Protein 4OVJ (pdb70)

Radius of gyration: 22.37 Å; Cα contacts (8 Å, |Δi|>4): 705; chains: 1; bounding box: 65×42×51 Å

Organism: Alicyclobacillus acidocaldarius subsp. acidocaldarius (strain ATCC 27009 / DSM 446 / BCRC 14685 / JCM 5260 / KCTC 1825 / NBRC 15652 / NCIMB 11725 / NRRL B-14509 / 104-IA) (NCBI:txid521098)

Structure (mmCIF, N/CA/C/O backbone):
data_4OVJ
#
_entry.id   4OVJ
#
_cell.length_a   59.716
_cell.length_b   38.819
_cell.length_c   82.456
_cell.angle_alpha   90.000
_cell.angle_beta   92.150
_cell.angle_gamma   90.000
#
_symmetry.space_group_name_H-M   'P 1 21 1'
#
loop_
_entity.id
_entity.type
_entity.pdbx_description
1 polymer 'Extracellular solute-binding protein family 1'
2 non-polymer 'SULFATE ION'
3 water water
#
loop_
_atom_site.group_PDB
_atom_site.id
_atom_site.type_symbol
_atom_site.label_atom_id
_atom_site.label_alt_id
_atom_site.label_comp_id
_atom_site.label_asym_id
_atom_site.label_entity_id
_atom_site.label_seq_id
_atom_site.pdbx_PDB_ins_code
_atom_site.Cartn_x
_atom_site.Cartn_y
_atom_site.Cartn_z
_atom_site.occupancy
_atom_site.B_iso_or_equiv
_atom_site.auth_seq_id
_atom_site.auth_comp_id
_atom_site.auth_asym_id
_atom_site.auth_atom_id
_atom_site.pdbx_PDB_model_num
ATOM 1 N N . ASP A 1 20 ? 15.834 26.278 26.373 1.00 37.62 43 ASP A N 1
ATOM 2 C CA . ASP A 1 20 ? 15.444 26.820 25.037 1.00 31.71 43 ASP A CA 1
ATOM 3 C C . ASP A 1 20 ? 13.958 26.580 24.738 1.00 36.73 43 ASP A C 1
ATOM 4 O O . ASP A 1 20 ? 13.403 25.530 25.091 1.00 45.15 43 ASP A O 1
ATOM 9 N N . SER A 1 21 ? 13.331 27.563 24.081 1.00 38.01 44 SER A N 1
ATOM 10 C CA . SER A 1 21 ? 11.904 27.537 23.761 1.00 32.13 44 SER A CA 1
ATOM 11 C C . SER A 1 21 ? 11.634 27.894 22.291 1.00 34.06 44 SER A C 1
ATOM 12 O O . SER A 1 21 ? 10.933 28.871 21.990 1.00 38.26 44 SER A O 1
ATOM 15 N N . LYS A 1 22 ? 12.213 27.113 21.385 1.00 28.50 45 LYS A N 1
ATOM 16 C CA . LYS A 1 22 ? 11.890 27.185 19.965 1.00 25.36 45 LYS A CA 1
ATOM 17 C C . LYS A 1 22 ? 11.049 25.980 19.587 1.00 19.41 45 LYS A C 1
ATOM 18 O O . LYS A 1 22 ? 11.027 25.004 20.319 1.00 15.84 45 LYS A O 1
ATOM 24 N N . PRO A 1 23 ? 10.369 26.041 18.430 1.00 17.48 46 PRO A N 1
ATOM 25 C CA . PRO A 1 23 ? 9.598 24.894 17.982 1.00 15.75 46 PRO A CA 1
ATOM 26 C C . PRO A 1 23 ? 10.455 23.633 17.835 1.00 14.06 46 PRO A C 1
ATOM 27 O O . PRO A 1 23 ? 11.652 23.706 17.524 1.00 13.64 46 PRO A O 1
ATOM 31 N N . VAL A 1 24 ? 9.814 22.495 18.064 1.00 11.63 47 VAL A N 1
ATOM 32 C CA . VAL A 1 24 ? 10.462 21.219 18.028 1.00 11.19 47 VAL A CA 1
ATOM 33 C C . VAL A 1 24 ? 11.058 20.923 16.649 1.00 11.16 47 VAL A C 1
ATOM 34 O O . VAL A 1 24 ? 10.468 21.237 15.610 1.00 12.40 47 VAL A O 1
ATOM 38 N N . VAL A 1 25 ? 12.271 20.374 16.663 1.00 11.01 48 VAL A N 1
ATOM 39 C CA . VAL A 1 25 ? 12.948 19.936 15.440 1.00 11.27 48 VAL A CA 1
ATOM 40 C C . VAL A 1 25 ? 13.593 18.596 15.703 1.00 10.84 48 VAL A C 1
ATOM 41 O O . VAL A 1 25 ? 13.770 18.206 16.857 1.00 10.07 48 VAL A O 1
ATOM 45 N N . THR A 1 26 ? 13.945 17.906 14.625 1.00 11.59 49 THR A N 1
ATOM 46 C CA . THR A 1 26 ? 14.689 16.661 14.679 1.00 11.78 49 THR A CA 1
ATOM 47 C C . THR A 1 26 ? 16.019 16.802 13.942 1.00 11.93 49 THR A C 1
ATOM 48 O O . THR A 1 26 ? 16.067 17.293 12.802 1.00 14.25 49 THR A O 1
ATOM 52 N N . LEU A 1 27 ? 17.087 16.368 14.607 1.00 11.03 50 LEU A N 1
ATOM 53 C CA . LEU A 1 27 ? 18.422 16.290 14.021 1.00 10.78 50 LEU A CA 1
ATOM 54 C C . LEU A 1 27 ? 18.773 14.840 13.800 1.00 9.58 50 LEU A C 1
ATOM 55 O O . LEU A 1 27 ? 18.570 14.020 14.697 1.00 10.02 50 LEU A O 1
ATOM 60 N N . THR A 1 28 ? 19.329 14.518 12.636 1.00 8.90 51 THR A N 1
ATOM 61 C CA . THR A 1 28 ? 19.918 13.188 12.412 1.00 8.86 51 THR A CA 1
ATOM 62 C C . THR A 1 28 ? 21.398 13.210 12.813 1.00 7.66 51 THR A C 1
ATOM 63 O O . THR A 1 28 ? 22.067 14.226 12.668 1.00 7.77 51 THR A O 1
ATOM 67 N N . PHE A 1 29 ? 21.891 12.085 13.323 1.00 7.74 52 PHE A N 1
ATOM 68 C CA . PHE A 1 29 ? 23.218 11.989 13.919 1.00 8.00 52 PHE A CA 1
ATOM 69 C C . PHE A 1 29 ? 23.856 10.678 13.503 1.00 7.81 52 PHE A C 1
ATOM 70 O O . PHE A 1 29 ? 23.460 9.613 13.977 1.00 8.62 52 PHE A O 1
ATOM 78 N N . GLY A 1 30 ? 24.834 10.773 12.601 1.00 7.62 53 GLY A N 1
ATOM 79 C CA . GLY A 1 30 ? 25.569 9.616 12.120 1.00 8.08 53 GLY A CA 1
ATOM 80 C C . GLY A 1 30 ? 26.855 9.414 12.911 1.00 7.94 53 GLY A C 1
ATOM 81 O O . GLY A 1 30 ? 27.562 10.362 13.214 1.00 7.66 53 GLY A O 1
ATOM 82 N N . PHE A 1 31 ? 27.152 8.165 13.249 1.00 8.14 54 PHE A N 1
ATOM 83 C CA . PHE A 1 31 ? 28.408 7.844 13.914 1.00 8.60 54 PHE A CA 1
ATOM 84 C C . PHE A 1 31 ? 28.770 6.390 13.673 1.00 8.52 54 PHE A C 1
ATOM 85 O O . PHE A 1 31 ? 27.931 5.609 13.231 1.00 8.45 54 PHE A O 1
ATOM 93 N N . TRP A 1 32 ? 30.035 6.061 13.904 1.00 9.45 55 TRP A N 1
ATOM 94 C CA . TRP A 1 32 ? 30.535 4.697 13.787 1.00 9.33 55 TRP A CA 1
ATOM 95 C C . TRP A 1 32 ? 31.005 4.228 15.146 1.00 10.45 55 TRP A C 1
ATOM 96 O O . TRP A 1 32 ? 31.187 5.021 16.072 1.00 11.85 55 TRP A O 1
ATOM 107 N N . GLY A 1 33 ? 31.218 2.930 15.249 1.00 10.85 56 GLY A N 1
ATOM 108 C CA . GLY A 1 33 ? 31.829 2.378 16.433 1.00 12.15 56 GLY A CA 1
ATOM 109 C C . GLY A 1 33 ? 31.614 0.890 16.567 1.00 12.93 56 GLY A C 1
ATOM 110 O O . GLY A 1 33 ? 30.919 0.272 15.765 1.00 12.98 56 GLY A O 1
ATOM 111 N N . ASP A 1 34 ? 32.228 0.327 17.595 1.00 14.17 57 ASP A N 1
ATOM 112 C CA . ASP A 1 34 ? 31.913 -1.025 18.025 1.00 16.60 57 ASP A CA 1
ATOM 113 C C . ASP A 1 34 ? 30.680 -0.994 18.950 1.00 16.67 57 ASP A C 1
ATOM 114 O O . ASP A 1 34 ? 30.048 0.045 19.133 1.00 15.62 57 ASP A O 1
ATOM 119 N N . ALA A 1 35 ? 30.332 -2.135 19.528 1.00 17.99 58 ALA A N 1
ATOM 120 C CA . ALA A 1 35 ? 29.131 -2.211 20.340 1.00 18.29 58 ALA A CA 1
ATOM 121 C C . ALA A 1 35 ? 29.196 -1.295 21.578 1.00 17.39 58 ALA A C 1
ATOM 122 O O . ALA A 1 35 ? 28.207 -0.654 21.943 1.00 17.53 58 ALA A O 1
ATOM 124 N N . LYS A 1 36 ? 30.363 -1.220 22.206 1.00 17.22 59 LYS A N 1
ATOM 125 C CA . LYS A 1 36 ? 30.542 -0.396 23.402 1.00 18.01 59 LYS A CA 1
ATOM 126 C C . LYS A 1 36 ? 30.396 1.094 23.062 1.00 15.82 59 LYS A C 1
ATOM 127 O O . LYS A 1 36 ? 29.724 1.843 23.773 1.00 13.41 59 LYS A O 1
ATOM 133 N N . GLU A 1 37 ? 31.017 1.504 21.961 1.00 13.98 60 GLU A N 1
ATOM 134 C CA . GLU A 1 37 ? 30.908 2.873 21.479 1.00 13.60 60 GLU A CA 1
ATOM 135 C C . GLU A 1 37 ? 29.465 3.221 21.122 1.00 12.64 60 GLU A C 1
ATOM 136 O O . GLU A 1 37 ? 28.995 4.316 21.458 1.00 13.10 60 GLU A O 1
ATOM 142 N N . GLU A 1 38 ? 28.752 2.299 20.471 1.00 12.37 61 GLU A N 1
ATOM 143 C CA . GLU A 1 38 ? 27.322 2.512 20.190 1.00 13.16 61 GLU A CA 1
ATOM 144 C C . GLU A 1 38 ? 26.526 2.735 21.476 1.00 12.07 61 GLU A C 1
ATOM 145 O O . GLU A 1 38 ? 25.750 3.682 21.576 1.00 12.50 61 GLU A O 1
ATOM 151 N N . ALA A 1 39 ? 26.742 1.880 22.469 1.00 12.57 62 ALA A N 1
ATOM 152 C CA . ALA A 1 39 ? 25.989 1.955 23.707 1.00 12.68 62 ALA A CA 1
ATOM 153 C C . ALA A 1 39 ? 26.194 3.300 24.422 1.00 11.21 62 ALA A C 1
ATOM 154 O O . ALA A 1 39 ? 25.230 3.940 24.815 1.00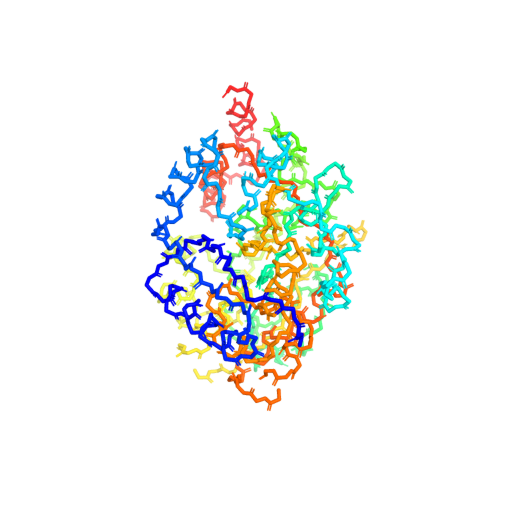 12.70 62 ALA A O 1
ATOM 156 N N . VAL A 1 40 ? 27.437 3.744 24.576 1.00 10.97 63 VAL A N 1
ATOM 157 C CA . VAL A 1 40 ? 27.677 4.972 25.331 1.00 11.85 63 VAL A CA 1
ATOM 158 C C . VAL A 1 40 ? 27.150 6.186 24.563 1.00 10.94 63 VAL A C 1
ATOM 159 O O . VAL A 1 40 ? 26.698 7.161 25.161 1.00 11.73 63 VAL A O 1
ATOM 163 N N . THR A 1 41 ? 27.183 6.108 23.238 1.00 10.27 64 THR A N 1
ATOM 164 C CA . THR A 1 41 ? 26.708 7.205 22.406 1.00 9.91 64 THR A CA 1
ATOM 165 C C . THR A 1 41 ? 25.190 7.320 22.524 1.00 9.62 64 THR A C 1
ATOM 166 O O . THR A 1 41 ? 24.656 8.410 22.677 1.00 9.18 64 THR A O 1
ATOM 170 N N . LEU A 1 42 ? 24.503 6.187 22.509 1.00 10.59 65 LEU A N 1
ATOM 171 C CA . LEU A 1 42 ? 23.058 6.189 22.736 1.00 11.36 65 LEU A CA 1
ATOM 172 C C . LEU A 1 42 ? 22.706 6.691 24.135 1.00 10.30 65 LEU A C 1
ATOM 173 O O . LEU A 1 42 ? 21.702 7.373 24.308 1.00 10.88 65 LEU A O 1
ATOM 178 N N . ALA A 1 43 ? 23.539 6.390 25.128 1.00 10.09 66 ALA A N 1
ATOM 179 C CA . ALA A 1 43 ? 23.299 6.908 26.469 1.00 10.56 66 ALA A CA 1
ATOM 180 C C . ALA A 1 43 ? 23.470 8.430 26.517 1.00 10.39 66 ALA A C 1
ATOM 181 O O . ALA A 1 43 ? 22.737 9.114 27.215 1.00 11.41 66 ALA A O 1
ATOM 183 N N . ALA A 1 44 ? 24.440 8.960 25.774 1.00 10.71 67 ALA A N 1
ATOM 184 C CA . ALA A 1 44 ? 24.628 10.402 25.716 1.00 9.93 67 ALA A CA 1
ATOM 185 C C . ALA A 1 44 ? 23.437 11.087 25.023 1.00 9.24 67 ALA A C 1
ATOM 186 O O . ALA A 1 44 ? 22.984 12.130 25.459 1.00 10.65 67 ALA A O 1
ATOM 188 N N . VAL A 1 45 ? 22.930 10.470 23.966 1.00 9.34 68 VAL A N 1
ATOM 189 C CA . VAL A 1 45 ? 21.754 10.967 23.254 1.00 9.16 68 VAL A CA 1
ATOM 190 C C . VAL A 1 45 ? 20.526 10.947 24.161 1.00 9.84 68 VAL A C 1
ATOM 191 O O . VAL A 1 45 ? 19.726 11.884 24.147 1.00 10.79 68 VAL A O 1
ATOM 195 N N . LYS A 1 46 ? 20.379 9.886 24.946 1.00 10.19 69 LYS A N 1
ATOM 196 C CA . LYS A 1 46 ? 19.289 9.826 25.927 1.00 11.98 69 LYS A CA 1
ATOM 197 C C . LYS A 1 46 ? 19.339 11.020 26.875 1.00 12.07 69 LYS A C 1
ATOM 198 O O . LYS A 1 46 ? 18.316 11.664 27.132 1.00 11.78 69 LYS A O 1
ATOM 204 N N . ALA A 1 47 ? 20.525 11.322 27.392 1.00 11.65 70 ALA A N 1
ATOM 205 C CA . ALA A 1 47 ? 20.690 12.451 28.299 1.00 12.60 70 ALA A CA 1
ATOM 206 C C . ALA A 1 47 ? 20.367 13.773 27.605 1.00 11.68 70 ALA A C 1
ATOM 207 O O . ALA A 1 47 ? 19.693 14.649 28.176 1.00 13.02 70 ALA A O 1
ATOM 209 N N . PHE A 1 48 ? 20.805 13.913 26.359 1.00 10.82 71 PHE A N 1
ATOM 210 C CA . PHE A 1 48 ? 20.509 15.117 25.596 1.00 10.83 71 PHE A CA 1
ATOM 211 C C . PHE A 1 48 ? 19.011 15.324 25.397 1.00 11.13 71 PHE A C 1
ATOM 212 O O . PHE A 1 48 ? 18.503 16.437 25.578 1.00 11.80 71 PHE A O 1
ATOM 220 N N . GLU A 1 49 ? 18.315 14.268 24.977 1.00 11.97 72 GLU A N 1
ATOM 221 C CA . GLU A 1 49 ? 16.887 14.366 24.692 1.00 12.10 72 GLU A CA 1
ATOM 222 C C . GLU A 1 49 ? 16.070 14.745 25.945 1.00 12.92 72 GLU A C 1
ATOM 223 O O . GLU A 1 49 ? 15.034 15.395 25.838 1.00 12.77 72 GLU A O 1
ATOM 229 N N A LYS A 1 50 ? 16.549 14.341 27.118 0.50 12.76 73 LYS A N 1
ATOM 230 N N B LYS A 1 50 ? 16.548 14.340 27.118 0.50 12.94 73 LYS A N 1
ATOM 231 C CA A LYS A 1 50 ? 15.940 14.760 28.379 0.50 14.25 73 LYS A CA 1
ATOM 232 C CA B LYS A 1 50 ? 15.941 14.761 28.381 0.50 14.41 73 LYS A CA 1
ATOM 233 C C A LYS A 1 50 ? 16.237 16.232 28.676 0.50 14.08 73 LYS A C 1
ATOM 234 C C B LYS A 1 50 ? 16.237 16.233 28.676 0.50 14.11 73 LYS A C 1
ATOM 235 O O A LYS A 1 50 ? 15.360 16.975 29.122 0.50 15.66 73 LYS A O 1
ATOM 236 O O B LYS A 1 50 ? 15.361 16.975 29.124 0.50 15.69 73 LYS A O 1
ATOM 247 N N . ALA A 1 51 ? 17.473 16.650 28.423 1.00 13.30 74 ALA A N 1
ATOM 248 C CA . ALA A 1 51 ? 17.903 18.023 28.726 1.00 13.91 74 ALA A CA 1
ATOM 249 C C . ALA A 1 51 ? 17.325 19.069 27.773 1.00 13.83 74 ALA A C 1
ATOM 250 O O . ALA A 1 51 ? 17.080 20.218 28.176 1.00 14.17 74 ALA A O 1
ATOM 252 N N . TYR A 1 52 ? 17.131 18.668 26.522 1.00 12.83 75 TYR A N 1
ATOM 253 C CA . TYR A 1 52 ? 16.638 19.536 25.468 1.00 12.80 75 TYR A CA 1
ATOM 254 C C . TYR A 1 52 ? 15.441 18.887 24.805 1.00 12.50 75 TYR A C 1
ATOM 255 O O . TYR A 1 52 ? 15.543 18.361 23.705 1.00 11.04 75 TYR A O 1
ATOM 264 N N . PRO A 1 53 ? 14.295 18.902 25.488 1.00 13.28 76 PRO A N 1
ATOM 265 C CA . PRO A 1 53 ? 13.130 18.147 24.993 1.00 13.83 76 PRO A CA 1
ATOM 266 C C . PRO A 1 53 ? 12.456 18.720 23.744 1.00 13.60 76 PRO A C 1
ATOM 267 O O . PRO A 1 53 ? 11.579 18.077 23.191 1.00 16.25 76 PRO A O 1
ATOM 271 N N . ASN A 1 54 ? 12.866 19.889 23.272 1.00 12.48 77 ASN A N 1
ATOM 272 C CA . ASN A 1 54 ? 12.381 20.363 21.971 1.00 12.78 77 ASN A CA 1
ATOM 273 C C . ASN A 1 54 ? 13.301 20.010 20.794 1.00 11.53 77 ASN A C 1
ATOM 274 O O . ASN A 1 54 ? 13.155 20.542 19.690 1.00 11.87 77 ASN A O 1
ATOM 279 N N . ILE A 1 55 ? 14.241 19.102 21.025 1.00 10.52 78 ILE A N 1
ATOM 280 C CA . ILE A 1 55 ? 15.103 18.612 19.958 1.00 9.63 78 ILE A CA 1
ATOM 281 C C . ILE A 1 55 ? 15.104 17.089 20.016 1.00 9.49 78 ILE A C 1
ATOM 282 O O . ILE A 1 55 ? 15.593 16.487 20.981 1.00 13.48 78 ILE A O 1
ATOM 287 N N . HIS A 1 56 ? 14.573 16.461 18.978 1.00 7.80 79 HIS A N 1
ATOM 288 C CA . HIS A 1 56 ? 14.720 15.030 18.821 1.00 8.31 79 HIS A CA 1
ATOM 289 C C . HIS A 1 56 ? 16.031 14.714 18.108 1.00 8.72 79 HIS A C 1
ATOM 290 O O . HIS A 1 56 ? 16.441 15.423 17.179 1.00 9.59 79 HIS A O 1
ATOM 297 N N . ILE A 1 57 ? 16.672 13.639 18.528 1.00 8.59 80 ILE A N 1
ATOM 298 C CA . ILE A 1 57 ? 17.825 13.106 17.832 1.00 9.32 80 ILE A CA 1
ATOM 299 C C . ILE A 1 57 ? 17.450 11.767 17.208 1.00 9.56 80 ILE A C 1
ATOM 300 O O . ILE A 1 57 ? 16.975 10.852 17.893 1.00 12.25 80 ILE A O 1
ATOM 305 N N . GLN A 1 58 ? 17.645 11.680 15.894 1.00 9.02 81 GLN A N 1
ATOM 306 C CA . GLN A 1 58 ? 17.476 10.453 15.170 1.00 9.70 81 GLN A CA 1
ATOM 307 C C . GLN A 1 58 ? 18.856 9.896 14.854 1.00 9.03 81 GLN A C 1
ATOM 308 O O . GLN A 1 58 ? 19.552 10.402 13.977 1.00 8.88 81 GLN A O 1
ATOM 314 N N . THR A 1 59 ? 19.262 8.851 15.569 1.00 9.54 82 THR A N 1
ATOM 315 C CA . THR A 1 59 ? 20.586 8.285 15.349 1.00 10.47 82 THR A CA 1
ATOM 316 C C . THR A 1 59 ? 20.632 7.465 14.070 1.00 11.42 82 THR A C 1
ATOM 317 O O . THR A 1 59 ? 19.647 6.830 13.683 1.00 13.26 82 THR A O 1
ATOM 321 N N . GLU A 1 60 ? 21.787 7.514 13.411 1.00 11.61 83 GLU A N 1
ATOM 322 C CA . GLU A 1 60 ? 22.072 6.746 12.220 1.00 13.16 83 GLU A CA 1
ATOM 323 C C . GLU A 1 60 ? 23.430 6.077 12.467 1.00 13.46 83 GLU A C 1
ATOM 324 O O . GLU A 1 60 ? 24.459 6.478 11.929 1.00 14.21 83 GLU A O 1
ATOM 330 N N . PHE A 1 61 ? 23.415 5.071 13.326 1.00 12.48 84 PHE A N 1
ATOM 331 C CA . PHE A 1 61 ? 24.601 4.290 13.628 1.00 11.25 84 PHE A CA 1
ATOM 332 C C . PHE A 1 61 ? 24.984 3.514 12.382 1.00 11.56 84 PHE A C 1
ATOM 333 O O . PHE A 1 61 ? 24.163 2.782 11.835 1.00 13.54 84 PHE A O 1
ATOM 341 N N . GLY A 1 62 ? 26.218 3.698 11.932 1.00 10.98 85 GLY A N 1
ATOM 342 C CA . GLY A 1 62 ? 26.663 3.152 10.659 1.00 11.30 85 GLY A CA 1
ATOM 343 C C . GLY A 1 62 ? 27.499 1.906 10.767 1.00 12.01 85 GLY A C 1
ATOM 344 O O . GLY A 1 62 ? 28.002 1.424 9.754 1.00 14.72 85 GLY A O 1
ATOM 345 N N . GLY A 1 63 ? 27.660 1.379 11.978 1.00 11.04 86 GLY A N 1
ATOM 346 C CA . GLY A 1 63 ? 28.506 0.200 12.193 1.00 12.41 86 GLY A CA 1
ATOM 347 C C . G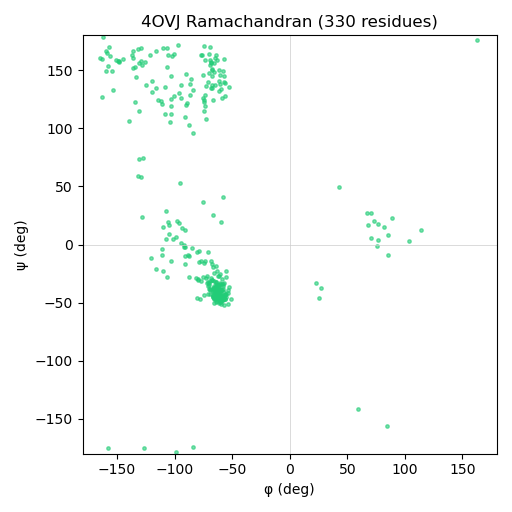LY A 1 63 ? 29.970 0.574 12.360 1.00 11.43 86 GLY A C 1
ATOM 348 O O . GLY A 1 63 ? 30.290 1.695 12.726 1.00 11.20 86 GLY A O 1
ATOM 349 N N . PRO A 1 64 ? 30.878 -0.361 12.075 1.00 11.69 87 PRO A N 1
ATOM 350 C CA . PRO A 1 64 ? 32.302 -0.061 12.184 1.00 11.18 87 PRO A CA 1
ATOM 351 C C . PRO A 1 64 ? 32.775 1.018 11.192 1.00 10.52 87 PRO A C 1
ATOM 352 O O . PRO A 1 64 ? 32.099 1.310 10.198 1.00 10.68 87 PRO A O 1
ATOM 356 N N . PHE A 1 65 ? 33.945 1.565 11.489 1.00 10.65 88 PHE A N 1
ATOM 357 C CA . PHE A 1 65 ? 34.585 2.660 10.747 1.00 10.86 88 PHE A CA 1
ATOM 358 C C . PHE A 1 65 ? 34.427 2.571 9.228 1.00 10.83 88 PHE A C 1
ATOM 359 O O . PHE A 1 65 ? 33.870 3.466 8.610 1.00 10.01 88 PHE A O 1
ATOM 367 N N A ASN A 1 66 ? 34.918 1.494 8.624 0.50 11.55 89 ASN A N 1
ATOM 368 N N B ASN A 1 66 ? 34.919 1.496 8.623 0.50 11.65 89 ASN A N 1
ATOM 369 C CA A ASN A 1 66 ? 34.921 1.410 7.168 0.50 13.07 89 ASN A CA 1
ATOM 370 C CA B ASN A 1 66 ? 34.952 1.441 7.168 0.50 13.64 89 ASN A CA 1
ATOM 371 C C A ASN A 1 66 ? 33.508 1.359 6.592 0.50 11.87 89 ASN A C 1
ATOM 372 C C B ASN A 1 66 ? 33.554 1.395 6.561 0.50 12.08 89 ASN A C 1
ATOM 373 O O A ASN A 1 66 ? 33.217 1.996 5.574 0.50 12.05 89 ASN A O 1
ATOM 374 O O B ASN A 1 66 ? 33.291 2.027 5.534 0.50 12.34 89 ASN A O 1
ATOM 383 N N A GLN A 1 67 ? 32.625 0.621 7.255 0.50 12.43 90 GLN A N 1
ATOM 384 N N B GLN A 1 67 ? 32.652 0.665 7.205 0.50 12.61 90 GLN A N 1
ATOM 385 C CA A GLN A 1 67 ? 31.237 0.519 6.810 0.50 13.08 90 GLN A CA 1
ATOM 386 C CA B GLN A 1 67 ? 31.276 0.572 6.725 0.50 13.18 90 GLN A CA 1
ATOM 387 C C A GLN A 1 67 ? 30.574 1.885 6.852 0.50 10.99 90 GLN A C 1
ATOM 388 C C B GLN A 1 67 ? 30.579 1.913 6.833 0.50 11.02 90 GLN A C 1
ATOM 389 O O A GLN A 1 67 ? 29.901 2.296 5.904 0.50 10.90 90 GLN A O 1
ATOM 390 O O B GLN A 1 67 ? 29.881 2.338 5.909 0.50 10.88 90 GLN A O 1
ATOM 401 N N . TYR A 1 68 ? 30.787 2.590 7.956 1.00 9.90 91 TYR A N 1
ATOM 402 C CA . TYR A 1 68 ? 30.234 3.932 8.144 1.00 9.26 91 TYR A CA 1
ATOM 403 C C . TYR A 1 68 ? 30.684 4.883 7.049 1.00 8.47 91 TYR A C 1
ATOM 404 O O . TYR A 1 68 ? 29.853 5.519 6.403 1.00 8.57 91 TYR A O 1
ATOM 413 N N . PHE A 1 69 ? 31.989 4.952 6.805 1.00 8.40 92 PHE A N 1
ATOM 414 C CA . PHE A 1 69 ? 32.485 5.910 5.813 1.00 9.09 92 PHE A CA 1
ATOM 415 C C . PHE A 1 69 ? 32.130 5.546 4.387 1.00 9.57 92 PHE A C 1
ATOM 416 O O . PHE A 1 69 ? 31.885 6.430 3.564 1.00 9.99 92 PHE A O 1
ATOM 424 N N . THR A 1 70 ? 32.067 4.254 4.103 1.00 9.68 93 THR A N 1
ATOM 425 C CA . THR A 1 70 ? 31.657 3.813 2.780 1.00 10.53 93 THR A CA 1
ATOM 426 C C . THR A 1 70 ? 30.219 4.269 2.486 1.00 10.38 93 THR A C 1
ATOM 427 O O . THR A 1 70 ? 29.939 4.844 1.424 1.00 10.78 93 THR A O 1
ATOM 431 N N A LYS A 1 71 ? 29.317 4.039 3.433 0.50 10.69 94 LYS A N 1
ATOM 432 N N B LYS A 1 71 ? 29.317 4.038 3.431 0.50 10.58 94 LYS A N 1
ATOM 433 C CA A LYS A 1 71 ? 27.927 4.462 3.271 0.50 11.81 94 LYS A CA 1
ATOM 434 C CA B LYS A 1 71 ? 27.931 4.455 3.250 0.50 11.73 94 LYS A CA 1
ATOM 435 C C A LYS A 1 71 ? 27.798 5.977 3.298 0.50 11.12 94 LYS A C 1
ATOM 436 C C B LYS A 1 71 ? 27.791 5.974 3.302 0.50 11.12 94 LYS A C 1
ATOM 437 O O A LYS A 1 71 ? 27.064 6.545 2.506 0.50 11.40 94 LYS A O 1
ATOM 438 O O B LYS A 1 71 ? 27.045 6.543 2.524 0.50 11.44 94 LYS A O 1
ATOM 449 N N . LEU A 1 72 ? 28.517 6.631 4.209 1.00 10.30 95 LEU A N 1
ATOM 450 C CA . LEU A 1 72 ? 28.406 8.087 4.360 1.00 10.68 95 LEU A CA 1
ATOM 451 C C . LEU A 1 72 ? 28.770 8.795 3.059 1.00 10.37 95 LEU A C 1
ATOM 452 O O . LEU A 1 72 ? 28.096 9.735 2.658 1.00 12.58 95 LEU A O 1
ATOM 457 N N . SER A 1 73 ? 29.816 8.322 2.388 1.00 11.00 96 SER A N 1
ATOM 458 C CA . SER A 1 73 ? 30.228 8.944 1.127 1.00 13.47 96 SER A CA 1
ATOM 459 C C . SER A 1 73 ? 29.081 8.966 0.117 1.00 15.21 96 SER A C 1
ATOM 460 O O . SER A 1 73 ? 28.813 9.993 -0.515 1.00 16.06 96 SER A O 1
ATOM 463 N N A THR A 1 74 ? 28.403 7.835 -0.034 0.50 14.81 97 THR A N 1
ATOM 464 N N B THR A 1 74 ? 28.394 7.840 -0.041 0.50 15.20 97 THR A N 1
ATOM 465 C CA A THR A 1 74 ? 27.298 7.747 -0.990 0.50 16.42 97 THR A CA 1
ATOM 466 C CA B THR A 1 74 ? 27.290 7.784 -1.007 0.50 16.81 97 THR A CA 1
ATOM 467 C C A THR A 1 74 ? 26.066 8.545 -0.543 0.50 16.48 97 THR A C 1
ATOM 468 C C B THR A 1 74 ? 26.061 8.566 -0.543 0.50 16.66 97 THR A C 1
ATOM 469 O O A THR A 1 74 ? 25.404 9.175 -1.372 0.50 17.93 97 THR A O 1
ATOM 470 O O B THR A 1 74 ? 25.394 9.206 -1.360 0.50 17.98 97 THR A O 1
ATOM 477 N N . GLU A 1 75 ? 25.770 8.538 0.757 1.00 15.67 98 GLU A N 1
ATOM 478 C CA . GLU A 1 75 ? 24.615 9.275 1.297 1.00 18.85 98 GLU A CA 1
ATOM 479 C C . GLU A 1 75 ? 24.815 10.795 1.182 1.00 17.40 98 GLU A C 1
ATOM 480 O O . GLU A 1 75 ? 23.910 11.529 0.779 1.00 18.86 98 GLU A O 1
ATOM 486 N N . VAL A 1 76 ? 26.006 11.261 1.529 1.00 14.92 99 VAL A N 1
ATOM 487 C CA . VAL A 1 76 ? 26.317 12.683 1.472 1.00 15.74 99 VAL A CA 1
ATOM 488 C C . VAL A 1 76 ? 26.269 13.170 0.029 1.00 17.08 99 VAL A C 1
ATOM 489 O O . VAL A 1 76 ? 25.651 14.192 -0.264 1.00 17.62 99 VAL A O 1
ATOM 493 N N . ALA A 1 77 ? 26.892 12.430 -0.880 1.00 18.28 100 ALA A N 1
ATOM 494 C CA . ALA A 1 77 ? 26.895 12.831 -2.291 1.00 21.46 100 ALA A CA 1
ATOM 495 C C . ALA A 1 77 ? 25.463 12.982 -2.824 1.00 21.51 100 ALA A C 1
ATOM 496 O O . ALA A 1 77 ? 25.188 13.854 -3.657 1.00 28.96 100 ALA A O 1
ATOM 498 N N . GLY A 1 78 ? 24.545 12.162 -2.315 1.00 23.36 101 GLY A N 1
ATOM 499 C CA . GLY A 1 78 ? 23.153 12.172 -2.763 1.00 26.78 101 GLY A CA 1
ATOM 500 C C . GLY A 1 78 ? 22.184 13.071 -2.012 1.00 29.12 101 GLY A C 1
ATOM 501 O O . GLY A 1 78 ? 20.971 12.940 -2.191 1.00 32.25 101 GLY A O 1
ATOM 502 N N . GLY A 1 79 ? 22.697 13.975 -1.175 1.00 26.41 102 GLY A N 1
ATOM 503 C CA . GLY A 1 79 ? 21.851 14.934 -0.451 1.00 23.70 102 GLY A CA 1
ATOM 504 C C . GLY A 1 79 ? 21.277 14.399 0.858 1.00 23.77 102 GLY A C 1
ATOM 505 O O . GLY A 1 79 ? 20.459 15.066 1.481 1.00 26.31 102 GLY A O 1
ATOM 506 N N . ASN A 1 80 ? 21.715 13.217 1.302 1.00 19.61 103 ASN A N 1
ATOM 507 C CA . ASN A 1 80 ? 21.147 12.602 2.502 1.00 19.97 103 ASN A CA 1
ATOM 508 C C . ASN A 1 80 ? 22.083 12.644 3.708 1.00 17.46 103 ASN A C 1
ATOM 509 O O . ASN A 1 80 ? 22.002 11.767 4.574 1.00 20.06 103 ASN A O 1
ATOM 514 N N . ALA A 1 81 ? 22.960 13.648 3.780 1.00 15.71 104 ALA A N 1
ATOM 515 C CA . ALA A 1 81 ? 23.871 13.751 4.923 1.00 11.74 104 ALA A CA 1
ATOM 516 C C . ALA A 1 81 ? 23.112 13.909 6.230 1.00 10.47 104 ALA A C 1
ATOM 517 O O . ALA A 1 81 ? 22.133 14.629 6.289 1.00 11.31 104 ALA A O 1
ATOM 519 N N . PRO A 1 82 ? 23.584 13.257 7.298 1.00 10.64 105 PRO A N 1
ATOM 520 C CA . PRO A 1 82 ? 22.999 13.568 8.605 1.00 9.77 105 PRO A CA 1
ATOM 521 C C . PRO A 1 82 ? 23.391 14.964 9.048 1.00 9.16 105 PRO A C 1
ATOM 522 O O . PRO A 1 82 ? 24.452 15.462 8.649 1.00 9.31 105 PRO A O 1
ATOM 526 N N . ASP A 1 83 ? 22.571 15.574 9.899 1.00 8.62 106 ASP A N 1
ATOM 527 C CA . ASP A 1 83 ? 22.869 16.907 10.427 1.00 8.65 106 ASP A CA 1
ATOM 528 C C . ASP A 1 83 ? 24.158 16.963 11.220 1.00 7.94 106 ASP A C 1
ATOM 529 O O . ASP A 1 83 ? 24.891 17.935 11.128 1.00 7.97 106 ASP A O 1
ATOM 534 N N A ILE A 1 84 ? 24.397 15.942 12.039 0.50 8.17 107 ILE A N 1
ATOM 535 N N B ILE A 1 84 ? 24.400 15.922 12.011 0.50 8.17 107 ILE A N 1
ATOM 536 C CA A ILE A 1 84 ? 25.644 15.821 12.785 0.50 8.56 107 ILE A CA 1
ATOM 537 C CA B ILE A 1 84 ? 25.620 15.780 12.789 0.50 8.68 107 ILE A CA 1
ATOM 538 C C A ILE A 1 84 ? 26.332 14.530 12.360 0.50 8.27 107 ILE A C 1
ATOM 539 C C B ILE A 1 84 ? 26.332 14.526 12.297 0.50 8.45 107 ILE A C 1
ATOM 540 O O A ILE A 1 84 ? 25.692 13.482 12.247 0.50 8.04 107 ILE A O 1
ATOM 541 O O B ILE A 1 84 ? 25.711 13.465 12.206 0.50 8.18 107 ILE A O 1
ATOM 566 N N . GLN A 1 86 ? 29.837 12.169 12.943 1.00 7.90 109 GLN A N 1
ATOM 567 C CA . GLN A 1 86 ? 31.123 11.832 13.524 1.00 8.35 109 GLN A CA 1
ATOM 568 C C . GLN A 1 86 ? 32.118 11.768 12.349 1.00 8.75 109 GLN A C 1
ATOM 569 O O . GLN A 1 86 ? 31.800 11.243 11.278 1.00 9.04 109 GLN A O 1
ATOM 583 N N . ASP A 1 88 ? 36.437 11.666 11.000 1.00 10.22 111 ASP A N 1
ATOM 584 C CA . ASP A 1 88 ? 37.782 11.213 11.288 1.00 10.31 111 ASP A CA 1
ATOM 585 C C . ASP A 1 88 ? 38.818 12.122 10.620 1.00 9.72 111 ASP A C 1
ATOM 586 O O . ASP A 1 88 ? 38.582 12.694 9.547 1.00 10.56 111 ASP A O 1
ATOM 591 N N . TYR A 1 89 ? 39.975 12.230 11.260 1.00 9.52 112 TYR A N 1
ATOM 592 C CA . TYR A 1 89 ? 41.087 13.039 10.751 1.00 10.36 112 TYR A CA 1
ATOM 593 C C . TYR A 1 89 ? 41.470 12.693 9.312 1.00 10.81 112 TYR A C 1
ATOM 594 O O . TYR A 1 89 ? 41.822 13.584 8.532 1.00 15.14 112 TYR A O 1
ATOM 603 N N . GLU A 1 90 ? 41.391 11.414 8.960 1.00 11.99 113 GLU A N 1
ATOM 604 C CA . GLU A 1 90 ? 41.704 10.938 7.604 1.00 14.81 113 GLU A CA 1
ATOM 605 C C . GLU A 1 90 ? 40.805 11.544 6.506 1.00 14.64 113 GLU A C 1
ATOM 606 O O . GLU A 1 90 ? 41.247 11.730 5.359 1.00 15.92 113 GLU A O 1
ATOM 612 N N . TYR A 1 91 ? 39.551 11.816 6.845 1.00 13.51 114 TYR A N 1
ATOM 613 C CA . TYR A 1 91 ? 38.547 12.198 5.858 1.00 13.28 114 TYR A CA 1
ATOM 614 C C . TYR A 1 91 ? 38.057 13.638 5.927 1.00 11.47 114 TYR A C 1
ATOM 615 O O . TYR A 1 91 ? 37.354 14.107 5.020 1.00 11.97 114 TYR A O 1
ATOM 624 N N . ILE A 1 92 ? 38.430 14.361 6.972 1.00 10.19 115 ILE A N 1
ATOM 625 C CA . ILE A 1 92 ? 37.861 15.681 7.186 1.00 11.60 115 ILE A CA 1
ATOM 626 C C . ILE A 1 92 ? 38.228 16.648 6.051 1.00 11.58 115 ILE A C 1
ATOM 627 O O . ILE A 1 92 ? 37.387 17.443 5.633 1.00 12.22 115 ILE A O 1
ATOM 632 N N . ASP A 1 93 ? 39.455 16.555 5.526 1.00 11.73 116 ASP A N 1
ATOM 633 C CA . ASP A 1 93 ? 39.868 17.446 4.440 1.00 12.77 116 ASP A CA 1
ATOM 634 C C . ASP A 1 93 ? 38.949 17.273 3.240 1.00 12.96 116 ASP A C 1
ATOM 635 O O . ASP A 1 93 ? 38.492 18.264 2.650 1.00 14.13 116 ASP A O 1
ATOM 640 N N . ALA A 1 94 ? 38.693 16.020 2.877 1.00 12.70 117 ALA A N 1
ATOM 641 C CA . ALA A 1 94 ? 37.882 15.721 1.694 1.00 14.36 117 ALA A CA 1
ATOM 642 C C . ALA A 1 94 ? 36.469 16.286 1.839 1.00 13.62 117 ALA A C 1
ATOM 643 O O . ALA A 1 94 ? 35.979 16.994 0.951 1.00 14.72 117 ALA A O 1
ATOM 645 N N . TYR A 1 95 ? 35.827 15.998 2.975 1.00 12.26 118 TYR A N 1
ATOM 646 C CA . TYR A 1 95 ? 34.465 16.483 3.219 1.00 10.77 118 TYR A CA 1
ATOM 647 C C . TYR A 1 95 ? 34.404 18.017 3.273 1.00 10.02 118 TYR A C 1
ATOM 648 O O . TYR A 1 95 ? 33.486 18.628 2.726 1.00 11.54 118 TYR A O 1
ATOM 657 N N . ALA A 1 96 ? 35.398 18.626 3.910 1.00 10.57 119 ALA A N 1
ATOM 658 C CA . ALA A 1 96 ? 35.460 20.078 4.066 1.00 10.40 119 ALA A CA 1
ATOM 659 C C . ALA A 1 96 ? 35.636 20.767 2.722 1.00 11.89 119 ALA A C 1
ATOM 660 O O . ALA A 1 96 ? 34.947 21.732 2.433 1.00 12.34 119 ALA A O 1
ATOM 662 N N . LYS A 1 97 ? 36.558 20.258 1.911 1.00 12.21 120 LYS A N 1
ATOM 663 C CA . LYS A 1 97 ? 36.868 20.892 0.630 1.00 14.96 120 LYS A CA 1
ATOM 664 C C . LYS A 1 97 ? 35.730 20.781 -0.368 1.00 15.77 120 LYS A C 1
ATOM 665 O O . LYS A 1 97 ? 35.558 21.666 -1.221 1.00 16.72 120 LYS A O 1
ATOM 671 N N . GLU A 1 98 ? 34.939 19.717 -0.245 1.00 13.02 121 GLU A N 1
ATOM 672 C CA . GLU A 1 98 ? 33.762 19.542 -1.092 1.00 16.24 121 GLU A CA 1
ATOM 673 C C . GLU A 1 98 ? 32.637 20.471 -0.675 1.00 14.10 121 GLU A C 1
ATOM 674 O O . GLU A 1 98 ? 31.684 20.642 -1.412 1.00 18.08 121 GLU A O 1
ATOM 680 N N . GLY A 1 99 ? 32.720 21.046 0.521 1.00 11.69 122 GLY A N 1
ATOM 681 C CA . GLY A 1 99 ? 31.675 21.929 1.007 1.00 11.32 122 GLY A CA 1
ATOM 682 C C . GLY A 1 99 ? 30.550 21.245 1.769 1.00 10.73 122 GLY A C 1
ATOM 683 O O . GLY A 1 99 ? 29.466 21.792 1.905 1.00 10.54 122 GLY A O 1
ATOM 684 N N . GLN A 1 100 ? 30.825 20.065 2.312 1.00 9.92 123 GLN A N 1
ATOM 685 C CA . GLN A 1 100 ? 29.802 19.283 2.998 1.00 8.97 123 GLN A CA 1
ATOM 686 C C . GLN A 1 100 ? 29.725 19.579 4.507 1.00 8.20 123 GLN A C 1
ATOM 687 O O . GLN A 1 100 ? 28.814 19.107 5.176 1.00 8.00 123 GLN A O 1
ATOM 693 N N . LEU A 1 101 ? 30.694 20.319 5.035 1.00 8.24 124 LEU A N 1
ATOM 694 C CA . LEU A 1 101 ? 30.792 20.571 6.470 1.00 7.98 124 LEU A CA 1
ATOM 695 C C . LEU A 1 101 ? 30.633 22.048 6.805 1.00 7.65 124 LEU A C 1
ATOM 696 O O . LEU A 1 101 ? 31.243 22.922 6.173 1.00 8.75 124 LEU A O 1
ATOM 701 N N . LEU A 1 102 ? 29.830 22.305 7.835 1.00 7.80 125 LEU A N 1
ATOM 702 C CA . LEU A 1 102 ? 29.593 23.642 8.334 1.00 8.88 125 LEU A CA 1
ATOM 703 C C . LEU A 1 102 ? 30.851 24.208 8.974 1.00 8.57 125 LEU A C 1
ATOM 704 O O . LEU A 1 102 ? 31.525 23.537 9.751 1.00 9.17 125 LEU A O 1
ATOM 709 N N . ASN A 1 103 ? 31.165 25.450 8.643 1.00 9.24 126 ASN A N 1
ATOM 710 C CA . ASN A 1 103 ? 32.261 26.156 9.298 1.00 9.70 126 ASN A CA 1
ATOM 711 C C . ASN A 1 103 ? 31.813 26.557 10.699 1.00 9.96 126 ASN A C 1
ATOM 712 O O . ASN A 1 103 ? 30.884 27.357 10.868 1.00 11.81 126 ASN A O 1
ATOM 717 N N . LEU A 1 104 ? 32.471 25.972 11.694 1.00 9.55 127 LEU A N 1
ATOM 718 C CA . LEU A 1 104 ? 32.139 26.151 13.098 1.00 10.50 127 LEU A CA 1
ATOM 719 C C . LEU A 1 104 ? 32.905 27.285 13.755 1.00 10.79 127 LEU A C 1
ATOM 720 O O . LEU A 1 104 ? 32.683 27.578 14.934 1.00 13.00 127 LEU A O 1
ATOM 725 N N . LYS A 1 105 ? 33.799 27.932 13.012 1.00 11.58 128 LYS A N 1
ATOM 726 C CA . LYS A 1 105 ? 34.605 29.011 13.577 1.00 12.89 128 LYS A CA 1
ATOM 727 C C . LYS A 1 105 ? 33.683 30.104 14.094 1.00 14.42 128 LYS A C 1
ATOM 728 O O . LYS A 1 105 ? 32.802 30.589 13.378 1.00 15.49 128 LYS A O 1
ATOM 734 N N . GLY A 1 106 ? 33.867 30.451 15.360 1.00 16.24 129 GLY A N 1
ATOM 735 C CA . GLY A 1 106 ? 33.073 31.494 15.995 1.00 18.86 129 GLY A CA 1
ATOM 736 C C . GLY A 1 106 ? 31.603 31.162 16.203 1.00 18.08 129 GLY A C 1
ATOM 737 O O . GLY A 1 106 ? 30.795 32.070 16.439 1.00 19.57 129 GLY A O 1
ATOM 738 N N . ALA A 1 107 ? 31.247 29.878 16.127 1.00 16.43 130 ALA A N 1
ATOM 739 C CA . ALA A 1 107 ? 29.860 29.451 16.294 1.00 16.77 130 ALA A CA 1
ATOM 740 C C . ALA A 1 107 ? 29.358 29.938 17.634 1.00 16.88 130 ALA A C 1
ATOM 741 O O . ALA A 1 107 ? 29.995 29.706 18.653 1.00 16.68 130 ALA A O 1
ATOM 743 N N . LYS A 1 108 ? 28.217 30.614 17.636 1.00 17.04 131 LYS A N 1
ATOM 744 C CA . LYS A 1 108 ? 27.680 31.186 18.871 1.00 18.56 131 LYS A CA 1
ATOM 745 C C . LYS A 1 108 ? 27.348 30.128 19.937 1.00 17.74 131 LYS A C 1
ATOM 746 O O . LYS A 1 108 ? 27.504 30.372 21.130 1.00 19.84 131 LYS A O 1
ATOM 752 N N . GLY A 1 109 ? 26.888 28.962 19.510 1.00 14.56 132 GLY A N 1
ATOM 753 C CA . GLY A 1 109 ? 26.408 27.948 20.442 1.00 15.14 132 GLY A CA 1
ATOM 754 C C . GLY A 1 109 ? 27.414 26.932 20.946 1.00 14.57 132 GLY A C 1
ATOM 755 O O . GLY A 1 109 ? 27.062 26.081 21.765 1.00 16.75 132 GLY A O 1
ATOM 756 N N . ILE A 1 110 ? 28.654 26.998 20.476 1.00 13.28 133 ILE A N 1
ATOM 757 C CA . ILE A 1 110 ? 29.672 26.029 20.899 1.00 12.04 133 ILE A CA 1
ATOM 758 C C . ILE A 1 110 ? 30.721 26.715 21.766 1.00 11.57 133 ILE A C 1
ATOM 759 O O . ILE A 1 110 ? 31.375 27.675 21.348 1.00 12.85 133 ILE A O 1
ATOM 764 N N . ASN A 1 111 ? 30.864 26.228 22.991 1.00 11.83 134 ASN A N 1
ATOM 765 C CA . ASN A 1 111 ? 31.844 26.774 23.911 1.00 12.21 134 ASN A CA 1
ATOM 766 C C . ASN A 1 111 ? 33.171 26.059 23.690 1.00 12.56 134 ASN A C 1
ATOM 767 O O . ASN A 1 111 ? 33.348 24.928 24.121 1.00 12.96 134 ASN A O 1
ATOM 772 N N . ILE A 1 112 ? 34.095 26.728 23.006 1.00 13.46 135 ILE A N 1
ATOM 773 C CA . ILE A 1 112 ? 35.410 26.167 22.748 1.00 13.83 135 ILE A CA 1
ATOM 774 C C . ILE A 1 112 ? 36.467 26.683 23.711 1.00 14.25 135 ILE A C 1
ATOM 775 O O . ILE A 1 112 ? 37.634 26.347 23.560 1.00 15.35 135 ILE A O 1
ATOM 780 N N . SER A 1 113 ? 36.049 27.446 24.723 1.00 13.62 136 SER A N 1
ATOM 781 C CA . SER A 1 113 ? 36.974 27.965 25.742 1.00 15.36 136 SER A CA 1
ATOM 782 C C . SER A 1 113 ? 37.553 26.846 26.615 1.00 13.92 136 SER A C 1
ATOM 783 O O . SER A 1 113 ? 38.569 27.040 27.292 1.00 16.22 136 SER A O 1
ATOM 786 N N . THR A 1 114 ? 36.908 25.681 26.568 1.00 12.97 137 THR A N 1
ATOM 787 C CA . THR A 1 114 ? 37.281 24.497 27.328 1.00 11.49 137 THR A CA 1
ATOM 788 C C . THR A 1 114 ? 38.235 23.584 26.557 1.00 10.99 137 THR A C 1
ATOM 789 O O . THR A 1 114 ? 38.639 22.538 27.067 1.00 11.45 137 THR A O 1
ATOM 793 N N . ILE A 1 115 ? 38.579 23.971 25.332 1.00 10.66 138 ILE A N 1
ATOM 794 C CA . ILE A 1 115 ? 39.375 23.139 24.437 1.00 11.44 138 ILE A CA 1
ATOM 795 C C . ILE A 1 115 ? 40.656 23.898 24.114 1.00 11.51 138 ILE A C 1
ATOM 796 O O . ILE A 1 115 ? 40.618 25.099 23.905 1.00 12.98 138 ILE A O 1
ATOM 801 N N A SER A 1 116 ? 41.784 23.196 24.075 0.50 11.89 139 SER A N 1
ATOM 802 N N B SER A 1 116 ? 41.785 23.195 24.089 0.50 12.01 139 SER A N 1
ATOM 803 C CA A SER A 1 116 ? 43.053 23.841 23.786 0.50 13.39 139 SER A CA 1
ATOM 804 C CA B SER A 1 116 ? 43.078 23.806 23.800 0.50 13.37 139 SER A CA 1
ATOM 805 C C A SER A 1 116 ? 43.127 24.280 22.337 0.50 11.96 139 SER A C 1
ATOM 806 C C B SER A 1 116 ? 43.158 24.258 22.344 0.50 11.98 139 SER A C 1
ATOM 807 O O A SER A 1 116 ? 42.663 23.569 21.445 0.50 11.00 139 SER A O 1
ATOM 808 O O B SER A 1 116 ? 42.722 23.533 21.452 0.50 11.02 139 SER A O 1
ATOM 813 N N . PRO A 1 117 ? 43.715 25.455 22.092 1.00 11.90 140 PRO A N 1
ATOM 814 C CA . PRO A 1 117 ? 43.890 25.909 20.710 1.00 12.25 140 PRO A CA 1
ATOM 815 C C . PRO A 1 117 ? 44.610 24.914 19.790 1.00 11.15 140 PRO A C 1
ATOM 816 O O . PRO A 1 117 ? 44.194 24.738 18.649 1.00 12.67 140 PRO A O 1
ATOM 820 N N A SER A 1 118 ? 45.656 24.265 20.304 0.50 11.45 141 SER A N 1
ATOM 821 N N B SER A 1 118 ? 45.659 24.263 20.276 0.50 11.71 141 SER A N 1
ATOM 822 C CA A SER A 1 118 ? 46.429 23.297 19.519 0.50 11.95 141 SER A CA 1
ATOM 823 C CA B SER A 1 118 ? 46.400 23.337 19.425 0.50 12.48 141 SER A CA 1
ATOM 824 C C A SER A 1 118 ? 45.562 22.134 19.076 0.50 11.36 141 SER A C 1
ATOM 825 C C B SER A 1 118 ? 45.585 22.097 19.077 0.50 11.57 141 SER A C 1
ATOM 826 O O A SER A 1 118 ? 45.712 21.636 17.954 0.50 13.89 141 SER A O 1
ATOM 827 O O B SER A 1 118 ? 45.796 21.505 18.011 0.50 14.02 141 SER A O 1
ATOM 832 N N . VAL A 1 119 ? 44.678 21.696 19.971 1.00 9.74 142 VAL A N 1
ATOM 833 C CA . VAL A 1 119 ? 43.709 20.637 19.685 1.00 10.39 142 VAL A CA 1
ATOM 834 C C . VAL A 1 119 ? 42.703 21.101 18.634 1.00 10.06 142 VAL A C 1
ATOM 835 O O . VAL A 1 119 ? 42.424 20.388 17.681 1.00 9.86 142 VAL A O 1
ATOM 839 N N . LEU A 1 120 ? 42.152 22.297 18.811 1.00 10.29 143 LEU A N 1
ATOM 840 C CA . LEU A 1 120 ? 41.209 22.836 17.820 1.00 10.67 143 LEU A CA 1
ATOM 841 C C . LEU A 1 120 ? 41.802 22.931 16.414 1.00 11.02 143 LEU A C 1
ATOM 842 O O . LEU A 1 120 ? 41.087 22.725 15.435 1.00 11.67 143 LEU A O 1
ATOM 847 N N A LYS A 1 121 ? 43.095 23.233 16.328 0.50 11.46 144 LYS A N 1
ATOM 848 N N B LYS A 1 121 ? 43.095 23.236 16.315 0.50 11.54 144 LYS A N 1
ATOM 849 C CA A LYS A 1 121 ? 43.777 23.378 15.047 0.50 12.17 144 LYS A CA 1
ATOM 850 C CA B LYS A 1 121 ? 43.743 23.391 15.013 0.50 12.19 144 LYS A CA 1
ATOM 851 C C A LYS A 1 121 ? 43.648 22.129 14.169 0.50 10.44 144 LYS A C 1
ATOM 852 C C B LYS A 1 121 ? 43.670 22.122 14.158 0.50 10.48 144 LYS A C 1
ATOM 853 O O A LYS A 1 121 ? 43.618 22.230 12.942 0.50 11.37 144 LYS A O 1
ATOM 854 O O B LYS A 1 121 ? 43.708 22.202 12.930 0.50 11.51 144 LYS A O 1
ATOM 865 N N . SER A 1 122 ? 43.547 20.960 14.795 1.00 9.85 145 SER A N 1
ATOM 866 C CA . SER A 1 122 ? 43.385 19.697 14.057 1.00 10.21 145 SER A CA 1
ATOM 867 C C . SER A 1 122 ? 42.084 19.634 13.234 1.00 10.41 145 SER A C 1
ATOM 868 O O . SER A 1 122 ? 41.995 18.865 12.289 1.00 12.66 145 SER A O 1
ATOM 871 N N . GLY A 1 123 ? 41.093 20.452 13.583 1.00 9.54 146 GLY A N 1
ATOM 872 C CA . GLY A 1 123 ? 39.827 20.496 12.849 1.00 9.58 146 GLY A CA 1
ATOM 873 C C . GLY A 1 123 ? 39.780 21.573 11.777 1.00 10.41 146 GLY A C 1
ATOM 874 O O . GLY A 1 123 ? 38.760 21.732 11.111 1.00 10.82 146 GLY A O 1
ATOM 875 N N . TYR A 1 124 ? 40.876 22.321 11.614 1.00 11.51 147 TYR A N 1
ATOM 876 C CA . TYR A 1 124 ? 40.936 23.412 10.638 1.00 12.12 147 TYR A CA 1
ATOM 877 C C . TYR A 1 124 ? 41.353 22.908 9.259 1.00 13.91 147 TYR A C 1
ATOM 878 O O . TYR A 1 124 ? 42.245 22.067 9.121 1.00 15.19 147 TYR A O 1
ATOM 887 N N . ILE A 1 125 ? 40.675 23.424 8.245 1.00 14.22 148 ILE A N 1
ATOM 888 C CA . ILE A 1 125 ? 41.055 23.212 6.853 1.00 15.08 148 ILE A CA 1
ATOM 889 C C . ILE A 1 125 ? 40.962 24.593 6.199 1.00 17.58 148 ILE A C 1
ATOM 890 O O . ILE A 1 125 ? 39.922 25.238 6.263 1.00 16.63 148 ILE A O 1
ATOM 895 N N . ASP A 1 126 ? 42.056 25.066 5.608 1.00 22.82 149 ASP A N 1
ATOM 896 C CA . ASP A 1 126 ? 42.056 26.358 4.894 1.00 27.94 149 ASP A CA 1
ATOM 897 C C . ASP A 1 126 ? 41.298 27.482 5.613 1.00 25.98 149 ASP A C 1
ATOM 898 O O . ASP A 1 126 ? 40.437 28.142 5.016 1.00 25.50 149 ASP A O 1
ATOM 903 N N . GLY A 1 127 ? 41.598 27.673 6.895 1.00 22.53 150 GLY A N 1
ATOM 904 C CA . GLY A 1 127 ? 41.064 28.799 7.662 1.00 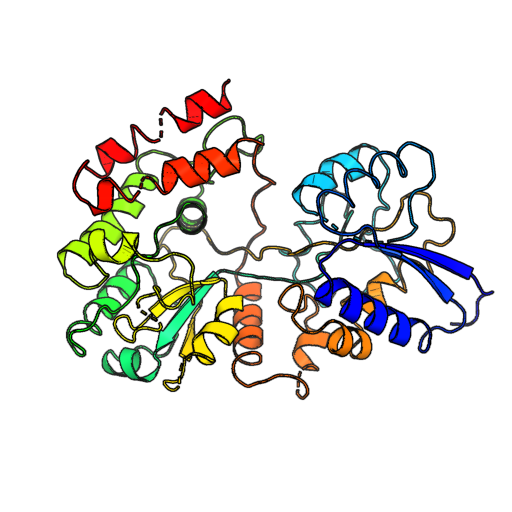21.92 150 GLY A CA 1
ATOM 905 C C . GLY A 1 127 ? 39.694 28.611 8.293 1.00 16.58 150 GLY A C 1
ATOM 906 O O . GLY A 1 127 ? 39.257 29.450 9.079 1.00 16.52 150 GLY A O 1
ATOM 907 N N . GLY A 1 128 ? 39.008 27.525 7.954 1.00 13.92 151 GLY A N 1
ATOM 908 C CA . GLY A 1 128 ? 37.697 27.226 8.536 1.00 13.26 151 GLY A CA 1
ATOM 909 C C . GLY A 1 128 ? 37.841 26.089 9.524 1.00 12.76 151 GLY A C 1
ATOM 910 O O . GLY A 1 128 ? 38.751 25.256 9.385 1.00 11.69 151 GLY A O 1
ATOM 911 N N . LEU A 1 129 ? 36.949 26.049 10.511 1.00 11.20 152 LEU A N 1
ATOM 912 C CA . LEU A 1 129 ? 36.940 24.975 11.510 1.00 10.11 152 LEU A CA 1
ATOM 913 C C . LEU A 1 129 ? 35.801 24.021 11.169 1.00 9.29 152 LEU A C 1
ATOM 914 O O . LEU A 1 129 ? 34.640 24.377 11.287 1.00 9.84 152 LEU A O 1
ATOM 919 N N . TYR A 1 130 ? 36.129 22.805 10.758 1.00 8.37 153 TYR A N 1
ATOM 920 C CA . TYR A 1 130 ? 35.110 21.891 10.232 1.00 8.76 153 TYR A CA 1
ATOM 921 C C . TYR A 1 130 ? 34.786 20.681 11.098 1.00 8.87 153 TYR A C 1
ATOM 922 O O . TYR A 1 130 ? 33.890 19.901 10.781 1.00 9.79 153 TYR A O 1
ATOM 931 N N . GLY A 1 131 ? 35.512 20.532 12.187 1.00 8.91 154 GLY A N 1
ATOM 932 C CA . GLY A 1 131 ? 35.233 19.489 13.153 1.00 8.66 154 GLY A CA 1
ATOM 933 C C . GLY A 1 131 ? 35.865 19.862 14.471 1.00 8.30 154 GLY A C 1
ATOM 934 O O . GLY A 1 131 ? 36.888 20.527 14.505 1.00 9.61 154 GLY A O 1
ATOM 935 N N . ILE A 1 132 ? 35.245 19.426 15.555 1.00 8.39 155 ILE A N 1
ATOM 936 C CA . ILE A 1 132 ? 35.809 19.619 16.881 1.00 9.36 155 ILE A CA 1
ATOM 937 C C . ILE A 1 132 ? 36.173 18.248 17.474 1.00 8.81 155 ILE A C 1
ATOM 938 O O . ILE A 1 132 ? 35.331 17.344 17.527 1.00 7.82 155 ILE A O 1
ATOM 943 N N . PRO A 1 133 ? 37.446 18.073 17.872 1.00 8.70 156 PRO A N 1
ATOM 944 C CA . PRO A 1 133 ? 37.840 16.794 18.450 1.00 9.46 156 PRO A CA 1
ATOM 945 C C . PRO A 1 133 ? 36.967 16.465 19.636 1.00 8.75 156 PRO A C 1
ATOM 946 O O . PRO A 1 133 ? 36.630 17.362 20.419 1.00 10.54 156 PRO A O 1
ATOM 950 N N . ASN A 1 134 ? 36.570 15.208 19.753 1.00 8.75 157 ASN A N 1
ATOM 951 C CA . ASN A 1 134 ? 35.665 14.810 20.825 1.00 10.79 157 ASN A CA 1
ATOM 952 C C . ASN A 1 134 ? 36.362 14.087 21.982 1.00 11.52 157 ASN A C 1
ATOM 953 O O . ASN A 1 134 ? 35.795 13.946 23.060 1.00 16.00 157 ASN A O 1
ATOM 958 N N . ALA A 1 135 ? 37.591 13.650 21.757 1.00 9.46 158 ALA A N 1
ATOM 959 C CA . ALA A 1 135 ? 38.360 12.927 22.760 1.00 9.37 158 ALA A CA 1
ATOM 960 C C . ALA A 1 135 ? 39.824 12.948 22.366 1.00 9.50 158 ALA A C 1
ATOM 961 O O . ALA A 1 135 ? 40.161 13.153 21.202 1.00 10.00 158 ALA A O 1
ATOM 963 N N . LEU A 1 136 ? 40.685 12.713 23.344 1.00 9.12 159 LEU A N 1
ATOM 964 C CA . LEU A 1 136 ? 42.109 12.966 23.212 1.00 9.22 159 LEU A CA 1
ATOM 965 C C . LEU A 1 136 ? 42.980 11.793 23.658 1.00 9.06 159 LEU A C 1
ATOM 966 O O . LEU A 1 136 ? 42.573 10.973 24.475 1.00 9.10 159 LEU A O 1
ATOM 971 N N . ASN A 1 137 ? 44.194 11.750 23.120 1.00 8.45 160 ASN A N 1
ATOM 972 C CA . ASN A 1 137 ? 45.243 10.884 23.617 1.00 8.55 160 ASN A CA 1
ATOM 973 C C . ASN A 1 137 ? 46.583 11.583 23.396 1.00 7.80 160 ASN A C 1
ATOM 974 O O . ASN A 1 137 ? 46.712 12.443 22.536 1.00 8.89 160 ASN A O 1
ATOM 979 N N . ASN A 1 138 ? 47.587 11.210 24.167 1.00 7.76 161 ASN A N 1
ATOM 980 C CA . ASN A 1 138 ? 48.937 11.678 23.910 1.00 8.11 161 ASN A CA 1
ATOM 981 C C . ASN A 1 138 ? 49.949 10.753 24.568 1.00 7.71 161 ASN A C 1
ATOM 982 O O . ASN A 1 138 ? 49.595 9.917 25.390 1.00 7.48 161 ASN A O 1
ATOM 987 N N . TYR A 1 139 ? 51.207 10.904 24.183 1.00 8.67 162 TYR A N 1
ATOM 988 C CA . TYR A 1 139 ? 52.276 10.119 24.772 1.00 8.11 162 TYR A CA 1
ATOM 989 C C . TYR A 1 139 ? 52.541 10.517 26.217 1.00 7.68 162 TYR A C 1
ATOM 990 O O . TYR A 1 139 ? 52.387 11.678 26.604 1.00 8.47 162 TYR A O 1
ATOM 999 N N . ALA A 1 140 ? 52.945 9.533 27.003 1.00 8.38 163 ALA A N 1
ATOM 1000 C CA . ALA A 1 140 ? 53.396 9.744 28.371 1.00 7.79 163 ALA A CA 1
ATOM 1001 C C . ALA A 1 140 ? 54.445 8.693 28.683 1.00 8.05 163 ALA A C 1
ATOM 1002 O O . ALA A 1 140 ? 54.495 7.647 28.038 1.00 8.89 163 ALA A O 1
ATOM 1004 N N . VAL A 1 141 ? 55.280 8.990 29.664 1.00 8.00 164 VAL A N 1
ATOM 1005 C CA . VAL A 1 141 ? 56.084 7.971 30.317 1.00 7.69 164 VAL A CA 1
ATOM 1006 C C . VAL A 1 141 ? 55.269 7.446 31.483 1.00 6.83 164 VAL A C 1
ATOM 1007 O O . VAL A 1 141 ? 54.865 8.201 32.358 1.00 6.94 164 VAL A O 1
ATOM 1011 N N . ILE A 1 142 ? 54.992 6.149 31.443 1.00 7.22 165 ILE A N 1
ATOM 1012 C CA . ILE A 1 142 ? 54.274 5.449 32.499 1.00 7.16 165 ILE A CA 1
ATOM 1013 C C . ILE A 1 142 ? 55.336 4.686 33.270 1.00 7.62 165 ILE A C 1
ATOM 1014 O O . ILE A 1 142 ? 56.048 3.847 32.711 1.00 8.48 165 ILE A O 1
ATOM 1019 N N . TYR A 1 143 ? 55.477 4.994 34.550 1.00 7.78 166 TYR A N 1
ATOM 1020 C CA . TYR A 1 143 ? 56.605 4.468 35.308 1.00 7.64 166 TYR A CA 1
ATOM 1021 C C . TYR A 1 143 ? 56.216 3.957 36.702 1.00 7.86 166 TYR A C 1
ATOM 1022 O O . TYR A 1 143 ? 55.242 4.405 37.308 1.00 7.91 166 TYR A O 1
ATOM 1031 N N . ASP A 1 144 ? 56.994 2.987 37.169 1.00 8.11 167 ASP A N 1
ATOM 1032 C CA . ASP A 1 144 ? 56.878 2.451 38.518 1.00 8.85 167 ASP A CA 1
ATOM 1033 C C . ASP A 1 144 ? 57.420 3.504 39.494 1.00 9.30 167 ASP A C 1
ATOM 1034 O O . ASP A 1 144 ? 58.631 3.769 39.549 1.00 9.12 167 ASP A O 1
ATOM 1039 N N . GLU A 1 145 ? 56.512 4.124 40.234 1.00 10.27 168 GLU A N 1
ATOM 1040 C CA . GLU A 1 145 ? 56.872 5.194 41.159 1.00 11.32 168 GLU A CA 1
ATOM 1041 C C . GLU A 1 145 ? 57.954 4.793 42.140 1.00 11.28 168 GLU A C 1
ATOM 1042 O O . GLU A 1 145 ? 58.936 5.510 42.319 1.00 12.36 168 GLU A O 1
ATOM 1048 N N . ALA A 1 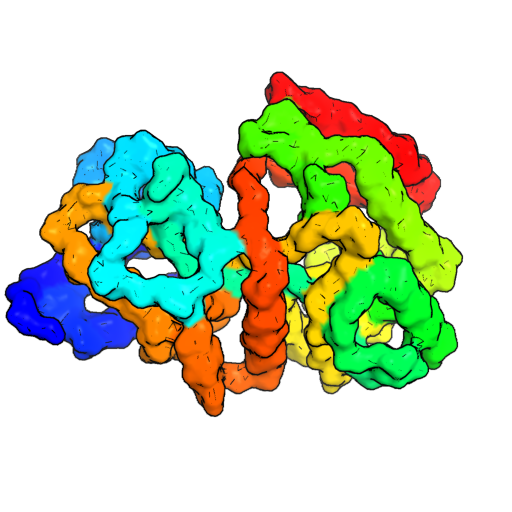146 ? 57.759 3.661 42.804 1.00 12.35 169 ALA A N 1
ATOM 1049 C CA . ALA A 1 146 ? 58.700 3.235 43.819 1.00 12.93 169 ALA A CA 1
ATOM 1050 C C . ALA A 1 146 ? 60.064 2.903 43.233 1.00 11.32 169 ALA A C 1
ATOM 1051 O O . ALA A 1 146 ? 61.085 3.225 43.840 1.00 12.87 169 ALA A O 1
ATOM 1053 N N . ALA A 1 147 ? 60.101 2.304 42.045 1.00 9.52 170 ALA A N 1
ATOM 1054 C CA . ALA A 1 147 ? 61.378 2.007 41.413 1.00 9.46 170 ALA A CA 1
ATOM 1055 C C . ALA A 1 147 ? 62.157 3.279 41.070 1.00 9.04 170 ALA A C 1
ATOM 1056 O O . ALA A 1 147 ? 63.351 3.373 41.321 1.00 9.26 170 ALA A O 1
ATOM 1058 N N . PHE A 1 148 ? 61.479 4.251 40.476 1.00 8.41 171 PHE A N 1
ATOM 1059 C CA . PHE A 1 148 ? 62.140 5.483 40.069 1.00 8.15 171 PHE A CA 1
ATOM 1060 C C . PHE A 1 148 ? 62.519 6.365 41.253 1.00 9.51 171 PHE A C 1
ATOM 1061 O O . PHE A 1 148 ? 63.484 7.112 41.171 1.00 10.10 171 PHE A O 1
ATOM 1069 N N . ALA A 1 149 ? 61.782 6.258 42.352 1.00 9.28 172 ALA A N 1
ATOM 1070 C CA . ALA A 1 149 ? 62.156 6.960 43.580 1.00 11.57 172 ALA A CA 1
ATOM 1071 C C . ALA A 1 149 ? 63.538 6.520 44.081 1.00 11.54 172 ALA A C 1
ATOM 1072 O O . ALA A 1 149 ? 64.230 7.301 44.745 1.00 13.30 172 ALA A O 1
ATOM 1074 N N . LYS A 1 150 ? 63.968 5.302 43.727 1.00 10.90 173 LYS A N 1
ATOM 1075 C CA . LYS A 1 150 ? 65.315 4.837 44.093 1.00 13.57 173 LYS A CA 1
ATOM 1076 C C . LYS A 1 150 ? 66.425 5.628 43.385 1.00 13.27 173 LYS A C 1
ATOM 1077 O O . LYS A 1 150 ? 67.575 5.628 43.840 1.00 17.24 173 LYS A O 1
ATOM 1083 N N . ALA A 1 151 ? 66.082 6.301 42.288 1.00 13.40 174 ALA A N 1
ATOM 1084 C CA . ALA A 1 151 ? 67.003 7.187 41.584 1.00 15.05 174 ALA A CA 1
ATOM 1085 C C . ALA A 1 151 ? 66.688 8.653 41.846 1.00 12.89 174 ALA A C 1
ATOM 1086 O O . ALA A 1 151 ? 67.255 9.524 41.204 1.00 15.94 174 ALA A O 1
ATOM 1088 N N . GLY A 1 152 ? 65.788 8.929 42.791 1.00 11.59 175 GLY A N 1
ATOM 1089 C CA . GLY A 1 152 ? 65.383 10.292 43.082 1.00 11.14 175 GLY A CA 1
ATOM 1090 C C . GLY A 1 152 ? 64.603 10.964 41.967 1.00 10.51 175 GLY A C 1
ATOM 1091 O O . GLY A 1 152 ? 64.632 12.193 41.839 1.00 12.78 175 GLY A O 1
ATOM 1092 N N . TYR A 1 153 ? 63.905 10.158 41.164 1.00 9.48 176 TYR A N 1
ATOM 1093 C CA . TYR A 1 153 ? 63.058 10.661 40.093 1.00 8.80 176 TYR A CA 1
ATOM 1094 C C . TYR A 1 153 ? 61.590 10.591 40.498 1.00 9.23 176 TYR A C 1
ATOM 1095 O O . TYR A 1 153 ? 61.092 9.522 40.843 1.00 10.08 176 TYR A O 1
ATOM 1104 N N . HIS A 1 154 ? 60.893 11.724 40.421 1.00 9.91 177 HIS A N 1
ATOM 1105 C CA . HIS A 1 154 ? 59.528 11.834 40.913 1.00 11.38 177 HIS A CA 1
ATOM 1106 C C . HIS A 1 154 ? 58.548 12.411 39.890 1.00 11.29 177 HIS A C 1
ATOM 1107 O O . HIS A 1 154 ? 57.507 12.962 40.261 1.00 11.70 177 HIS A O 1
ATOM 1114 N N . GLY A 1 155 ? 58.888 12.292 38.607 1.00 10.63 178 GLY A N 1
ATOM 1115 C CA . GLY A 1 155 ? 57.946 12.563 37.532 1.00 11.00 178 GLY A CA 1
ATOM 1116 C C . GLY A 1 155 ? 58.092 13.869 36.784 1.00 10.13 178 GLY A C 1
ATOM 1117 O O . GLY A 1 155 ? 57.294 14.154 35.889 1.00 11.58 178 GLY A O 1
ATOM 1118 N N . GLN A 1 156 ? 59.109 14.651 37.116 1.00 10.14 179 GLN A N 1
ATOM 1119 C CA . GLN A 1 156 ? 59.340 15.919 36.424 1.00 10.66 179 GLN A CA 1
ATOM 1120 C C . GLN A 1 156 ? 59.739 15.648 34.986 1.00 8.77 179 GLN A C 1
ATOM 1121 O O . GLN A 1 156 ? 60.341 14.611 34.671 1.00 9.48 179 GLN A O 1
ATOM 1127 N N . ARG A 1 157 ? 59.425 16.581 34.100 1.00 9.39 180 ARG A N 1
ATOM 1128 C CA . ARG A 1 157 ? 59.823 16.406 32.723 1.00 8.83 180 ARG A CA 1
ATOM 1129 C C . ARG A 1 157 ? 61.328 16.620 32.605 1.00 8.59 180 ARG A C 1
ATOM 1130 O O . ARG A 1 157 ? 61.871 17.578 33.179 1.00 11.93 180 ARG A O 1
ATOM 1138 N N . VAL A 1 158 ? 61.998 15.758 31.849 1.00 7.36 181 VAL A N 1
ATOM 1139 C CA . VAL A 1 158 ? 63.438 15.840 31.710 1.00 8.52 181 VAL A CA 1
ATOM 1140 C C . VAL A 1 158 ? 63.845 15.761 30.248 1.00 8.38 181 VAL A C 1
ATOM 1141 O O . VAL A 1 158 ? 63.028 15.426 29.397 1.00 9.46 181 VAL A O 1
ATOM 1145 N N . SER A 1 159 ? 65.106 16.068 29.975 1.00 7.85 182 SER A N 1
ATOM 1146 C CA . SER A 1 159 ? 65.661 15.893 28.638 1.00 8.14 182 SER A CA 1
ATOM 1147 C C . SER A 1 159 ? 65.971 14.424 28.381 1.00 7.94 182 SER A C 1
ATOM 1148 O O . SER A 1 159 ? 66.080 13.625 29.311 1.00 8.46 182 SER A O 1
ATOM 1151 N N . TRP A 1 160 ? 66.149 14.079 27.114 1.00 7.73 183 TRP A N 1
ATOM 1152 C CA . TRP A 1 160 ? 66.527 12.704 26.759 1.00 8.12 183 TRP A CA 1
ATOM 1153 C C . TRP A 1 160 ? 67.819 12.262 27.469 1.00 7.68 183 TRP A C 1
ATOM 1154 O O . TRP A 1 160 ? 67.909 11.137 27.964 1.00 7.91 183 TRP A O 1
ATOM 1165 N N . GLN A 1 161 ? 68.823 13.132 27.519 1.00 8.26 184 GLN A N 1
ATOM 1166 C CA . GLN A 1 161 ? 70.081 12.765 28.182 1.00 9.86 184 GLN A CA 1
ATOM 1167 C C . GLN A 1 161 ? 69.913 12.654 29.699 1.00 9.18 184 GLN A C 1
ATOM 1168 O O . GLN A 1 161 ? 70.474 11.759 30.330 1.00 10.75 184 GLN A O 1
ATOM 1174 N N . GLN A 1 162 ? 69.117 13.537 30.295 1.00 8.65 185 GLN A N 1
ATOM 1175 C CA . GLN A 1 162 ? 68.827 13.407 31.712 1.00 8.25 185 GLN A CA 1
ATOM 1176 C C . GLN A 1 162 ? 68.072 12.104 32.003 1.00 7.64 185 GLN A C 1
ATOM 1177 O O . GLN A 1 162 ? 68.347 11.421 32.977 1.00 9.03 185 GLN A O 1
ATOM 1183 N N . TRP A 1 163 ? 67.124 11.778 31.137 1.00 7.63 186 TRP A N 1
ATOM 1184 C CA . TRP A 1 163 ? 66.370 10.555 31.238 1.00 7.63 186 TRP A CA 1
ATOM 1185 C C . TRP A 1 163 ? 67.270 9.317 31.151 1.00 8.13 186 TRP A C 1
ATOM 1186 O O . TRP A 1 163 ? 67.143 8.409 31.959 1.00 8.31 186 TRP A O 1
ATOM 1197 N N . ALA A 1 164 ? 68.177 9.285 30.180 1.00 8.41 187 ALA A N 1
ATOM 1198 C CA . ALA A 1 164 ? 69.112 8.157 30.051 1.00 8.95 187 ALA A CA 1
ATOM 1199 C C . ALA A 1 164 ? 69.938 7.962 31.316 1.00 9.22 187 ALA A C 1
ATOM 1200 O O . ALA A 1 164 ? 70.146 6.827 31.761 1.00 9.82 187 ALA A O 1
ATOM 1202 N N . ASP A 1 165 ? 70.340 9.067 31.944 1.00 10.18 188 ASP A N 1
ATOM 1203 C CA . ASP A 1 165 ? 71.074 8.994 33.220 1.00 11.88 188 ASP A CA 1
ATOM 1204 C C . ASP A 1 165 ? 70.202 8.412 34.335 1.00 10.35 188 ASP A C 1
ATOM 1205 O O . ASP A 1 165 ? 70.647 7.572 35.133 1.00 11.34 188 ASP A O 1
ATOM 1210 N N . ILE A 1 166 ? 68.953 8.852 34.386 1.00 9.29 189 ILE A N 1
ATOM 1211 C CA . ILE A 1 166 ? 68.002 8.335 35.368 1.00 8.89 189 ILE A CA 1
ATOM 1212 C C . ILE A 1 166 ? 67.771 6.834 35.159 1.00 8.84 189 ILE A C 1
ATOM 1213 O O . ILE A 1 166 ? 67.798 6.066 36.115 1.00 10.04 189 ILE A O 1
ATOM 1218 N N . LEU A 1 167 ? 67.569 6.426 33.909 1.00 8.28 190 LEU A N 1
ATOM 1219 C CA . LEU A 1 167 ? 67.365 5.019 33.593 1.00 8.35 190 LEU A CA 1
ATOM 1220 C C . LEU A 1 167 ? 68.557 4.178 34.047 1.00 9.38 190 LEU A C 1
ATOM 1221 O O . LEU A 1 167 ? 68.388 3.096 34.637 1.00 9.31 190 LEU A O 1
ATOM 1226 N N . GLU A 1 168 ? 69.765 4.673 33.790 1.00 9.75 191 GLU A N 1
ATOM 1227 C CA . GLU A 1 168 ? 70.968 3.969 34.244 1.00 11.81 191 GLU A CA 1
ATOM 1228 C C . GLU A 1 168 ? 70.969 3.789 35.759 1.00 12.33 191 GLU A C 1
ATOM 1229 O O . GLU A 1 168 ? 71.291 2.709 36.252 1.00 14.49 191 GLU A O 1
ATOM 1235 N N A LYS A 1 169 ? 70.586 4.834 36.490 0.50 12.48 192 LYS A N 1
ATOM 1236 N N B LYS A 1 169 ? 70.582 4.832 36.489 0.50 12.45 192 LYS A N 1
ATOM 1237 C CA A LYS A 1 169 ? 70.545 4.778 37.954 0.50 13.99 192 LYS A CA 1
ATOM 1238 C CA B LYS A 1 169 ? 70.554 4.778 37.953 0.50 13.89 192 LYS A CA 1
ATOM 1239 C C A LYS A 1 169 ? 69.489 3.806 38.471 0.50 12.34 192 LYS A C 1
ATOM 1240 C C B LYS A 1 169 ? 69.477 3.835 38.493 0.50 12.32 192 LYS A C 1
ATOM 1241 O O A LYS A 1 169 ? 69.738 3.051 39.414 0.50 13.36 192 LYS A O 1
ATOM 1242 O O B LYS A 1 169 ? 69.703 3.126 39.476 0.50 13.61 192 LYS A O 1
ATOM 1253 N N . VAL A 1 170 ? 68.319 3.803 37.843 1.00 11.24 193 VAL A N 1
ATOM 1254 C CA . VAL A 1 170 ? 67.254 2.870 38.222 1.00 10.92 193 VAL A CA 1
ATOM 1255 C C . VAL A 1 170 ? 67.716 1.426 37.995 1.00 11.12 193 VAL A C 1
ATOM 1256 O O . VAL A 1 170 ? 67.573 0.572 38.865 1.00 11.65 193 VAL A O 1
ATOM 1260 N N . HIS A 1 171 ? 68.269 1.162 36.819 1.00 12.06 194 HIS A N 1
ATOM 1261 C CA . HIS A 1 171 ? 68.778 -0.172 36.480 1.00 12.34 194 HIS A CA 1
ATOM 1262 C C . HIS A 1 171 ? 69.815 -0.645 37.489 1.00 13.86 194 HIS A C 1
ATOM 1263 O O . HIS A 1 171 ? 69.802 -1.819 37.905 1.00 16.10 194 HIS A O 1
ATOM 1270 N N A LYS A 1 172 ? 70.717 0.254 37.879 0.50 14.75 195 LYS A N 1
ATOM 1271 N N B LYS A 1 172 ? 70.712 0.256 37.887 0.50 14.63 195 LYS A N 1
ATOM 1272 C CA A LYS A 1 172 ? 71.732 -0.063 38.887 0.50 17.56 195 LYS A CA 1
ATOM 1273 C CA B LYS A 1 172 ? 71.739 -0.078 38.876 0.50 17.43 195 LYS A CA 1
ATOM 1274 C C A LYS A 1 172 ? 71.098 -0.465 40.213 0.50 16.31 195 LYS A C 1
ATOM 1275 C C B LYS A 1 172 ? 71.122 -0.441 40.228 0.50 16.34 195 LYS A C 1
ATOM 1276 O O A LYS A 1 172 ? 71.548 -1.413 40.860 0.50 17.69 195 LYS A O 1
ATOM 1277 O O B LYS A 1 172 ? 71.608 -1.346 40.909 0.50 17.82 195 LYS A O 1
ATOM 1288 N N . ALA A 1 173 ? 70.050 0.252 40.609 1.00 14.66 196 ALA A N 1
ATOM 1289 C CA . ALA A 1 173 ? 69.379 0.004 41.885 1.00 16.03 196 ALA A CA 1
ATOM 1290 C C . ALA A 1 173 ? 68.513 -1.258 41.876 1.00 17.34 196 ALA A C 1
ATOM 1291 O O . ALA A 1 173 ? 68.352 -1.898 42.909 1.00 20.48 196 ALA A O 1
ATOM 1293 N N . THR A 1 174 ? 67.952 -1.609 40.721 1.00 16.59 197 THR A N 1
ATOM 1294 C CA . THR A 1 174 ? 66.954 -2.677 40.651 1.00 15.77 197 THR A CA 1
ATOM 1295 C C . THR A 1 174 ? 67.456 -3.972 40.031 1.00 16.18 197 THR A C 1
ATOM 1296 O O . THR A 1 174 ? 66.920 -5.044 40.323 1.00 18.66 197 THR A O 1
ATOM 1300 N N . GLY A 1 175 ? 68.443 -3.874 39.149 1.00 16.27 198 GLY A N 1
ATOM 1301 C CA . GLY A 1 175 ? 68.856 -5.003 38.312 1.00 17.51 198 GLY A CA 1
ATOM 1302 C C . GLY A 1 175 ? 67.850 -5.388 37.230 1.00 18.86 198 GLY A C 1
ATOM 1303 O O . GLY A 1 175 ? 68.042 -6.381 36.518 1.00 24.16 198 GLY A O 1
ATOM 1304 N N . LYS A 1 176 ? 66.784 -4.602 37.088 1.00 15.43 199 LYS A N 1
ATOM 1305 C CA . LYS A 1 176 ? 65.769 -4.855 36.082 1.00 13.99 199 LYS A CA 1
ATOM 1306 C C . LYS A 1 176 ? 65.925 -3.817 34.982 1.00 12.06 199 LYS A C 1
ATOM 1307 O O . LYS A 1 176 ? 66.664 -2.838 35.138 1.00 13.30 199 LYS A O 1
ATOM 1313 N N . TRP A 1 177 ? 65.231 -4.018 33.871 1.00 11.03 200 TRP A N 1
ATOM 1314 C CA . TRP A 1 177 ? 65.207 -3.005 32.818 1.00 9.39 200 TRP A CA 1
ATOM 1315 C C . TRP A 1 177 ? 64.464 -1.802 33.349 1.00 9.37 200 TRP A C 1
ATOM 1316 O O . TRP A 1 177 ? 63.418 -1.955 33.967 1.00 9.44 200 TRP A O 1
ATOM 1327 N N . ALA A 1 178 ? 65.017 -0.611 33.131 1.00 8.33 201 ALA A N 1
ATOM 1328 C CA . ALA A 1 178 ? 64.403 0.602 33.652 1.00 8.88 201 ALA A CA 1
ATOM 1329 C C . ALA A 1 178 ? 63.239 1.071 32.772 1.00 8.93 201 ALA A C 1
ATOM 1330 O O . ALA A 1 178 ? 62.307 1.689 33.268 1.00 8.94 201 ALA A O 1
ATOM 1332 N N . GLU A 1 179 ? 63.323 0.787 31.474 1.00 8.17 202 GLU A N 1
ATOM 1333 C CA . GLU A 1 179 ? 62.244 1.081 30.530 1.00 7.79 202 GLU A CA 1
ATOM 1334 C C . GLU A 1 179 ? 62.258 0.057 29.419 1.00 7.11 202 GLU A C 1
ATOM 1335 O O . GLU A 1 179 ? 63.275 -0.561 29.162 1.00 7.41 202 GLU A O 1
ATOM 1341 N N . ASN A 1 180 ? 61.121 -0.100 28.757 1.00 6.93 203 ASN A N 1
ATOM 1342 C CA . ASN A 1 180 ? 61.049 -0.845 27.507 1.00 6.76 203 ASN A CA 1
ATOM 1343 C C . ASN A 1 180 ? 61.860 -0.126 26.436 1.00 7.37 203 ASN A C 1
ATOM 1344 O O . ASN A 1 180 ? 62.132 1.073 26.540 1.00 8.10 203 ASN A O 1
ATOM 1349 N N . ASP A 1 181 ? 62.227 -0.849 25.386 1.00 7.84 204 ASP A N 1
ATOM 1350 C CA . ASP A 1 181 ? 62.864 -0.234 24.233 1.00 8.33 204 ASP A CA 1
ATOM 1351 C C . ASP A 1 181 ? 61.718 0.288 23.374 1.00 9.96 204 ASP A C 1
ATOM 1352 O O . ASP A 1 181 ? 61.126 -0.454 22.593 1.00 12.27 204 ASP A O 1
ATOM 1357 N N . ASP A 1 182 ? 61.403 1.574 23.546 1.00 11.01 205 ASP A N 1
ATOM 1358 C CA . ASP A 1 182 ? 60.166 2.153 23.027 1.00 10.75 205 ASP A CA 1
ATOM 1359 C C . ASP A 1 182 ? 60.375 2.818 21.673 1.00 11.36 205 ASP A C 1
ATOM 1360 O O . ASP A 1 182 ? 60.033 3.986 21.455 1.00 15.17 205 ASP A O 1
ATOM 1365 N N . GLU A 1 183 ? 60.944 2.043 20.765 1.00 9.49 206 GLU A N 1
ATOM 1366 C CA . GLU A 1 183 ? 61.131 2.470 19.393 1.00 9.24 206 GLU A CA 1
ATOM 1367 C C . GLU A 1 183 ? 59.984 1.990 18.515 1.00 9.61 206 GLU A C 1
ATOM 1368 O O . GLU A 1 183 ? 59.687 0.800 18.434 1.00 11.55 206 GLU A O 1
ATOM 1374 N N . SER A 1 184 ? 59.384 2.943 17.836 1.00 9.66 207 SER A N 1
ATOM 1375 C CA . SER A 1 184 ? 58.297 2.700 16.910 1.00 9.71 207 SER A CA 1
ATOM 1376 C C . SER A 1 184 ? 58.250 3.891 15.986 1.00 8.99 207 SER A C 1
ATOM 1377 O O . SER A 1 184 ? 58.825 4.952 16.277 1.00 8.48 207 SER A O 1
ATOM 1380 N N . TRP A 1 185 ? 57.536 3.731 14.891 1.00 8.85 208 TRP A N 1
ATOM 1381 C CA . TRP A 1 185 ? 57.383 4.812 13.925 1.00 8.58 208 TRP A CA 1
ATOM 1382 C C . TRP A 1 185 ? 56.805 6.058 14.585 1.00 8.90 208 TRP A C 1
ATOM 1383 O O . TRP A 1 185 ? 57.287 7.173 14.344 1.00 8.61 208 TRP A O 1
ATOM 1394 N N . GLN A 1 186 ? 55.804 5.891 15.448 1.00 9.00 209 GLN A N 1
ATOM 1395 C CA . GLN A 1 186 ? 55.203 7.068 16.052 1.00 9.46 209 GLN A CA 1
ATOM 1396 C C . GLN A 1 186 ? 56.060 7.676 17.174 1.00 9.20 209 GLN A C 1
ATOM 1397 O O . GLN A 1 186 ? 56.062 8.899 17.341 1.00 9.02 209 GLN A O 1
ATOM 1403 N N . THR A 1 187 ? 56.829 6.890 17.931 1.00 8.30 210 THR A N 1
ATOM 1404 C CA . THR A 1 187 ? 57.750 7.559 18.869 1.00 8.78 210 THR A CA 1
ATOM 1405 C C . THR A 1 187 ? 58.889 8.242 18.114 1.00 8.11 210 THR A C 1
ATOM 1406 O O . THR A 1 187 ? 59.392 9.273 18.554 1.00 7.96 210 THR A O 1
ATOM 1410 N N . PHE A 1 188 ? 59.305 7.672 16.985 1.00 6.97 211 PHE A N 1
ATOM 1411 C CA . PHE A 1 188 ? 60.228 8.387 16.133 1.00 6.67 211 PHE A CA 1
ATOM 1412 C C . PHE A 1 188 ? 59.608 9.711 15.629 1.00 6.62 211 PHE A C 1
ATOM 1413 O O . PHE A 1 188 ? 60.291 10.730 15.540 1.00 7.01 211 PHE A O 1
ATOM 1421 N N . GLY A 1 189 ? 58.313 9.698 15.317 1.00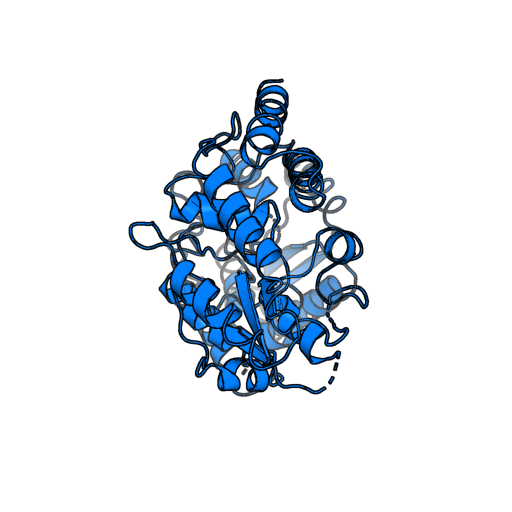 6.30 212 GLY A N 1
ATOM 1422 C CA . GLY A 1 189 ? 57.615 10.913 14.925 1.00 6.79 212 GLY A CA 1
ATOM 1423 C C . GLY A 1 189 ? 57.771 12.041 15.935 1.00 6.73 212 GLY A C 1
ATOM 1424 O O . GLY A 1 189 ? 57.986 13.185 15.570 1.00 7.67 212 GLY A O 1
ATOM 1425 N N . TYR A 1 190 ? 57.678 11.685 17.207 1.00 6.47 213 TYR A N 1
ATOM 1426 C CA . TYR A 1 190 ? 57.891 12.605 18.320 1.00 6.87 213 TYR A CA 1
ATOM 1427 C C . TYR A 1 190 ? 59.311 13.186 18.304 1.00 6.19 213 TYR A C 1
ATOM 1428 O O . TYR A 1 190 ? 59.490 14.398 18.339 1.00 6.42 213 TYR A O 1
ATOM 1437 N N . TRP A 1 191 ? 60.308 12.322 18.182 1.00 6.16 214 TRP A N 1
ATOM 1438 C CA . TRP A 1 191 ? 61.709 12.725 18.032 1.00 6.79 214 TRP A CA 1
ATOM 1439 C C . TRP A 1 191 ? 61.940 13.623 16.825 1.00 6.66 214 TRP A C 1
ATOM 1440 O O . TRP A 1 191 ? 62.607 14.649 16.930 1.00 6.37 214 TRP A O 1
ATOM 1451 N N . ALA A 1 192 ? 61.389 13.235 15.683 1.00 6.49 215 ALA A N 1
ATOM 1452 C CA . ALA A 1 192 ? 61.555 14.018 14.473 1.00 6.86 215 ALA A CA 1
ATOM 1453 C C . ALA A 1 192 ? 61.005 15.418 14.669 1.00 7.02 215 ALA A C 1
ATOM 1454 O O . ALA A 1 192 ? 61.648 16.390 14.283 1.00 7.61 215 ALA A O 1
ATOM 1456 N N . ARG A 1 193 ? 59.825 15.516 15.272 1.00 6.93 216 ARG A N 1
ATOM 1457 C CA . ARG A 1 193 ? 59.199 16.825 15.512 1.00 7.33 216 ARG A CA 1
ATOM 1458 C C . ARG A 1 193 ? 60.067 17.702 16.422 1.00 7.38 216 ARG A C 1
ATOM 1459 O O . ARG A 1 193 ? 60.176 18.908 16.208 1.00 7.87 216 ARG A O 1
ATOM 1467 N N . GLN A 1 194 ? 60.723 17.085 17.407 1.00 7.53 217 GLN A N 1
ATOM 1468 C CA . GLN A 1 194 ? 61.647 17.826 18.272 1.00 8.30 217 GLN A CA 1
ATOM 1469 C C . GLN A 1 194 ? 62.832 18.411 17.508 1.00 8.59 217 GLN A C 1
ATOM 1470 O O . GLN A 1 194 ? 63.431 19.392 17.940 1.00 9.23 217 GLN A O 1
ATOM 1476 N N . HIS A 1 195 ? 63.187 17.775 16.395 1.00 8.57 218 HIS A N 1
ATOM 1477 C CA . HIS A 1 195 ? 64.285 18.216 15.552 1.00 9.24 218 HIS A CA 1
ATOM 1478 C C . HIS A 1 195 ? 63.828 19.075 14.385 1.00 9.71 218 HIS A C 1
ATOM 1479 O O . HIS A 1 195 ? 64.577 19.265 13.430 1.00 12.44 218 HIS A O 1
ATOM 1486 N N . GLY A 1 196 ? 62.620 19.625 14.487 1.00 9.59 219 GLY A N 1
ATOM 1487 C CA . GLY A 1 196 ? 62.093 20.537 13.476 1.00 11.40 219 GLY A CA 1
ATOM 1488 C C . GLY A 1 196 ? 61.703 19.840 12.193 1.00 10.42 219 GLY A C 1
ATOM 1489 O O . GLY A 1 196 ? 61.569 20.476 11.148 1.00 11.86 219 GLY A O 1
ATOM 1490 N N . GLN A 1 197 ? 61.485 18.536 12.289 1.00 9.93 220 GLN A N 1
ATOM 1491 C CA . GLN A 1 197 ? 61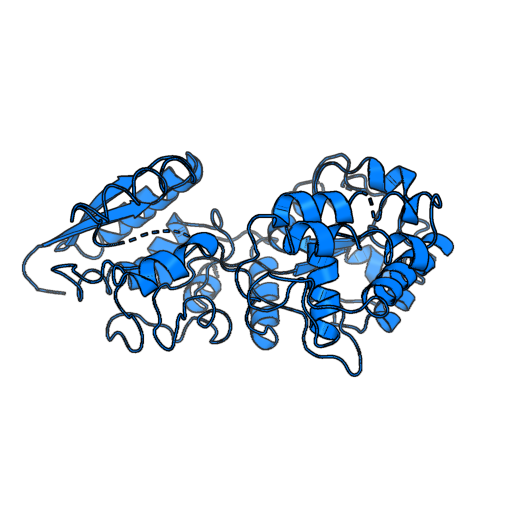.185 17.689 11.135 1.00 9.25 220 GLN A CA 1
ATOM 1492 C C . GLN A 1 197 ? 59.886 16.915 11.396 1.00 9.19 220 GLN A C 1
ATOM 1493 O O . GLN A 1 197 ? 59.189 17.160 12.399 1.00 9.90 220 GLN A O 1
ATOM 1499 N N . HIS A 1 198 ? 59.529 16.021 10.479 1.00 8.86 221 HIS A N 1
ATOM 1500 C CA . HIS A 1 198 ? 58.263 15.298 10.550 1.00 9.47 221 HIS A CA 1
ATOM 1501 C C . HIS A 1 198 ? 58.432 13.952 9.898 1.00 9.39 221 HIS A C 1
ATOM 1502 O O . HIS A 1 198 ? 59.311 13.790 9.073 1.00 10.22 221 HIS A O 1
ATOM 1509 N N . LEU A 1 199 ? 57.569 12.992 10.217 1.00 9.80 222 LEU A N 1
ATOM 1510 C CA . LEU A 1 199 ? 57.612 11.721 9.498 1.00 9.22 222 LEU A CA 1
ATOM 1511 C C . LEU A 1 199 ? 57.493 11.960 7.992 1.00 10.06 222 LEU A C 1
ATOM 1512 O O . LEU A 1 199 ? 58.237 11.373 7.212 1.00 9.58 222 LEU A O 1
ATOM 1517 N N . TYR A 1 200 ? 56.551 12.813 7.600 1.00 10.49 223 TYR A N 1
ATOM 1518 C CA . TYR A 1 200 ? 56.315 13.117 6.183 1.00 10.64 223 TYR A CA 1
ATOM 1519 C C . TYR A 1 200 ? 56.383 14.600 5.929 1.00 11.80 223 TYR A C 1
ATOM 1520 O O . TYR A 1 200 ? 56.176 15.408 6.826 1.00 10.70 223 TYR A O 1
ATOM 1529 N N . ASN A 1 201 ? 56.649 14.975 4.691 1.00 13.67 224 ASN A N 1
ATOM 1530 C CA . ASN A 1 201 ? 56.381 16.350 4.314 1.00 15.84 224 ASN A CA 1
ATOM 1531 C C . ASN A 1 201 ? 54.849 16.566 4.287 1.00 17.59 224 ASN A C 1
ATOM 1532 O O . ASN A 1 201 ? 54.059 15.613 4.429 1.00 16.76 224 ASN A O 1
ATOM 1537 N N . ALA A 1 202 ? 54.425 17.815 4.164 1.00 22.30 225 ALA A N 1
ATOM 1538 C CA . ALA A 1 202 ? 53.008 18.161 4.351 1.00 24.91 225 ALA A CA 1
ATOM 1539 C C . ALA A 1 202 ? 52.051 17.430 3.394 1.00 27.85 225 ALA A C 1
ATOM 1540 O O . ALA A 1 202 ? 50.932 17.078 3.780 1.00 29.69 225 ALA A O 1
ATOM 1542 N N . SER A 1 203 ? 52.515 17.186 2.169 1.00 27.32 226 SER A N 1
ATOM 1543 C CA . SER A 1 203 ? 51.720 16.531 1.123 1.00 32.10 226 SER A CA 1
ATOM 1544 C C . SER A 1 203 ? 51.833 14.999 1.145 1.00 29.42 226 SER A C 1
ATOM 1545 O O . SER A 1 203 ? 51.095 14.300 0.444 1.00 30.92 226 SER A O 1
ATOM 1548 N N . GLY A 1 204 ? 52.756 14.482 1.948 1.00 24.11 227 GLY A N 1
ATOM 1549 C CA . GLY A 1 204 ? 53.003 13.054 2.010 1.00 23.01 227 GLY A CA 1
ATOM 1550 C C . GLY A 1 204 ? 53.672 12.503 0.759 1.00 23.40 227 GLY A C 1
ATOM 1551 O O . GLY A 1 204 ? 53.511 11.323 0.459 1.00 26.63 227 GLY A O 1
ATOM 1552 N N . THR A 1 205 ? 54.435 13.338 0.044 1.00 23.35 228 THR A N 1
ATOM 1553 C CA . THR A 1 205 ? 55.151 12.898 -1.162 1.00 23.62 228 THR A CA 1
ATOM 1554 C C . THR A 1 205 ? 56.567 12.398 -0.869 1.00 22.42 228 THR A C 1
ATOM 1555 O O . THR A 1 205 ? 57.187 11.744 -1.711 1.00 21.26 228 THR A O 1
ATOM 1559 N N . LYS A 1 206 ? 57.085 12.725 0.310 1.00 18.08 229 LYS A N 1
ATOM 1560 C CA . LYS A 1 206 ? 58.361 12.179 0.749 1.00 16.94 229 LYS A CA 1
ATOM 1561 C C . LYS A 1 206 ? 58.460 12.223 2.266 1.00 14.58 229 LYS A C 1
ATOM 1562 O O . LYS A 1 206 ? 57.618 12.821 2.932 1.00 14.97 229 LYS A O 1
ATOM 1568 N N . LEU A 1 207 ? 59.484 11.572 2.795 1.00 13.62 230 LEU A N 1
ATOM 1569 C CA . LEU A 1 207 ? 59.741 11.616 4.225 1.00 13.06 230 LEU A CA 1
ATOM 1570 C C . LEU A 1 207 ? 60.121 13.037 4.590 1.00 13.23 230 LEU A C 1
ATOM 1571 O O . LEU A 1 207 ? 60.717 13.755 3.786 1.00 15.85 230 LEU A O 1
ATOM 1576 N N . GLY A 1 208 ? 59.771 13.435 5.805 1.00 12.37 231 GLY A N 1
ATOM 1577 C CA . GLY A 1 208 ? 59.981 14.800 6.255 1.00 10.84 231 GLY A CA 1
ATOM 1578 C C . GLY A 1 208 ? 61.137 14.981 7.214 1.00 9.93 231 GLY A C 1
ATOM 1579 O O . GLY A 1 208 ? 61.207 15.996 7.905 1.00 10.64 231 GLY A O 1
ATOM 1580 N N . PHE A 1 209 ? 62.035 14.005 7.277 1.00 10.27 232 PHE A N 1
ATOM 1581 C CA . PHE A 1 209 ? 63.180 14.067 8.178 1.00 10.98 232 PHE A CA 1
ATOM 1582 C C . PHE A 1 209 ? 64.437 13.607 7.458 1.00 13.00 232 PHE A C 1
ATOM 1583 O O . PHE A 1 209 ? 64.370 12.999 6.390 1.00 13.72 232 PHE A O 1
ATOM 1591 N N . THR A 1 210 ? 65.581 13.881 8.075 1.00 14.07 233 THR A N 1
ATOM 1592 C CA . THR A 1 210 ? 66.878 13.536 7.505 1.00 15.76 233 THR A CA 1
ATOM 1593 C C . THR A 1 210 ? 67.441 12.267 8.135 1.00 14.57 233 THR A C 1
ATOM 1594 O O . THR A 1 210 ? 67.025 11.837 9.211 1.00 14.34 233 THR A O 1
ATOM 1598 N N . GLU A 1 211 ? 68.429 11.684 7.468 1.00 15.63 234 GLU A N 1
ATOM 1599 C CA . GLU A 1 211 ? 69.089 10.495 7.988 1.00 16.48 234 GLU A CA 1
ATOM 1600 C C . GLU A 1 211 ? 69.682 10.724 9.373 1.00 14.00 234 GLU A C 1
ATOM 1601 O O . GLU A 1 211 ? 69.566 9.862 10.244 1.00 14.41 234 GLU A O 1
ATOM 1607 N N A SER A 1 212 ? 70.304 11.878 9.555 0.50 14.28 235 SER A N 1
ATOM 1608 N N B SER A 1 212 ? 70.310 11.880 9.586 0.50 14.53 235 SER A N 1
ATOM 1609 C CA A SER A 1 212 ? 70.920 12.249 10.816 0.50 15.70 235 SER A CA 1
ATOM 1610 C CA B SER A 1 212 ? 70.949 12.183 10.875 0.50 15.53 235 SER A CA 1
ATOM 1611 C C A SER A 1 212 ? 69.940 12.160 11.985 0.50 14.24 235 SER A C 1
ATOM 1612 C C B SER A 1 212 ? 69.941 12.172 12.022 0.50 14.27 235 SER A C 1
ATOM 1613 O O A SER A 1 212 ? 70.258 11.645 13.054 0.50 13.09 235 SER A O 1
ATOM 1614 O O B SER A 1 212 ? 70.241 11.713 13.122 0.50 13.17 235 SER A O 1
ATOM 1619 N N . THR A 1 213 ? 68.739 12.673 11.767 1.00 12.71 236 THR A N 1
ATOM 1620 C CA . THR A 1 213 ? 67.694 12.664 12.793 1.00 11.00 236 THR A CA 1
ATOM 1621 C C . THR A 1 213 ? 67.304 11.239 13.193 1.00 9.78 236 THR A C 1
ATOM 1622 O O . THR A 1 213 ? 67.142 10.930 14.377 1.00 10.90 236 THR A O 1
ATOM 1626 N N . LEU A 1 214 ? 67.174 10.364 12.205 1.00 8.86 237 LEU A N 1
ATOM 1627 C CA . LEU A 1 214 ? 66.835 8.974 12.489 1.00 8.40 237 LEU A CA 1
ATOM 1628 C C . LEU A 1 214 ? 68.002 8.240 13.146 1.00 8.83 237 LEU A C 1
ATOM 1629 O O . LEU A 1 214 ? 67.808 7.503 14.095 1.00 9.37 237 LEU A O 1
ATOM 1634 N N . VAL A 1 215 ? 69.218 8.462 12.659 1.00 9.91 238 VAL A N 1
ATOM 1635 C CA . VAL A 1 215 ? 70.381 7.804 13.254 1.00 10.24 238 VAL A CA 1
ATOM 1636 C C . VAL A 1 215 ? 70.586 8.226 14.714 1.00 9.42 238 VAL A C 1
ATOM 1637 O O . VAL A 1 215 ? 70.932 7.393 15.552 1.00 9.64 238 VAL A O 1
ATOM 1641 N N . SER A 1 216 ? 70.349 9.494 15.033 1.00 9.21 239 SER A N 1
ATOM 1642 C CA . SER A 1 216 ? 70.526 9.939 16.424 1.00 9.06 239 SER A CA 1
ATOM 1643 C C . SER A 1 216 ? 69.499 9.260 17.346 1.00 8.74 239 SER A C 1
ATOM 1644 O O . SER A 1 216 ? 69.814 8.879 18.479 1.00 8.92 239 SER A O 1
ATOM 1647 N N . TYR A 1 217 ? 68.283 9.074 16.842 1.00 8.02 240 TYR A N 1
ATOM 1648 C CA . TYR A 1 217 ? 67.245 8.348 17.588 1.00 7.47 240 TYR A CA 1
ATOM 1649 C C . TYR A 1 217 ? 67.655 6.901 17.794 1.00 7.49 240 TYR A C 1
ATOM 1650 O O . TYR A 1 217 ? 67.620 6.368 18.912 1.00 7.32 240 TYR A O 1
ATOM 1659 N N . LEU A 1 218 ? 68.064 6.254 16.719 1.00 7.58 241 LEU A N 1
ATOM 1660 C CA . LEU A 1 218 ? 68.471 4.855 16.821 1.00 8.52 241 LEU A CA 1
ATOM 1661 C C . LEU A 1 218 ? 69.659 4.674 17.774 1.00 7.97 241 LEU A C 1
ATOM 1662 O O . LEU A 1 218 ? 69.697 3.718 18.548 1.00 8.40 241 LEU A O 1
ATOM 1667 N N . ASN A 1 219 ? 70.620 5.595 17.714 1.00 7.89 242 ASN A N 1
ATOM 1668 C CA . ASN A 1 219 ? 71.794 5.541 18.590 1.00 8.91 242 ASN A CA 1
ATOM 1669 C C . ASN A 1 219 ? 71.455 5.736 20.036 1.00 8.38 242 ASN A C 1
ATOM 1670 O O . ASN A 1 219 ? 72.082 5.119 20.904 1.00 9.45 242 ASN A O 1
ATOM 1675 N N . TYR A 1 220 ? 70.471 6.592 20.305 1.00 8.21 243 TYR A N 1
ATOM 1676 C CA . TYR A 1 220 ? 70.029 6.827 21.670 1.00 8.45 243 TYR A CA 1
ATOM 1677 C C . TYR A 1 220 ? 69.593 5.521 22.306 1.00 7.88 243 TYR A C 1
ATOM 1678 O O . TYR A 1 220 ? 70.071 5.156 23.375 1.00 8.06 243 TYR A O 1
ATOM 1687 N N . TRP A 1 221 ? 68.715 4.798 21.622 1.00 8.09 244 TRP A N 1
ATOM 1688 C CA . TRP A 1 221 ? 68.223 3.525 22.162 1.00 7.93 244 TRP A CA 1
ATOM 1689 C C . TRP A 1 221 ? 69.293 2.439 22.135 1.00 8.53 244 TRP A C 1
ATOM 1690 O O . TRP A 1 221 ? 69.368 1.631 23.059 1.00 8.43 244 TRP A O 1
ATOM 1701 N N . ALA A 1 222 ? 70.134 2.437 21.097 1.00 8.81 245 ALA A N 1
ATOM 1702 C CA . ALA A 1 222 ? 71.222 1.459 21.027 1.00 9.69 245 ALA A CA 1
ATOM 1703 C C . ALA A 1 222 ? 72.162 1.587 22.227 1.00 10.33 245 ALA A C 1
ATOM 1704 O O . ALA A 1 222 ? 72.599 0.579 22.778 1.00 10.62 245 ALA A O 1
ATOM 1706 N N . ASN A 1 223 ? 72.437 2.822 22.653 1.00 9.98 246 ASN A N 1
ATOM 1707 C CA . ASN A 1 223 ? 73.291 3.027 23.822 1.00 11.41 246 ASN A CA 1
ATOM 1708 C C . ASN A 1 223 ? 72.635 2.474 25.090 1.00 11.96 246 ASN A C 1
ATOM 1709 O O . ASN A 1 223 ? 73.301 1.837 25.910 1.00 14.66 246 ASN A O 1
ATOM 1714 N N . LEU A 1 224 ? 71.330 2.661 25.227 1.00 11.23 247 LEU A N 1
ATOM 1715 C CA . LEU A 1 224 ? 70.616 2.111 26.380 1.00 11.25 247 LEU A CA 1
ATOM 1716 C C . LEU A 1 224 ? 70.622 0.576 26.358 1.00 10.42 247 LEU A C 1
ATOM 1717 O O . LEU A 1 224 ? 70.761 -0.057 27.398 1.00 11.46 247 LEU A O 1
ATOM 1722 N N . ARG A 1 225 ? 70.488 -0.015 25.177 1.00 9.65 248 ARG A N 1
ATOM 1723 C CA . ARG A 1 225 ? 70.564 -1.479 25.057 1.00 10.12 248 ARG A CA 1
ATOM 1724 C C . ARG A 1 225 ? 71.943 -1.998 25.471 1.00 11.51 248 ARG A C 1
ATOM 1725 O O . ARG A 1 225 ? 72.043 -2.972 26.213 1.00 13.71 248 ARG A O 1
ATOM 1733 N N . LYS A 1 226 ? 72.987 -1.344 24.962 1.00 13.09 249 LYS A N 1
ATOM 1734 C CA . LYS A 1 226 ? 74.388 -1.699 25.248 1.00 15.82 249 LYS A CA 1
ATOM 1735 C C . LYS A 1 226 ? 74.663 -1.763 26.752 1.00 16.82 249 LYS A C 1
ATOM 1736 O O . LYS A 1 226 ? 75.393 -2.645 27.224 1.00 19.81 249 LYS A O 1
ATOM 1742 N N . GLU A 1 227 ? 74.076 -0.826 27.488 1.00 17.99 250 GLU A N 1
ATOM 1743 C CA . GLU A 1 227 ? 74.243 -0.726 28.936 1.00 20.21 250 GLU A CA 1
ATOM 1744 C C . GLU A 1 227 ? 73.281 -1.634 29.719 1.00 18.50 250 GLU A C 1
ATOM 1745 O O . GLU A 1 227 ? 73.347 -1.675 30.948 1.00 19.23 250 GLU A O 1
ATOM 1751 N N . GLY A 1 228 ? 72.385 -2.340 29.030 1.00 16.45 251 GLY A N 1
ATOM 1752 C CA . GLY A 1 228 ? 71.463 -3.267 29.684 1.00 15.23 251 GLY A CA 1
ATOM 1753 C C . GLY A 1 228 ? 70.296 -2.594 30.390 1.00 13.63 251 GLY A C 1
ATOM 1754 O O . GLY A 1 228 ? 69.609 -3.204 31.197 1.00 14.80 251 GLY A O 1
ATOM 1755 N N . VAL A 1 229 ? 70.042 -1.342 30.041 1.00 10.74 252 VAL A N 1
ATOM 1756 C CA . VAL A 1 229 ? 69.054 -0.527 30.720 1.00 10.41 252 VAL A CA 1
ATOM 1757 C C . VAL A 1 229 ? 67.642 -0.706 30.127 1.00 9.98 252 VAL A C 1
ATOM 1758 O O . VAL A 1 229 ? 66.628 -0.504 30.816 1.00 9.34 252 VAL A O 1
ATOM 1762 N N . VAL A 1 230 ? 67.579 -1.051 28.844 1.00 9.24 253 VAL A N 1
ATOM 1763 C CA . VAL A 1 230 ? 66.323 -1.460 28.192 1.00 8.17 253 VAL A CA 1
ATOM 1764 C C . VAL A 1 230 ? 66.540 -2.876 27.651 1.00 8.48 253 VAL A C 1
ATOM 1765 O O . VAL A 1 230 ? 67.680 -3.330 27.550 1.00 9.03 253 VAL A O 1
ATOM 1769 N N . PRO A 1 231 ? 65.456 -3.586 27.327 1.00 8.24 254 PRO A N 1
ATOM 1770 C CA . PRO A 1 231 ? 65.619 -4.999 26.969 1.00 9.18 254 PRO A CA 1
ATOM 1771 C C . PRO A 1 231 ? 66.342 -5.181 25.650 1.00 9.47 254 PRO A C 1
ATOM 1772 O O . PRO A 1 231 ? 66.340 -4.288 24.824 1.00 9.47 254 PRO A O 1
ATOM 1776 N N . PRO A 1 232 ? 66.971 -6.352 25.451 1.00 11.29 255 PRO A N 1
ATOM 1777 C CA . PRO A 1 232 ? 67.584 -6.667 24.151 1.00 11.22 255 PRO A CA 1
ATOM 1778 C C . PRO A 1 232 ? 66.524 -6.911 23.073 1.00 10.53 255 PRO A C 1
ATOM 1779 O O . PRO A 1 232 ? 65.345 -7.122 23.389 1.00 10.14 255 PRO A O 1
ATOM 1783 N N . GLY A 1 233 ? 66.933 -6.876 21.811 1.00 10.98 256 GLY A N 1
ATOM 1784 C CA . GLY A 1 233 ? 66.004 -7.029 20.707 1.00 12.10 256 GLY A CA 1
ATOM 1785 C C . GLY A 1 233 ? 65.219 -8.324 20.736 1.00 12.17 256 GLY A C 1
ATOM 1786 O O . GLY A 1 233 ? 64.072 -8.369 20.317 1.00 11.80 256 GLY A O 1
ATOM 1787 N N . THR A 1 234 ? 65.850 -9.384 21.226 1.00 12.01 257 THR A N 1
ATOM 1788 C CA . THR A 1 234 ? 65.199 -10.683 21.302 1.00 13.40 257 THR A CA 1
ATOM 1789 C C . THR A 1 234 ? 64.022 -10.684 22.279 1.00 13.82 257 THR A C 1
ATOM 1790 O O . THR A 1 234 ? 63.057 -11.417 22.084 1.00 19.22 257 THR A O 1
ATOM 1794 N N . VAL A 1 235 ? 64.103 -9.868 23.326 1.00 11.24 258 VAL A N 1
ATOM 1795 C CA . VAL A 1 235 ? 63.002 -9.704 24.267 1.00 11.19 258 VAL A CA 1
ATOM 1796 C C . VAL A 1 235 ? 61.934 -8.786 23.674 1.00 9.69 258 VAL A C 1
ATOM 1797 O O . VAL A 1 235 ? 60.750 -9.098 23.685 1.00 9.79 258 VAL A O 1
ATOM 1801 N N . THR A 1 236 ? 62.366 -7.665 23.116 1.00 8.83 259 THR A N 1
ATOM 1802 C CA . THR A 1 236 ? 61.448 -6.704 22.510 1.00 9.00 259 THR A CA 1
ATOM 1803 C C . THR A 1 236 ? 60.622 -7.326 21.404 1.00 10.14 259 THR A C 1
ATOM 1804 O O . THR A 1 236 ? 59.445 -7.006 21.257 1.00 10.52 259 THR A O 1
ATOM 1808 N N . SER A 1 237 ? 61.233 -8.240 20.649 1.00 11.81 260 SER A N 1
ATOM 1809 C CA . SER A 1 237 ? 60.557 -8.883 19.524 1.00 13.26 260 SER A CA 1
ATOM 1810 C C . SER A 1 237 ? 59.342 -9.712 19.942 1.00 12.56 260 SER A C 1
ATOM 1811 O O . SER A 1 237 ? 58.464 -9.948 19.128 1.00 15.24 260 SER A O 1
ATOM 1814 N N . LEU A 1 238 ? 59.300 -10.152 21.197 1.00 13.32 261 LEU A N 1
ATOM 1815 C CA . LEU A 1 238 ? 58.181 -10.946 21.714 1.00 14.02 261 LEU A CA 1
ATOM 1816 C C . LEU A 1 238 ? 56.963 -10.103 22.065 1.00 13.35 261 LEU A C 1
ATOM 1817 O O . LEU A 1 238 ? 55.884 -10.630 22.262 1.00 14.66 261 LEU A O 1
ATOM 1822 N N . ILE A 1 239 ? 57.124 -8.791 22.172 1.00 13.43 262 ILE A N 1
ATOM 1823 C CA . ILE A 1 239 ? 56.021 -7.953 22.621 1.00 13.64 262 ILE A CA 1
ATOM 1824 C C . ILE A 1 239 ? 54.964 -7.818 21.530 1.00 14.26 262 ILE A C 1
ATOM 1825 O O . ILE A 1 239 ? 55.244 -7.281 20.463 1.00 17.87 262 ILE A O 1
ATOM 1830 N N . LYS A 1 240 ? 53.750 -8.273 21.815 1.00 16.59 263 LYS A N 1
ATOM 1831 C CA . LYS A 1 240 ? 52.640 -8.177 20.852 1.00 19.17 263 LYS A CA 1
ATOM 1832 C C . LYS A 1 240 ? 51.990 -6.795 20.845 1.00 20.39 263 LYS A C 1
ATOM 1833 O O . LYS A 1 240 ? 51.726 -6.242 19.799 1.00 26.26 263 LYS A O 1
ATOM 1839 N N . GLN A 1 241 ? 51.719 -6.254 22.024 1.00 21.53 264 GLN A N 1
ATOM 1840 C CA . GLN A 1 241 ? 51.100 -4.936 22.166 1.00 22.81 264 GLN A CA 1
ATOM 1841 C C . GLN A 1 241 ? 51.437 -4.416 23.545 1.00 19.12 264 GLN A C 1
ATOM 1842 O O . GLN A 1 241 ? 51.659 -5.191 24.469 1.00 18.71 264 GLN A O 1
ATOM 1848 N N . THR A 1 242 ? 51.457 -3.100 23.702 1.00 18.53 265 THR A N 1
ATOM 1849 C CA . THR A 1 242 ? 51.519 -2.518 25.027 1.00 18.90 265 THR A CA 1
ATOM 1850 C C . THR A 1 242 ? 50.413 -3.095 25.906 1.00 15.31 265 THR A C 1
ATOM 1851 O O . THR A 1 242 ? 49.260 -3.224 25.470 1.00 17.27 265 THR A O 1
ATOM 1855 N N . ALA A 1 243 ? 50.779 -3.440 27.135 1.00 13.60 266 ALA A N 1
ATOM 1856 C CA . ALA A 1 243 ? 49.852 -3.913 28.156 1.00 15.30 266 ALA A CA 1
ATOM 1857 C C . ALA A 1 243 ? 49.398 -5.365 27.956 1.00 14.84 266 ALA A C 1
ATOM 1858 O O . ALA A 1 243 ? 48.666 -5.891 28.786 1.00 18.21 266 ALA A O 1
ATOM 1860 N N . ASP A 1 244 ? 49.876 -6.011 26.887 1.00 14.67 267 ASP A N 1
ATOM 1861 C CA . ASP A 1 244 ? 49.695 -7.453 26.662 1.00 14.39 267 ASP A CA 1
ATOM 1862 C C . ASP A 1 244 ? 50.520 -8.198 27.704 1.00 12.37 267 ASP A C 1
ATOM 1863 O O . ASP A 1 244 ? 51.498 -7.655 28.211 1.00 11.58 267 ASP A O 1
ATOM 1868 N N . PRO A 1 245 ? 50.175 -9.462 28.003 1.00 11.24 268 PRO A N 1
ATOM 1869 C CA . PRO A 1 245 ? 51.069 -10.256 28.870 1.00 11.10 268 PRO A CA 1
ATOM 1870 C C . PRO A 1 245 ? 52.529 -10.368 28.401 1.00 10.40 268 PRO A C 1
ATOM 1871 O O . PRO A 1 245 ? 53.396 -10.605 29.215 1.00 11.52 268 PRO A O 1
ATOM 1875 N N . THR A 1 246 ? 52.793 -10.179 27.107 1.00 10.71 269 THR A N 1
ATOM 1876 C CA . THR A 1 246 ? 54.156 -10.185 26.581 1.00 11.51 269 THR A CA 1
ATOM 1877 C C . THR A 1 246 ? 54.950 -8.886 26.806 1.00 11.59 269 THR A C 1
ATOM 1878 O O . THR A 1 246 ? 56.125 -8.827 26.469 1.00 11.82 269 THR A O 1
ATOM 1882 N N . ASP A 1 247 ? 54.292 -7.859 27.341 1.00 10.74 270 ASP A N 1
ATOM 1883 C CA . ASP A 1 247 ? 54.927 -6.576 27.645 1.00 10.64 270 ASP A CA 1
ATOM 1884 C C . ASP A 1 247 ? 55.789 -6.762 28.896 1.00 10.54 270 ASP A C 1
ATOM 1885 O O . ASP A 1 247 ? 55.272 -7.188 29.930 1.00 10.50 270 ASP A O 1
ATOM 1890 N N . PRO A 1 248 ? 57.105 -6.466 28.816 1.00 10.81 271 PRO A N 1
ATOM 1891 C CA . PRO A 1 248 ? 57.937 -6.680 30.019 1.00 11.80 271 PRO A CA 1
ATOM 1892 C C . PRO A 1 248 ? 57.485 -5.912 31.254 1.00 11.37 271 PRO A C 1
ATOM 1893 O O . PRO A 1 248 ? 57.799 -6.318 32.382 1.00 11.48 271 PRO A O 1
ATOM 1905 N N . VAL A 1 250 ? 54.328 -5.545 32.159 1.00 13.65 273 VAL A N 1
ATOM 1906 C CA . VAL A 1 250 ? 53.306 -6.439 32.719 1.00 12.85 273 VAL A CA 1
ATOM 1907 C C . VAL A 1 250 ? 53.942 -7.636 33.430 1.00 13.01 273 VAL A C 1
ATOM 1908 O O . VAL A 1 250 ? 53.416 -8.134 34.434 1.00 16.40 273 VAL A O 1
ATOM 1912 N N . GLN A 1 251 ? 55.088 -8.087 32.928 1.00 12.79 274 GLN A N 1
ATOM 1913 C CA . GLN A 1 251 ? 55.807 -9.211 33.524 1.00 13.46 274 GLN A CA 1
ATOM 1914 C C . GLN A 1 251 ? 56.639 -8.829 34.747 1.00 13.78 274 GLN A C 1
ATOM 1915 O O . GLN A 1 251 ? 57.222 -9.699 35.405 1.00 14.73 274 GLN A O 1
ATOM 1921 N N . GLY A 1 252 ? 56.718 -7.537 35.031 1.00 14.19 275 GLY A N 1
ATOM 1922 C CA . GLY A 1 252 ? 57.529 -7.033 36.131 1.00 14.45 275 GLY A CA 1
ATOM 1923 C C . GLY A 1 252 ? 59.023 -6.955 35.860 1.00 12.50 275 GLY A C 1
ATOM 1924 O O . GLY A 1 252 ? 59.815 -6.773 36.782 1.00 14.15 275 GLY A O 1
ATOM 1925 N N A LYS A 1 253 ? 59.402 -7.081 34.592 0.50 10.81 276 LYS A N 1
ATOM 1926 N N B LYS A 1 253 ? 59.406 -7.089 34.594 0.50 10.82 276 LYS A N 1
ATOM 1927 C CA A LYS A 1 253 ? 60.799 -7.123 34.190 0.50 10.65 276 LYS A CA 1
ATOM 1928 C CA B LYS A 1 253 ? 60.807 -7.124 34.197 0.50 10.68 276 LYS A CA 1
ATOM 1929 C C A LYS A 1 253 ? 61.312 -5.743 33.789 0.50 10.37 276 LYS A C 1
ATOM 1930 C C B LYS A 1 253 ? 61.314 -5.742 33.790 0.50 10.39 276 LYS A C 1
ATOM 1931 O O A LYS A 1 253 ? 62.521 -5.522 33.735 0.50 11.61 276 LYS A O 1
ATOM 1932 O O B LYS A 1 253 ? 62.523 -5.517 33.733 0.50 11.68 276 LYS A O 1
ATOM 1943 N N . SER A 1 254 ? 60.388 -4.827 33.501 1.00 9.78 277 SER A N 1
ATOM 1944 C CA . SER A 1 254 ? 60.721 -3.450 33.131 1.00 10.17 277 SER A CA 1
ATOM 1945 C C . SER A 1 254 ? 59.932 -2.512 34.034 1.00 9.91 277 SER A C 1
ATOM 1946 O O . SER A 1 254 ? 58.812 -2.840 34.448 1.00 10.10 277 SER A O 1
ATOM 1949 N N . ASP A 1 255 ? 60.490 -1.340 34.303 1.00 9.90 278 ASP A N 1
ATOM 1950 C CA . ASP A 1 255 ? 59.886 -0.405 35.243 1.00 9.16 278 ASP A CA 1
ATOM 1951 C C . ASP A 1 255 ? 59.256 0.831 34.618 1.00 8.74 278 ASP A C 1
ATOM 1952 O O . ASP A 1 255 ? 58.760 1.687 35.340 1.00 9.31 278 ASP A O 1
ATOM 1957 N N . ALA A 1 256 ? 59.223 0.912 33.290 1.00 8.17 279 ALA A N 1
ATOM 1958 C CA . ALA A 1 256 ? 58.619 2.066 32.605 1.00 7.60 279 ALA A CA 1
ATOM 1959 C C . ALA A 1 256 ? 58.376 1.780 31.148 1.00 7.68 279 ALA A C 1
ATOM 1960 O O . ALA A 1 256 ? 59.024 0.924 30.557 1.00 7.24 279 ALA A O 1
ATOM 1962 N N . GLU A 1 257 ? 57.490 2.572 30.564 1.00 7.81 280 GLU A N 1
ATOM 1963 C CA . GLU A 1 257 ? 57.175 2.478 29.159 1.00 8.89 280 GLU A CA 1
ATOM 1964 C C . GLU A 1 257 ? 56.692 3.844 28.662 1.00 8.28 280 GLU A C 1
ATOM 1965 O O . GLU A 1 257 ? 55.881 4.498 29.325 1.00 8.56 280 GLU A O 1
ATOM 1971 N N . LEU A 1 258 ? 57.239 4.277 27.528 1.00 7.97 281 LEU A N 1
ATOM 1972 C CA . LEU A 1 258 ? 56.812 5.470 26.816 1.00 9.02 281 LEU A CA 1
ATOM 1973 C C . LEU A 1 258 ? 55.748 5.011 25.839 1.00 9.64 281 LEU A C 1
ATOM 1974 O O . LEU A 1 258 ? 56.050 4.275 24.894 1.00 11.57 281 LEU A O 1
ATOM 1979 N N . THR A 1 259 ? 54.499 5.390 26.088 1.00 8.26 282 THR A N 1
ATOM 1980 C CA . THR A 1 259 ? 53.401 4.926 25.248 1.00 9.13 282 THR A CA 1
ATOM 1981 C C . THR A 1 259 ? 52.228 5.881 25.377 1.00 8.38 282 THR A C 1
ATOM 1982 O O . THR A 1 259 ? 52.333 6.922 26.032 1.00 8.94 282 THR A O 1
ATOM 1986 N N . TRP A 1 260 ? 51.113 5.541 24.745 1.00 8.43 283 TRP A N 1
ATOM 1987 C CA . TRP A 1 260 ? 49.925 6.373 24.847 1.00 8.88 283 TRP A CA 1
ATOM 1988 C C . TRP A 1 260 ? 49.356 6.345 26.258 1.00 9.23 283 TRP A C 1
ATOM 1989 O O . TRP A 1 260 ? 49.265 5.283 26.894 1.00 9.18 283 TRP A O 1
ATOM 2000 N N . VAL A 1 261 ? 48.963 7.515 26.744 1.00 10.09 284 VAL A N 1
ATOM 2001 C CA . VAL A 1 261 ? 48.570 7.648 28.132 1.00 11.41 284 VAL A CA 1
ATOM 2002 C C . VAL A 1 261 ? 47.354 6.788 28.494 1.00 12.66 284 VAL A C 1
ATOM 2003 O O . VAL A 1 261 ? 47.231 6.356 29.637 1.00 14.89 284 VAL A O 1
ATOM 2007 N N . ASN A 1 262 ? 46.500 6.505 27.512 1.00 12.76 285 ASN A N 1
ATOM 2008 C CA . ASN A 1 262 ? 45.312 5.665 27.689 1.00 16.62 285 ASN A CA 1
ATOM 2009 C C . ASN A 1 262 ? 45.623 4.294 28.258 1.00 15.15 285 ASN A C 1
ATOM 2010 O O . ASN A 1 262 ? 44.779 3.689 28.918 1.00 18.38 285 ASN A O 1
ATOM 2015 N N . TYR A 1 263 ? 46.835 3.807 28.001 1.00 11.94 286 TYR A N 1
ATOM 2016 C CA . TYR A 1 263 ? 47.247 2.498 28.478 1.00 11.43 286 TYR A CA 1
ATOM 2017 C C . TYR A 1 263 ? 47.412 2.412 29.989 1.00 12.38 286 TYR A C 1
ATOM 2018 O O . TYR A 1 263 ? 47.511 1.304 30.517 1.00 12.07 286 TYR A O 1
ATOM 2027 N N . VAL A 1 264 ? 47.452 3.547 30.700 1.00 13.05 287 VAL A N 1
ATOM 2028 C CA . VAL A 1 264 ? 47.685 3.468 32.140 1.00 14.10 287 VAL A CA 1
ATOM 2029 C C . VAL A 1 264 ? 46.594 2.666 32.856 1.00 13.84 287 VAL A C 1
ATOM 2030 O O . VAL A 1 264 ? 46.892 1.970 33.822 1.00 14.10 287 VAL A O 1
ATOM 2034 N N . VAL A 1 265 ? 45.349 2.742 32.386 1.00 12.77 288 VAL A N 1
ATOM 2035 C CA . VAL A 1 265 ? 44.266 2.013 33.054 1.00 13.51 288 VAL A CA 1
ATOM 2036 C C . VAL A 1 265 ? 44.497 0.510 32.921 1.00 13.12 288 VAL A C 1
ATOM 2037 O O . VAL A 1 265 ? 44.464 -0.216 33.915 1.00 14.95 288 VAL A O 1
ATOM 2041 N N . SER A 1 266 ? 44.751 0.057 31.696 1.00 14.38 289 SER A N 1
ATOM 2042 C CA . SER A 1 266 ? 45.047 -1.354 31.435 1.00 15.29 289 SER A CA 1
ATOM 2043 C C . SER A 1 266 ? 46.277 -1.834 32.192 1.00 13.14 289 SER A C 1
ATOM 2044 O O . SER A 1 266 ? 46.243 -2.878 32.826 1.00 15.64 289 SER A O 1
ATOM 2047 N N . LEU A 1 267 ? 47.367 -1.080 32.107 1.00 12.26 290 LEU A N 1
ATOM 2048 C CA . LEU A 1 267 ? 48.599 -1.461 32.791 1.00 12.10 290 LEU A CA 1
ATOM 2049 C C . LEU A 1 267 ? 48.387 -1.549 34.287 1.00 10.89 290 LEU A C 1
ATOM 2050 O O . LEU A 1 267 ? 48.803 -2.508 34.923 1.00 12.15 290 LEU A O 1
ATOM 2055 N N . GLN A 1 268 ? 47.735 -0.553 34.863 1.00 10.53 291 GLN A N 1
ATOM 2056 C CA . GLN A 1 268 ? 47.567 -0.550 36.307 1.00 11.80 291 GLN A CA 1
ATOM 2057 C C . GLN A 1 268 ? 46.710 -1.720 36.786 1.00 11.80 291 GLN A C 1
ATOM 2058 O O . GLN A 1 268 ? 46.944 -2.247 37.870 1.00 13.84 291 GLN A O 1
ATOM 2064 N N . SER A 1 269 ? 45.744 -2.135 35.970 1.00 12.02 292 SER A N 1
ATOM 2065 C CA . SER A 1 269 ? 44.881 -3.290 36.286 1.00 13.66 292 SER A CA 1
ATOM 2066 C C . SER A 1 269 ? 45.642 -4.610 36.362 1.00 14.43 292 SER A C 1
ATOM 2067 O O . SER A 1 269 ? 45.135 -5.577 36.929 1.00 18.32 292 SER A O 1
ATOM 2070 N N . GLU A 1 270 ? 46.844 -4.655 35.787 1.00 15.59 293 GLU A N 1
ATOM 2071 C CA . GLU A 1 270 ? 47.621 -5.892 35.673 1.00 16.88 293 GLU A CA 1
ATOM 2072 C C . GLU A 1 270 ? 48.675 -6.034 36.765 1.00 15.20 293 GLU A C 1
ATOM 2073 O O . GLU A 1 270 ? 49.360 -7.042 36.803 1.00 16.46 293 GLU A O 1
ATOM 2087 N N . THR A 1 272 ? 50.062 -4.662 40.991 1.00 13.14 295 THR A N 1
ATOM 2088 C CA . THR A 1 272 ? 49.758 -3.941 42.220 1.00 13.56 295 THR A CA 1
ATOM 2089 C C . THR A 1 272 ? 50.674 -2.738 42.461 1.00 13.35 295 THR A C 1
ATOM 2090 O O . THR A 1 272 ? 50.319 -1.839 43.214 1.00 14.64 295 THR A O 1
ATOM 2094 N N . ARG A 1 273 ? 51.845 -2.716 41.842 1.00 11.39 296 ARG A N 1
ATOM 2095 C CA . ARG A 1 273 ? 52.749 -1.585 41.995 1.00 11.91 296 ARG A CA 1
ATOM 2096 C C . ARG A 1 273 ? 52.134 -0.336 41.402 1.00 12.10 296 ARG A C 1
ATOM 2097 O O . ARG A 1 273 ? 51.525 -0.371 40.335 1.00 11.94 296 ARG A O 1
ATOM 2105 N N . SER A 1 274 ? 52.276 0.762 42.127 1.00 12.62 297 SER A N 1
ATOM 2106 C CA . SER A 1 274 ? 51.668 2.021 41.725 1.00 13.15 297 SER A CA 1
ATOM 2107 C C . SER A 1 274 ? 52.406 2.646 40.558 1.00 11.82 297 SER A C 1
ATOM 2108 O O . SER A 1 274 ? 53.628 2.814 40.590 1.00 11.67 297 SER A O 1
ATOM 2111 N N . LEU A 1 275 ? 51.639 3.001 39.533 1.00 10.95 298 LEU A N 1
ATOM 2112 C CA . LEU A 1 275 ? 52.179 3.660 38.352 1.00 10.19 298 LEU A CA 1
ATOM 2113 C C . LEU A 1 275 ? 51.881 5.152 38.364 1.00 10.23 298 LEU A C 1
ATOM 2114 O O . LEU A 1 275 ? 50.840 5.597 38.858 1.00 13.88 298 LEU A O 1
ATOM 2119 N N . ALA A 1 276 ? 52.825 5.915 37.849 1.00 8.25 299 ALA A N 1
ATOM 2120 C CA . ALA A 1 276 ? 52.683 7.357 37.713 1.00 8.93 299 ALA A CA 1
ATOM 2121 C C . ALA A 1 276 ? 53.032 7.744 36.282 1.00 8.59 299 ALA A C 1
ATOM 2122 O O . ALA A 1 276 ? 53.546 6.934 35.509 1.00 7.98 299 ALA A O 1
ATOM 2124 N N . LEU A 1 277 ? 52.732 8.989 35.960 1.00 8.72 300 LEU A N 1
ATOM 2125 C CA . LEU A 1 277 ? 52.838 9.521 34.619 1.00 8.03 300 LEU A CA 1
ATOM 2126 C C . LEU A 1 277 ? 53.705 10.767 34.565 1.00 7.50 300 LEU A C 1
ATOM 2127 O O . LEU A 1 277 ? 53.611 11.654 35.415 1.00 9.22 300 LEU A O 1
ATOM 2132 N N . ALA A 1 278 ? 54.547 10.820 33.547 1.00 6.81 301 ALA A N 1
ATOM 2133 C CA . ALA A 1 278 ? 55.336 12.004 33.233 1.00 7.06 301 ALA A CA 1
ATOM 2134 C C . ALA A 1 278 ? 55.145 12.353 31.778 1.00 6.86 301 ALA A C 1
ATOM 2135 O O . ALA A 1 278 ? 54.840 11.488 30.957 1.00 6.35 301 ALA A O 1
ATOM 2137 N N . LEU A 1 279 ? 55.326 13.627 31.444 1.00 7.15 302 LEU A N 1
ATOM 2138 C CA . LEU A 1 279 ? 55.409 13.985 30.031 1.00 7.61 302 LEU A CA 1
ATOM 2139 C C . LEU A 1 279 ? 56.696 13.399 29.447 1.00 7.42 302 LEU A C 1
ATOM 2140 O O . LEU A 1 279 ? 57.699 13.258 30.153 1.00 7.44 302 LEU A O 1
ATOM 2145 N N . PRO A 1 280 ? 56.689 13.065 28.152 1.00 7.20 303 PRO A N 1
ATOM 2146 C CA . PRO A 1 280 ? 57.875 12.447 27.571 1.00 7.63 303 PRO A CA 1
ATOM 2147 C C . PRO A 1 280 ? 59.069 13.402 27.470 1.00 6.91 303 PRO A C 1
ATOM 2148 O O . PRO A 1 280 ? 58.900 14.632 27.513 1.00 7.36 303 PRO A O 1
ATOM 2152 N N . PRO A 1 281 ? 60.281 12.842 27.380 1.00 7.98 304 PRO A N 1
ATOM 2153 C CA . PRO A 1 281 ? 61.458 13.692 27.486 1.00 7.54 304 PRO A CA 1
ATOM 2154 C C . PRO A 1 281 ? 61.618 14.687 26.362 1.00 7.78 304 PRO A C 1
ATOM 2155 O O . PRO A 1 281 ? 61.093 14.489 25.271 1.00 8.35 304 PRO A O 1
ATOM 2159 N N . THR A 1 282 ? 62.343 15.754 26.662 1.00 8.44 305 THR A N 1
ATOM 2160 C CA . THR A 1 282 ? 62.553 16.842 25.744 1.00 8.38 305 THR A CA 1
ATOM 2161 C C . THR A 1 282 ? 63.926 16.802 25.084 1.00 8.04 305 THR A C 1
ATOM 2162 O O . THR A 1 282 ? 64.848 16.139 25.566 1.00 8.33 305 THR A O 1
ATOM 2166 N N . GLN A 1 283 ? 64.045 17.540 23.978 1.00 8.25 306 GLN A N 1
ATOM 2167 C CA . GLN A 1 283 ? 65.310 17.714 23.285 1.00 8.39 306 GLN A CA 1
ATOM 2168 C C . GLN A 1 283 ? 65.825 19.136 23.489 1.00 8.37 306 GLN A C 1
ATOM 2169 O O . GLN A 1 283 ? 65.263 20.069 22.956 1.00 9.80 306 GLN A O 1
ATOM 2175 N N . PRO A 1 284 ? 66.933 19.294 24.224 1.00 9.29 307 PRO A N 1
ATOM 2176 C CA . PRO A 1 284 ? 67.527 20.621 24.349 1.00 9.84 307 PRO A CA 1
ATOM 2177 C C . PRO A 1 284 ? 67.933 21.191 22.989 1.00 9.65 307 PRO A C 1
ATOM 2178 O O . PRO A 1 284 ? 68.487 20.474 22.150 1.00 9.67 307 PRO A O 1
ATOM 2182 N N . GLY A 1 285 ? 67.587 22.457 22.760 1.00 9.87 308 GLY A N 1
ATOM 2183 C CA . GLY A 1 285 ? 67.802 23.108 21.471 1.00 9.10 308 GLY A CA 1
ATOM 2184 C C . GLY A 1 285 ? 66.784 22.686 20.421 1.00 8.55 308 GLY A C 1
ATOM 2185 O O . GLY A 1 285 ? 66.888 23.076 19.268 1.00 10.01 308 GLY A O 1
ATOM 2186 N N . GLY A 1 286 ? 65.815 21.872 20.821 1.00 9.20 309 GLY A N 1
ATOM 2187 C CA . GLY A 1 286 ? 64.778 21.383 19.935 1.00 9.57 309 GLY A CA 1
ATOM 2188 C C . GLY A 1 286 ? 63.459 22.139 20.022 1.00 9.64 309 GLY A C 1
ATOM 2189 O O . GLY A 1 286 ? 63.314 23.124 20.752 1.00 12.66 309 GLY A O 1
ATOM 2190 N N . GLU A 1 287 ? 62.504 21.672 19.245 1.00 9.40 310 GLU A N 1
ATOM 2191 C CA . GLU A 1 287 ? 61.131 22.150 19.262 1.00 10.38 310 GLU A CA 1
ATOM 2192 C C . GLU A 1 287 ? 60.331 21.200 20.141 1.00 9.98 310 GLU A C 1
ATOM 2193 O O . GLU A 1 287 ? 60.828 20.140 20.543 1.00 9.55 310 GLU A O 1
ATOM 2199 N N . GLU A 1 288 ? 59.089 21.557 20.430 1.00 10.16 311 GLU A N 1
ATOM 2200 C CA . GLU A 1 288 ? 58.219 20.661 21.182 1.00 9.88 311 GLU A CA 1
ATOM 2201 C C . GLU A 1 288 ? 57.755 19.528 20.278 1.00 9.82 311 GLU A C 1
ATOM 2202 O O . GLU A 1 288 ? 57.177 19.768 19.207 1.00 12.55 311 GLU A O 1
ATOM 2208 N N . GLY A 1 289 ? 58.014 18.294 20.706 1.00 8.99 312 GLY A N 1
ATOM 2209 C CA . GLY A 1 289 ? 57.550 17.119 19.988 1.00 9.20 312 GLY A CA 1
ATOM 2210 C C . GLY A 1 289 ? 56.113 16.737 20.262 1.00 8.56 312 GLY A C 1
ATOM 2211 O O . GLY A 1 289 ? 55.456 16.128 19.412 1.00 9.15 312 GLY A O 1
ATOM 2212 N N . LEU A 1 290 ? 55.617 17.055 21.456 1.00 8.42 313 LEU A N 1
ATOM 2213 C CA . LEU A 1 290 ? 54.344 16.509 21.890 1.00 7.60 313 LEU A CA 1
ATOM 2214 C C . LEU A 1 290 ? 53.192 17.126 21.108 1.00 7.67 313 LEU A C 1
ATOM 2215 O O . LEU A 1 290 ? 53.187 18.319 20.826 1.00 7.92 313 LEU A O 1
ATOM 2220 N N . TYR A 1 291 ? 52.234 16.281 20.765 1.00 8.79 314 TYR A N 1
ATOM 2221 C CA . TYR A 1 291 ? 50.955 16.690 20.188 1.00 8.92 314 TYR A CA 1
ATOM 2222 C C . TYR A 1 291 ? 49.866 15.896 20.885 1.00 9.03 314 TYR A C 1
ATOM 2223 O O . TYR A 1 291 ? 50.118 14.847 21.484 1.00 9.58 314 TYR A O 1
ATOM 2232 N N . ILE A 1 292 ? 48.653 16.403 20.789 1.00 8.57 315 ILE A N 1
ATOM 2233 C CA . ILE A 1 292 ? 47.476 15.695 21.248 1.00 9.57 315 ILE A CA 1
ATOM 2234 C C . ILE A 1 292 ? 46.819 15.083 20.023 1.00 9.80 315 ILE A C 1
ATOM 2235 O O . ILE A 1 292 ? 46.546 15.774 19.057 1.00 11.19 315 ILE A O 1
ATOM 2240 N N . LYS A 1 293 ? 46.553 13.790 20.074 1.00 9.64 316 LYS A N 1
ATOM 2241 C CA . LYS A 1 293 ? 45.915 13.109 18.959 1.00 10.52 316 LYS A CA 1
ATOM 2242 C C . LYS A 1 293 ? 44.408 13.194 19.168 1.00 10.52 316 LYS A C 1
ATOM 2243 O O . LYS A 1 293 ? 43.913 12.755 20.196 1.00 11.06 316 LYS A O 1
ATOM 2249 N N . PRO A 1 294 ? 43.674 13.775 18.203 1.00 11.39 317 PRO A N 1
ATOM 2250 C CA . PRO A 1 294 ? 42.219 13.753 18.286 1.00 11.10 317 PRO A CA 1
ATOM 2251 C C . PRO A 1 294 ? 41.686 12.373 17.918 1.00 10.86 317 PRO A C 1
ATOM 2252 O O . PRO A 1 294 ? 42.021 11.833 16.857 1.00 14.52 317 PRO A O 1
ATOM 2256 N N . SER A 1 295 ? 40.881 11.775 18.786 1.00 10.44 318 SER A N 1
ATOM 2257 C CA . SER A 1 295 ? 40.388 10.434 18.507 1.00 10.84 318 SER A CA 1
ATOM 2258 C C . SER A 1 295 ? 39.452 10.455 17.303 1.00 10.38 318 SER A C 1
ATOM 2259 O O . SER A 1 295 ? 39.507 9.590 16.432 1.00 11.23 318 SER A O 1
ATOM 2262 N N . GLN A 1 296 ? 38.574 11.440 17.312 1.00 10.55 319 GLN A N 1
ATOM 2263 C CA . GLN A 1 296 ? 37.527 11.615 16.313 1.00 9.97 319 GLN A CA 1
ATOM 2264 C C . GLN A 1 296 ? 37.062 13.046 16.448 1.00 8.26 319 GLN A C 1
ATOM 2265 O O . GLN A 1 296 ? 37.552 13.772 17.303 1.00 8.50 319 GLN A O 1
ATOM 2271 N N . PHE A 1 297 ? 36.118 13.446 15.611 1.00 7.49 320 PHE A N 1
ATOM 2272 C CA . PHE A 1 297 ? 35.579 14.797 15.592 1.00 7.98 320 PHE A CA 1
ATOM 2273 C C . PHE A 1 297 ? 34.064 14.761 15.509 1.00 7.95 320 PHE A C 1
ATOM 2274 O O . PHE A 1 297 ? 33.492 13.837 14.933 1.00 8.66 320 PHE A O 1
ATOM 2282 N N . TRP A 1 298 ? 33.427 15.805 16.039 1.00 8.44 321 TRP A N 1
ATOM 2283 C CA . TRP A 1 298 ? 32.042 16.114 15.718 1.00 7.94 321 TRP A CA 1
ATOM 2284 C C . TRP A 1 298 ? 32.038 17.168 14.613 1.00 7.60 321 TRP A C 1
ATOM 2285 O O . TRP A 1 298 ? 32.697 18.195 14.735 1.00 7.51 321 TRP A O 1
ATOM 2296 N N . SER A 1 299 ? 31.264 16.907 13.561 1.00 7.32 322 SER A N 1
ATOM 2297 C CA . SER A 1 299 ? 31.081 17.844 12.467 1.00 7.01 322 SER A CA 1
ATOM 2298 C C . SER A 1 299 ? 29.574 18.016 12.210 1.00 6.82 322 SER A C 1
ATOM 2299 O O . SER A 1 299 ? 28.757 17.161 12.572 1.00 8.07 322 SER A O 1
ATOM 2302 N N . ILE A 1 300 ? 29.224 19.127 11.588 1.00 6.27 323 ILE A N 1
ATOM 2303 C CA . ILE A 1 300 ? 27.848 19.443 11.250 1.00 6.97 323 ILE A CA 1
ATOM 2304 C C . ILE A 1 300 ? 27.737 19.600 9.732 1.00 6.85 323 ILE A C 1
ATOM 2305 O O . ILE A 1 300 ? 28.618 20.171 9.092 1.00 7.26 323 ILE A O 1
ATOM 2310 N N . TYR A 1 301 ? 26.638 19.100 9.169 1.00 7.55 324 TYR A N 1
ATOM 2311 C CA . TYR A 1 301 ? 26.373 19.229 7.741 1.00 7.64 324 TYR A CA 1
ATOM 2312 C C . TYR A 1 301 ? 26.255 20.693 7.347 1.00 7.88 324 TYR A C 1
ATOM 2313 O O . TYR A 1 301 ? 25.509 21.447 7.972 1.00 7.98 324 TYR A O 1
ATOM 2322 N N . SER A 1 302 ? 26.950 21.086 6.280 1.00 7.87 325 SER A N 1
ATOM 2323 C CA . SER A 1 302 ? 26.926 22.475 5.839 1.00 8.43 325 SER A CA 1
ATOM 2324 C C . SER A 1 302 ? 25.510 22.937 5.511 1.00 9.27 325 SER A C 1
ATOM 2325 O O . SER A 1 302 ? 25.205 24.115 5.637 1.00 11.01 325 SER A O 1
ATOM 2328 N N . LYS A 1 303 ? 24.666 22.015 5.068 1.00 9.50 326 LYS A N 1
ATOM 2329 C CA . LYS A 1 303 ? 23.321 22.367 4.612 1.00 11.80 326 LYS A CA 1
ATOM 2330 C C . LYS A 1 303 ? 22.235 21.976 5.591 1.00 12.42 326 LYS A C 1
ATOM 2331 O O . LYS A 1 303 ? 21.059 21.900 5.225 1.00 13.48 326 LYS A O 1
ATOM 2337 N N . THR A 1 304 ? 22.602 21.757 6.849 1.00 11.94 327 THR A N 1
ATOM 2338 C CA . THR A 1 304 ? 21.595 21.452 7.843 1.00 10.32 327 THR A CA 1
ATOM 2339 C C . THR A 1 304 ? 20.558 22.581 7.902 1.00 11.03 327 THR A C 1
ATOM 2340 O O . THR A 1 304 ? 20.895 23.760 7.817 1.00 10.99 327 THR A O 1
ATOM 2344 N N . LYS A 1 305 ? 19.294 22.202 8.039 1.00 11.76 328 LYS A N 1
ATOM 2345 C CA . LYS A 1 305 ? 18.227 23.174 8.231 1.00 12.77 328 LYS A CA 1
ATOM 2346 C C . LYS A 1 305 ? 18.226 23.777 9.633 1.00 11.32 328 LYS A C 1
ATOM 2347 O O . LYS A 1 305 ? 17.581 24.805 9.858 1.00 11.64 328 LYS A O 1
ATOM 2353 N N . TYR A 1 306 ? 18.960 23.151 10.557 1.00 11.07 329 TYR A N 1
ATOM 2354 C CA . TYR A 1 306 ? 18.896 23.487 11.981 1.00 11.81 329 TYR A CA 1
ATOM 2355 C C . TYR A 1 306 ? 20.275 23.722 12.589 1.00 10.97 329 TYR A C 1
ATOM 2356 O O . TYR A 1 306 ? 20.650 23.065 13.571 1.00 10.49 329 TYR A O 1
ATOM 2365 N N . PRO A 1 307 ? 21.025 24.685 12.040 1.00 10.79 330 PRO A N 1
ATOM 2366 C CA . PRO A 1 307 ? 22.372 24.890 12.567 1.00 11.34 330 PRO A CA 1
ATOM 2367 C C . PRO A 1 307 ? 22.440 25.287 14.049 1.00 11.40 330 PRO A C 1
ATOM 2368 O O . PRO A 1 307 ? 23.370 24.865 14.731 1.00 12.05 330 PRO A O 1
ATOM 2372 N N A GLN A 1 308 ? 21.478 26.061 14.544 0.50 11.42 331 GLN A N 1
ATOM 2373 N N B GLN A 1 308 ? 21.474 26.061 14.541 0.50 11.46 331 GLN A N 1
ATOM 2374 C CA A GLN A 1 308 ? 21.498 26.468 15.944 0.50 12.19 331 GLN A CA 1
ATOM 2375 C CA B GLN A 1 308 ? 21.491 26.466 15.943 0.50 12.41 331 GLN A CA 1
ATOM 2376 C C A GLN A 1 308 ? 21.322 25.264 16.868 0.50 10.58 331 GLN A C 1
ATOM 2377 C C B GLN A 1 308 ? 21.324 25.263 16.864 0.50 10.70 331 GLN A C 1
ATOM 2378 O O A GLN A 1 308 ? 22.050 25.112 17.851 0.50 10.58 331 GLN A O 1
ATOM 2379 O O B GLN A 1 308 ? 22.053 25.117 17.845 0.50 10.74 331 GLN A O 1
ATOM 2390 N N . GLN A 1 309 ? 20.376 24.393 16.538 1.00 10.00 332 GLN A N 1
ATOM 2391 C CA . GLN A 1 309 ? 20.142 23.188 17.343 1.00 9.67 332 GLN A CA 1
ATOM 2392 C C . GLN A 1 309 ? 21.309 22.197 17.186 1.00 9.06 332 GLN A C 1
ATOM 2393 O O . GLN A 1 309 ? 21.681 21.516 18.136 1.00 8.62 332 GLN A O 1
ATOM 2399 N N . ALA A 1 310 ? 21.895 22.136 15.991 1.00 8.75 333 ALA A N 1
ATOM 2400 C CA . ALA A 1 310 ? 23.048 21.258 15.746 1.00 9.05 333 ALA A CA 1
ATOM 2401 C C . ALA A 1 310 ? 24.235 21.686 16.618 1.00 9.15 333 ALA A C 1
ATOM 2402 O O . ALA A 1 310 ? 24.898 20.843 17.236 1.00 9.55 333 ALA A O 1
ATOM 2404 N N . GLU A 1 311 ? 24.479 22.994 16.683 1.00 9.15 334 GLU A N 1
ATOM 2405 C CA . GLU A 1 311 ? 25.530 23.537 17.533 1.00 10.80 334 GLU A CA 1
ATOM 2406 C C . GLU A 1 311 ? 25.255 23.214 19.007 1.00 9.96 334 GLU A C 1
ATOM 2407 O O . GLU A 1 311 ? 26.159 22.839 19.734 1.00 9.39 334 GLU A O 1
ATOM 2413 N N A LEU A 1 312 ? 24.009 23.369 19.430 0.50 10.12 335 LEU A N 1
ATOM 2414 N N B LEU A 1 312 ? 24.006 23.379 19.446 0.50 10.15 335 LEU A N 1
ATOM 2415 C CA A LEU A 1 312 ? 23.624 23.059 20.802 0.50 11.26 335 LEU A CA 1
ATOM 2416 C CA B LEU A 1 312 ? 23.627 23.029 20.827 0.50 11.36 335 LEU A CA 1
ATOM 2417 C C A LEU A 1 312 ? 23.879 21.578 21.136 0.50 9.79 335 LEU A C 1
ATOM 2418 C C B LEU A 1 312 ? 23.942 21.567 21.123 0.50 9.80 335 LEU A C 1
ATOM 2419 O O A LEU A 1 312 ? 24.357 21.249 22.225 0.50 9.95 335 LEU A O 1
ATOM 2420 O O B LEU A 1 312 ? 24.505 21.237 22.172 0.50 9.81 335 LEU A O 1
ATOM 2429 N N . PHE A 1 313 ? 23.596 20.690 20.190 1.00 8.92 336 PHE A N 1
ATOM 2430 C CA . PHE A 1 313 ? 23.851 19.263 20.377 1.00 8.77 336 PHE A CA 1
ATOM 2431 C C . PHE A 1 313 ? 25.351 18.962 20.475 1.00 8.53 336 PHE A C 1
ATOM 2432 O O . PHE A 1 313 ? 25.801 18.263 21.377 1.00 8.88 336 PHE A O 1
ATOM 2440 N N . VAL A 1 314 ? 26.129 19.505 19.550 1.00 8.59 337 VAL A N 1
ATOM 2441 C CA . VAL A 1 314 ? 27.571 19.317 19.591 1.00 8.59 337 VAL A CA 1
ATOM 2442 C C . VAL A 1 314 ? 28.152 19.885 20.889 1.00 8.06 337 VAL A C 1
ATOM 2443 O O . VAL A 1 314 ? 28.988 19.250 21.534 1.00 8.60 337 VAL A O 1
ATOM 2447 N N . ASN A 1 315 ? 27.680 21.049 21.297 1.00 8.13 338 ASN A N 1
ATOM 2448 C CA . ASN A 1 315 ? 28.155 21.640 22.525 1.00 9.34 338 ASN A CA 1
ATOM 2449 C C . ASN A 1 315 ? 27.864 20.779 23.741 1.00 9.24 338 ASN A C 1
ATOM 2450 O O . ASN A 1 315 ? 28.701 20.688 24.643 1.00 10.17 338 ASN A O 1
ATOM 2455 N N . PHE A 1 316 ? 26.681 20.166 23.755 1.00 9.25 339 PHE A N 1
ATOM 2456 C CA . PHE A 1 316 ? 26.279 19.233 24.804 1.00 9.79 339 PHE A CA 1
ATOM 2457 C C . PHE A 1 316 ? 27.236 18.037 24.871 1.00 9.52 339 PHE A C 1
ATOM 2458 O O . PHE A 1 316 ? 27.743 17.687 25.942 1.00 9.22 339 PHE A O 1
ATOM 2466 N N . LEU A 1 317 ? 27.514 17.431 23.727 1.00 9.40 340 LEU A N 1
ATOM 2467 C CA . LEU A 1 317 ? 28.437 16.302 23.679 1.00 10.08 340 LEU A CA 1
ATOM 2468 C C . LEU A 1 317 ? 29.827 16.680 24.169 1.00 9.49 340 LEU A C 1
ATOM 2469 O O . LEU A 1 317 ? 30.474 15.898 24.839 1.00 11.49 340 LEU A O 1
ATOM 2474 N N . LEU A 1 318 ? 30.266 17.884 23.838 1.00 9.13 341 LEU A N 1
ATOM 2475 C CA . LEU A 1 318 ? 31.583 18.350 24.228 1.00 9.41 341 LEU A CA 1
ATOM 2476 C C . LEU A 1 318 ? 31.686 18.726 25.688 1.00 9.73 341 LEU A C 1
ATOM 2477 O O . LEU A 1 318 ? 32.678 18.410 26.324 1.00 10.11 341 LEU A O 1
ATOM 2482 N N . ASN A 1 319 ? 30.684 19.433 26.196 1.00 9.83 342 ASN A N 1
ATOM 2483 C CA . ASN A 1 319 ? 30.834 20.182 27.463 1.00 10.24 342 ASN A CA 1
ATOM 2484 C C . ASN A 1 319 ? 29.898 19.805 28.594 1.00 11.38 342 ASN A C 1
ATOM 2485 O O . ASN A 1 319 ? 30.087 20.255 29.728 1.00 14.01 342 ASN A O 1
ATOM 2490 N N . ASN A 1 320 ? 28.875 19.017 28.311 1.00 12.13 343 ASN A N 1
ATOM 2491 C CA . ASN A 1 320 ? 27.912 18.698 29.349 1.00 12.43 343 ASN A CA 1
ATOM 2492 C C . ASN A 1 320 ? 28.392 17.530 30.190 1.00 12.99 343 ASN A C 1
ATOM 2493 O O . ASN A 1 320 ? 28.860 16.536 29.649 1.00 13.11 343 ASN A O 1
ATOM 2498 N N . VAL A 1 321 ? 28.304 17.666 31.519 1.00 16.40 344 VAL A N 1
ATOM 2499 C CA . VAL A 1 321 ? 28.784 16.616 32.413 1.00 17.57 344 VAL A CA 1
ATOM 2500 C C . VAL A 1 321 ? 27.947 15.326 32.334 1.00 17.15 344 VAL A C 1
ATOM 2501 O O . VAL A 1 321 ? 28.497 14.240 32.509 1.00 16.10 344 VAL A O 1
ATOM 2505 N N . GLN A 1 322 ? 26.649 15.431 32.038 1.00 17.04 345 GLN A N 1
ATOM 2506 C CA . GLN A 1 322 ? 25.810 14.224 31.858 1.00 18.68 345 GLN A CA 1
ATOM 2507 C C . GLN A 1 322 ? 26.254 13.456 30.612 1.00 15.36 345 GLN A C 1
ATOM 2508 O O . GLN A 1 322 ? 26.328 12.223 30.616 1.00 15.07 345 GLN A O 1
ATOM 2514 N N . ALA A 1 323 ? 26.568 14.193 29.548 1.00 14.40 346 ALA A N 1
ATOM 2515 C CA . ALA A 1 323 ? 27.175 13.591 28.376 1.00 13.17 346 ALA A CA 1
ATOM 2516 C C . ALA A 1 323 ? 28.511 12.953 28.721 1.00 12.28 346 ALA A C 1
ATOM 2517 O O . ALA A 1 323 ? 28.794 11.845 28.285 1.00 13.89 346 ALA A O 1
ATOM 2519 N N . GLY A 1 324 ? 29.335 13.659 29.490 1.00 13.01 347 GLY A N 1
ATOM 2520 C CA . GLY A 1 324 ? 30.661 13.171 29.847 1.00 13.83 347 GLY A CA 1
ATOM 2521 C C . GLY A 1 324 ? 30.608 11.863 30.601 1.00 14.29 347 GLY A C 1
ATOM 2522 O O . GLY A 1 324 ? 31.387 10.959 30.326 1.00 14.26 347 GLY A O 1
ATOM 2523 N N . LYS A 1 325 ? 29.674 11.768 31.548 1.00 14.76 348 LYS A N 1
ATOM 2524 C CA . LYS A 1 325 ? 29.461 10.535 32.302 1.00 15.65 348 LYS A CA 1
ATOM 2525 C C . LYS A 1 325 ? 28.989 9.392 31.406 1.00 14.64 348 LYS A C 1
ATOM 2526 O O . LYS A 1 325 ? 29.468 8.259 31.513 1.00 16.48 348 LYS A O 1
ATOM 2532 N N . ALA A 1 326 ? 28.078 9.698 30.493 1.00 13.36 349 ALA A N 1
ATOM 2533 C CA . ALA A 1 326 ? 27.571 8.690 29.565 1.00 14.78 349 ALA A CA 1
ATOM 2534 C C . ALA A 1 326 ? 28.668 8.203 28.621 1.00 14.85 349 ALA A C 1
ATOM 2535 O O . ALA A 1 326 ? 28.825 6.999 28.416 1.00 15.16 349 ALA A O 1
ATOM 2537 N N . LEU A 1 327 ? 29.424 9.145 28.052 1.00 13.89 350 LEU A N 1
ATOM 2538 C CA . LEU A 1 327 ? 30.448 8.819 27.049 1.00 13.84 350 LEU A CA 1
ATOM 2539 C C . LEU A 1 327 ? 31.654 8.126 27.652 1.00 15.93 350 LEU A C 1
ATOM 2540 O O . LEU A 1 327 ? 32.288 7.284 26.999 1.00 17.42 350 LEU A O 1
ATOM 2545 N N . GLY A 1 328 ? 31.968 8.486 28.892 1.00 17.04 351 GLY A N 1
ATOM 2546 C CA . GLY A 1 328 ? 33.110 7.926 29.599 1.00 18.88 351 GLY A CA 1
ATOM 2547 C C . GLY A 1 328 ? 34.431 8.164 28.898 1.00 19.26 351 GLY A C 1
ATOM 2548 O O . GLY A 1 328 ? 34.659 9.236 28.317 1.00 20.17 351 GLY A O 1
ATOM 2549 N N . LEU A 1 329 ? 35.294 7.148 28.955 1.00 17.53 352 LEU A N 1
ATOM 2550 C CA . LEU A 1 329 ? 36.638 7.211 28.391 1.00 16.52 352 LEU A CA 1
ATOM 2551 C C . LEU A 1 329 ? 36.758 6.317 27.159 1.00 15.18 352 LEU A C 1
ATOM 2552 O O . LEU A 1 329 ? 37.847 6.064 26.668 1.00 15.38 352 LEU A O 1
ATOM 2557 N N . VAL A 1 330 ? 35.616 5.898 26.625 1.00 15.70 353 VAL A N 1
ATOM 2558 C CA . VAL A 1 330 ? 35.571 4.928 25.560 1.00 17.37 353 VAL A CA 1
ATOM 2559 C C . VAL A 1 330 ? 36.356 5.402 24.316 1.00 14.68 353 VAL A C 1
ATOM 2560 O O . VAL A 1 330 ? 37.154 4.656 23.756 1.00 16.68 353 VAL A O 1
ATOM 2564 N N . ARG A 1 331 ? 36.160 6.656 23.920 1.00 12.81 354 ARG A N 1
ATOM 2565 C CA . ARG A 1 331 ? 36.858 7.228 22.752 1.00 12.77 354 ARG A CA 1
ATOM 2566 C C . ARG A 1 331 ? 38.224 7.841 23.073 1.00 12.27 354 ARG A C 1
ATOM 2567 O O . ARG A 1 331 ? 38.984 8.204 22.171 1.00 13.68 354 ARG A O 1
ATOM 2575 N N . GLY A 1 332 ? 38.519 7.973 24.355 1.00 12.24 355 GLY A N 1
ATOM 2576 C CA . GLY A 1 332 ? 39.712 8.649 24.822 1.00 11.61 355 GLY A CA 1
ATOM 2577 C C . GLY A 1 332 ? 39.402 9.576 25.984 1.00 10.32 355 GLY A C 1
ATOM 2578 O O . GLY A 1 332 ? 38.332 9.511 26.592 1.00 10.54 355 GLY A O 1
ATOM 2579 N N A ILE A 1 333 ? 40.358 10.443 26.292 0.50 10.01 356 ILE A N 1
ATOM 2580 N N B ILE A 1 333 ? 40.348 10.449 26.289 0.50 9.97 356 ILE A N 1
ATOM 2581 C CA A ILE A 1 333 ? 40.207 11.413 27.364 0.50 10.76 356 ILE A CA 1
ATOM 2582 C CA B ILE A 1 333 ? 40.195 11.391 27.380 0.50 10.74 356 ILE A CA 1
ATOM 2583 C C A ILE A 1 333 ? 39.271 12.532 26.908 0.50 10.07 356 ILE A C 1
ATOM 2584 C C B ILE A 1 333 ? 39.302 12.549 26.931 0.50 10.12 356 ILE A C 1
ATOM 2585 O O A ILE A 1 333 ? 39.401 13.018 25.788 0.50 9.58 356 ILE A O 1
ATOM 2586 O O B ILE A 1 333 ? 39.485 13.075 25.834 0.50 9.82 356 ILE A O 1
ATOM 2595 N N . PRO A 1 334 ? 38.328 12.952 27.767 1.00 10.50 357 PRO A N 1
ATOM 2596 C CA . PRO A 1 334 ? 37.425 14.022 27.364 1.00 11.37 357 PRO A CA 1
ATOM 2597 C C . PRO A 1 334 ? 38.148 15.281 26.922 1.00 10.21 357 PRO A C 1
ATOM 2598 O O . PRO A 1 334 ? 39.134 15.700 27.539 1.00 10.26 357 PRO A O 1
ATOM 2602 N N . VAL A 1 335 ? 37.660 15.870 25.839 1.00 9.58 358 VAL A N 1
ATOM 2603 C CA . VAL A 1 335 ? 38.310 17.032 25.268 1.00 9.55 358 VAL A CA 1
ATOM 2604 C C . VAL A 1 335 ? 38.131 18.308 26.103 1.00 9.22 358 VAL A C 1
ATOM 2605 O O . VAL A 1 335 ? 38.982 19.188 26.088 1.00 9.34 358 VAL A O 1
ATOM 2609 N N . SER A 1 336 ? 37.025 18.395 26.831 1.00 9.56 359 SER A N 1
ATOM 2610 C CA . SER A 1 336 ? 36.650 19.610 27.552 1.00 9.46 359 SER A CA 1
ATOM 2611 C C . SER A 1 336 ? 37.281 19.676 28.930 1.00 9.50 359 SER A C 1
ATOM 2612 O O . SER A 1 336 ? 37.138 18.743 29.707 1.00 9.13 359 SER A O 1
ATOM 2615 N N . SER A 1 337 ? 37.926 20.791 29.239 1.00 10.22 360 SER A N 1
ATOM 2616 C CA . SER A 1 337 ? 38.522 20.983 30.568 1.00 11.33 360 SER A CA 1
ATOM 2617 C C . SER A 1 337 ? 37.468 20.956 31.677 1.00 12.11 360 SER A C 1
ATOM 2618 O O . SER A 1 337 ? 37.729 20.447 32.775 1.00 15.01 360 SER A O 1
ATOM 2621 N N . SER A 1 338 ? 36.276 21.471 31.399 1.00 12.81 361 SER A N 1
ATOM 2622 C CA . SER A 1 338 ? 35.218 21.481 32.425 1.00 15.35 361 SER A CA 1
ATOM 2623 C C . SER A 1 338 ? 34.721 20.061 32.717 1.00 13.86 361 SER A C 1
ATOM 2624 O O . SER A 1 338 ? 34.500 19.706 33.871 1.00 14.80 361 SER A O 1
ATOM 2627 N N . VAL A 1 339 ? 34.599 19.234 31.678 1.00 12.58 362 VAL A N 1
ATOM 2628 C CA . VAL A 1 339 ? 34.173 17.846 31.846 1.00 12.19 362 VAL A CA 1
ATOM 2629 C C . VAL A 1 339 ? 35.239 17.078 32.616 1.00 12.26 362 VAL A C 1
ATOM 2630 O O . VAL A 1 339 ? 34.926 16.343 33.546 1.00 14.48 362 VAL A O 1
ATOM 2634 N N . ARG A 1 340 ? 36.503 17.258 32.248 1.00 11.44 363 ARG A N 1
ATOM 2635 C CA . ARG A 1 340 ? 37.584 16.596 32.988 1.00 13.48 363 ARG A CA 1
ATOM 2636 C C . ARG A 1 340 ? 37.550 16.973 34.470 1.00 15.30 363 ARG A C 1
ATOM 2637 O O . ARG A 1 340 ? 37.661 16.096 35.342 1.00 15.28 363 ARG A O 1
ATOM 2645 N N . THR A 1 341 ? 37.377 18.265 34.752 1.00 14.93 364 THR A N 1
ATOM 2646 C CA . THR A 1 341 ? 37.332 18.745 36.150 1.00 18.03 364 THR A CA 1
ATOM 2647 C C . THR A 1 341 ? 36.201 18.075 36.932 1.00 18.14 364 THR A C 1
ATOM 2648 O O . THR A 1 341 ? 36.401 17.585 38.057 1.00 22.63 364 THR A O 1
ATOM 2652 N N . GLN A 1 342 ? 35.020 18.036 36.331 1.00 17.70 365 GLN A N 1
ATOM 2653 C CA . GLN A 1 342 ? 33.853 17.468 36.991 1.00 22.99 365 GLN A CA 1
ATOM 2654 C C . GLN A 1 342 ? 33.948 15.945 37.136 1.00 22.76 365 GLN A C 1
ATOM 2655 O O . GLN A 1 342 ? 33.504 15.386 38.142 1.00 26.00 365 GLN A O 1
ATOM 2661 N N . LEU A 1 343 ? 34.547 15.271 36.160 1.00 19.87 366 LEU A N 1
ATOM 2662 C CA . LEU A 1 343 ? 34.719 13.822 36.255 1.00 19.03 366 LEU A CA 1
ATOM 2663 C C . LEU A 1 343 ? 35.840 13.443 37.245 1.00 22.29 366 LEU A C 1
ATOM 2664 O O . LEU A 1 343 ? 35.776 12.373 37.886 1.00 25.29 366 LEU A O 1
ATOM 2677 N N . ALA A 1 345 ? 36.381 15.102 39.992 1.00 32.45 368 ALA A N 1
ATOM 2678 C CA . ALA A 1 345 ? 35.714 15.259 41.290 1.00 37.25 368 ALA A CA 1
ATOM 2679 C C . ALA A 1 345 ? 34.885 14.029 41.636 1.00 40.36 368 ALA A C 1
ATOM 2680 O O . ALA A 1 345 ? 34.820 13.626 42.799 1.00 42.69 368 ALA A O 1
ATOM 2682 N N . SER A 1 346 ? 34.251 13.443 40.622 1.00 36.21 369 SER A N 1
ATOM 2683 C CA . SER A 1 346 ? 33.411 12.265 40.802 1.00 35.72 369 SER A CA 1
ATOM 2684 C C . SER A 1 346 ? 33.138 11.557 39.479 1.00 33.72 369 SER A C 1
ATOM 2685 O O . SER A 1 346 ? 32.676 12.180 38.514 1.00 35.34 369 SER A O 1
ATOM 2688 N N . GLY A 1 347 ? 33.415 10.256 39.444 1.00 32.18 370 GLY A N 1
ATOM 2689 C CA . GLY A 1 347 ? 33.175 9.440 38.257 1.00 32.70 370 GLY A CA 1
ATOM 2690 C C . GLY A 1 347 ? 34.422 8.889 37.586 1.00 32.60 370 GLY A C 1
ATOM 2691 O O . GLY A 1 347 ? 34.340 8.389 36.464 1.00 35.73 370 GLY A O 1
ATOM 2692 N N . THR A 1 348 ? 35.569 8.971 38.266 1.00 30.18 371 THR A N 1
ATOM 2693 C CA . THR A 1 348 ? 36.825 8.407 37.755 1.00 25.17 371 THR A CA 1
ATOM 2694 C C . THR A 1 348 ? 37.574 7.602 38.817 1.00 22.59 371 THR A C 1
ATOM 2695 O O . THR A 1 348 ? 37.569 7.956 39.991 1.00 25.80 371 THR A O 1
ATOM 2699 N N . SER A 1 349 ? 38.225 6.529 38.374 1.00 20.63 372 SER A N 1
ATOM 2700 C CA . SER A 1 349 ? 39.163 5.760 39.198 1.00 20.88 372 SER A CA 1
ATOM 2701 C C . SER A 1 349 ? 40.479 6.513 39.381 1.00 20.31 372 SER A C 1
ATOM 2702 O O . SER A 1 349 ? 40.726 7.511 38.705 1.00 18.96 372 SER A O 1
ATOM 2705 N N . ALA A 1 350 ? 41.346 6.018 40.263 1.00 20.65 373 ALA A N 1
ATOM 2706 C CA . ALA A 1 350 ? 42.654 6.650 40.475 1.00 19.57 373 ALA A CA 1
ATOM 2707 C C . ALA A 1 350 ? 43.507 6.737 39.194 1.00 17.36 373 ALA A C 1
ATOM 2708 O O . ALA A 1 350 ? 44.076 7.786 38.915 1.00 16.66 373 ALA A O 1
ATOM 2710 N N . PRO A 1 351 ? 43.608 5.641 38.416 1.00 17.41 374 PRO A N 1
ATOM 2711 C CA . PRO A 1 351 ? 44.395 5.760 37.180 1.00 16.64 374 PRO A CA 1
ATOM 2712 C C . PRO A 1 351 ? 43.788 6.742 36.172 1.00 15.35 374 PRO A C 1
ATOM 2713 O O . PRO A 1 351 ? 44.533 7.446 35.482 1.00 14.93 374 PRO A O 1
ATOM 2717 N N . GLU A 1 352 ? 42.458 6.794 36.090 1.00 15.70 375 GLU A N 1
ATOM 2718 C CA . GLU A 1 352 ? 41.785 7.761 35.223 1.00 16.38 375 GLU A CA 1
ATOM 2719 C C . GLU A 1 352 ? 42.088 9.201 35.669 1.00 14.97 375 GLU A C 1
ATOM 2720 O O . GLU A 1 352 ? 42.386 10.050 34.841 1.00 14.78 375 GLU A O 1
ATOM 2726 N N A LYS A 1 353 ? 42.017 9.466 36.971 0.50 15.61 376 LYS A N 1
ATOM 2727 N N B LYS A 1 353 ? 42.025 9.472 36.968 0.50 15.59 376 LYS A N 1
ATOM 2728 C CA A LYS A 1 353 ? 42.364 10.786 37.503 0.50 16.56 376 LYS A CA 1
ATOM 2729 C CA B LYS A 1 353 ? 42.359 10.806 37.468 0.50 16.61 376 LYS A CA 1
ATOM 2730 C C A LYS A 1 353 ? 43.784 11.177 37.100 0.50 15.39 376 LYS A C 1
ATOM 2731 C C B LYS A 1 353 ? 43.792 11.185 37.097 0.50 15.39 376 LYS A C 1
ATOM 2732 O O A LYS A 1 353 ? 44.030 12.307 36.678 0.50 15.06 376 LYS A O 1
ATOM 2733 O O B LYS A 1 353 ? 44.055 12.317 36.692 0.50 14.98 376 LYS A O 1
ATOM 2744 N N . ALA A 1 354 ? 44.711 10.229 37.221 1.00 14.85 377 ALA A N 1
ATOM 2745 C CA . ALA A 1 354 ? 46.103 10.453 36.855 1.00 13.89 377 ALA A CA 1
ATOM 2746 C C . ALA A 1 354 ? 46.228 10.816 35.380 1.00 11.80 377 ALA A C 1
ATOM 2747 O O . ALA A 1 354 ? 46.970 11.723 35.035 1.00 11.21 377 ALA A O 1
ATOM 2749 N N . GLU A 1 355 ? 45.501 10.099 34.527 1.00 11.82 378 GLU A N 1
ATOM 2750 C CA . GLU A 1 355 ? 45.470 10.382 33.092 1.00 13.77 378 GLU A CA 1
ATOM 2751 C C . GLU A 1 355 ? 45.002 11.796 32.835 1.00 11.82 378 GLU A C 1
ATOM 2752 O O . GLU A 1 355 ? 45.566 12.492 32.010 1.00 11.48 378 GLU A O 1
ATOM 2758 N N . PHE A 1 356 ? 43.916 12.195 33.502 1.00 11.73 379 PHE A N 1
ATOM 2759 C CA . PHE A 1 356 ? 43.356 13.536 33.294 1.00 12.39 379 PHE A CA 1
ATOM 2760 C C . PHE A 1 356 ? 44.371 14.599 33.704 1.00 11.62 379 PHE A C 1
ATOM 2761 O O . PHE A 1 356 ? 44.543 15.605 33.013 1.00 13.96 379 PHE A O 1
ATOM 2769 N N . GLN A 1 357 ? 45.046 14.380 34.828 1.00 12.45 380 GLN A N 1
ATOM 2770 C CA . GLN A 1 357 ? 46.054 15.332 35.292 1.00 13.16 380 GLN A CA 1
ATOM 2771 C C . GLN A 1 357 ? 47.208 15.438 34.305 1.00 10.91 380 GLN A C 1
ATOM 2772 O O . GLN A 1 357 ? 47.713 16.518 34.039 1.00 12.81 380 GLN A O 1
ATOM 2778 N N . LEU A 1 358 ? 47.639 14.302 33.772 1.00 10.38 381 LEU A N 1
ATOM 2779 C CA . LEU A 1 358 ? 48.727 14.305 32.798 1.00 9.88 381 LEU A CA 1
ATOM 2780 C C . LEU A 1 358 ? 48.292 15.066 31.539 1.00 10.06 381 LEU A C 1
ATOM 2781 O O . LEU A 1 358 ? 49.045 15.894 31.017 1.00 9.80 381 LEU A O 1
ATOM 2786 N N . VAL A 1 359 ? 47.074 14.808 31.066 1.00 9.55 382 VAL A N 1
ATOM 2787 C CA . VAL A 1 359 ? 46.603 15.488 29.854 1.00 9.51 382 VAL A CA 1
ATOM 2788 C C . VAL A 1 359 ? 46.548 17.001 30.100 1.00 9.44 382 VAL A C 1
ATOM 2789 O O . VAL A 1 359 ? 46.936 17.776 29.243 1.00 9.09 382 VAL A O 1
ATOM 2793 N N . ASN A 1 360 ? 46.129 17.434 31.283 1.00 9.59 383 ASN A N 1
ATOM 2794 C CA . ASN A 1 360 ? 46.151 18.861 31.573 1.00 11.11 383 ASN A CA 1
ATOM 2795 C C . ASN A 1 360 ? 47.554 19.471 31.452 1.00 10.56 383 ASN A C 1
ATOM 2796 O O . ASN A 1 360 ? 47.706 20.565 30.941 1.00 12.09 383 ASN A O 1
ATOM 2801 N N . GLU A 1 361 ? 48.580 18.753 31.893 1.00 10.01 384 GLU A N 1
ATOM 2802 C CA . GLU A 1 361 ? 49.954 19.202 31.691 1.00 10.65 384 GLU A CA 1
ATOM 2803 C C . GLU A 1 361 ? 50.395 19.129 30.229 1.00 9.18 384 GLU A C 1
ATOM 2804 O O . GLU A 1 361 ? 51.084 20.028 29.753 1.00 9.23 384 GLU A O 1
ATOM 2810 N N . ALA A 1 362 ? 49.965 18.085 29.520 1.00 7.72 385 ALA A N 1
ATOM 2811 C CA . ALA A 1 362 ? 50.279 17.952 28.101 1.00 8.16 385 ALA A CA 1
ATOM 2812 C C . ALA A 1 362 ? 49.726 19.104 27.296 1.00 7.78 385 ALA A C 1
ATOM 2813 O O . ALA A 1 362 ? 50.366 19.585 26.366 1.00 8.68 385 ALA A O 1
ATOM 2815 N N . LEU A 1 363 ? 48.517 19.535 27.638 1.00 8.46 386 LEU A N 1
ATOM 2816 C CA . LEU A 1 363 ? 47.870 20.608 26.881 1.00 8.60 386 LEU A CA 1
ATOM 2817 C C . LEU A 1 363 ? 48.602 21.944 26.997 1.00 8.61 386 LEU A C 1
ATOM 2818 O O . LEU A 1 363 ? 48.489 22.802 26.104 1.00 9.54 386 LEU A O 1
ATOM 2823 N N . LYS A 1 364 ? 49.358 22.125 28.079 1.00 8.54 387 LYS A N 1
ATOM 2824 C CA . LYS A 1 364 ? 50.154 23.342 28.230 1.00 9.29 387 LYS A CA 1
ATOM 2825 C C . LYS A 1 364 ? 51.297 23.448 27.218 1.00 9.68 387 LYS A C 1
ATOM 2826 O O . LYS A 1 364 ? 51.668 24.548 26.828 1.00 11.60 387 LYS A O 1
ATOM 2832 N N . VAL A 1 365 ? 51.842 22.318 26.785 1.00 9.20 388 VAL A N 1
ATOM 2833 C CA . VAL A 1 365 ? 53.013 22.313 25.912 1.00 9.50 388 VAL A CA 1
ATOM 2834 C C . VAL A 1 365 ? 52.737 21.860 24.485 1.00 9.13 388 VAL A C 1
ATOM 2835 O O . VAL A 1 365 ? 53.502 22.187 23.606 1.00 10.08 388 VAL A O 1
ATOM 2839 N N . ALA A 1 366 ? 51.667 21.104 24.248 1.00 8.93 389 ALA A N 1
ATOM 2840 C CA . ALA A 1 366 ? 51.533 20.385 22.980 1.00 8.51 389 ALA A CA 1
ATOM 2841 C C . ALA A 1 366 ? 51.338 21.357 21.825 1.00 8.48 389 ALA A C 1
ATOM 2842 O O . ALA A 1 366 ? 50.716 22.408 21.973 1.00 10.02 389 ALA A O 1
ATOM 2844 N N . THR A 1 367 ? 51.884 21.006 20.679 1.00 8.41 390 THR A N 1
ATOM 2845 C CA . THR A 1 367 ? 51.660 21.775 19.468 1.00 8.99 390 THR A CA 1
ATOM 2846 C C . THR A 1 367 ? 50.780 20.945 18.543 1.00 8.99 390 THR A C 1
ATOM 2847 O O . THR A 1 367 ? 50.547 19.768 18.804 1.00 8.70 390 THR A O 1
ATOM 2851 N N . PRO A 1 368 ? 50.274 21.556 17.461 1.00 9.24 391 PRO A N 1
ATOM 2852 C CA . PRO A 1 368 ? 49.337 20.824 16.625 1.00 10.00 391 PRO A CA 1
ATOM 2853 C C . PRO A 1 368 ? 49.920 19.549 16.023 1.00 10.05 391 PRO A C 1
ATOM 2854 O O . PRO A 1 368 ? 51.102 19.481 15.684 1.00 10.75 391 PRO A O 1
ATOM 2858 N N . ILE A 1 369 ? 49.058 18.558 15.886 1.00 9.40 392 ILE A N 1
ATOM 2859 C CA . ILE A 1 369 ? 49.390 17.312 15.222 1.00 9.58 392 ILE A CA 1
ATOM 2860 C C . ILE A 1 369 ? 49.768 17.592 13.759 1.00 10.06 392 ILE A C 1
ATOM 2861 O O . ILE A 1 369 ? 49.280 18.554 13.150 1.00 11.08 392 ILE A O 1
ATOM 2866 N N . ASP A 1 370 ? 50.647 16.760 13.208 1.00 10.58 393 ASP A N 1
ATOM 2867 C CA . ASP A 1 370 ? 51.021 16.845 11.805 1.00 11.69 393 ASP A CA 1
ATOM 2868 C C . ASP A 1 370 ? 49.807 16.581 10.922 1.00 11.50 393 ASP A C 1
ATOM 2869 O O . ASP A 1 370 ? 48.838 15.942 11.352 1.00 10.18 393 ASP A O 1
ATOM 2874 N N . PRO A 1 371 ? 49.866 17.032 9.665 1.00 12.54 394 PRO A N 1
ATOM 2875 C CA . PRO A 1 371 ? 48.788 16.687 8.737 1.00 13.42 394 PRO A CA 1
ATOM 2876 C C . PRO A 1 371 ? 48.581 15.175 8.587 1.00 13.16 394 PRO A C 1
ATOM 2877 O O . PRO A 1 371 ? 49.497 14.386 8.888 1.00 13.31 394 PRO A O 1
ATOM 2881 N N . PRO A 1 372 ? 47.388 14.758 8.122 1.00 13.91 395 PRO A N 1
ATOM 2882 C CA . PRO A 1 372 ? 47.128 13.326 7.980 1.00 14.81 395 PRO A CA 1
A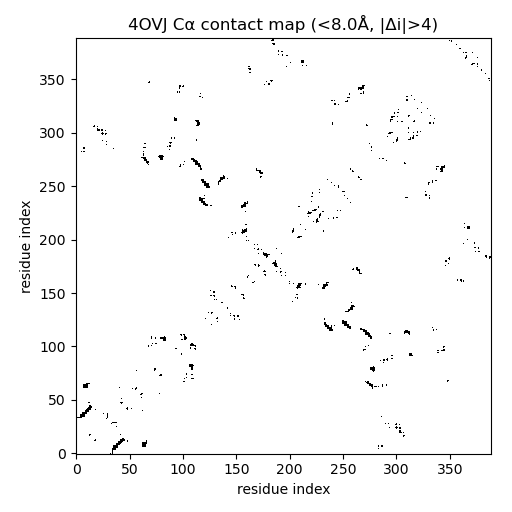TOM 2883 C C . PRO A 1 372 ? 48.169 12.683 7.062 1.00 14.03 395 PRO A C 1
ATOM 2884 O O . PRO A 1 372 ? 48.644 13.334 6.131 1.00 15.10 395 PRO A O 1
ATOM 2888 N N . PRO A 1 373 ? 48.556 11.432 7.343 1.00 15.36 396 PRO A N 1
ATOM 2889 C CA . PRO A 1 373 ? 49.601 10.791 6.558 1.00 15.71 396 PRO A CA 1
ATOM 2890 C C . PRO A 1 373 ? 49.129 10.315 5.195 1.00 16.58 396 PRO A C 1
ATOM 2891 O O . PRO A 1 373 ? 47.920 10.180 4.979 1.00 17.74 396 PRO A O 1
ATOM 2895 N N . PRO A 1 374 ? 50.082 10.044 4.286 1.00 16.96 397 PRO A N 1
ATOM 2896 C CA . PRO A 1 374 ? 49.766 9.440 2.982 1.00 18.86 397 PRO A CA 1
ATOM 2897 C C . PRO A 1 374 ? 49.279 7.998 3.114 1.00 21.45 397 PRO A C 1
ATOM 2898 O O . PRO A 1 374 ? 49.417 7.388 4.173 1.00 20.47 397 PRO A O 1
ATOM 2902 N N A GLN A 1 375 ? 48.736 7.472 2.017 0.50 23.52 398 GLN A N 1
ATOM 2903 N N B GLN A 1 375 ? 48.712 7.449 2.046 0.50 23.75 398 GLN A N 1
ATOM 2904 C CA A GL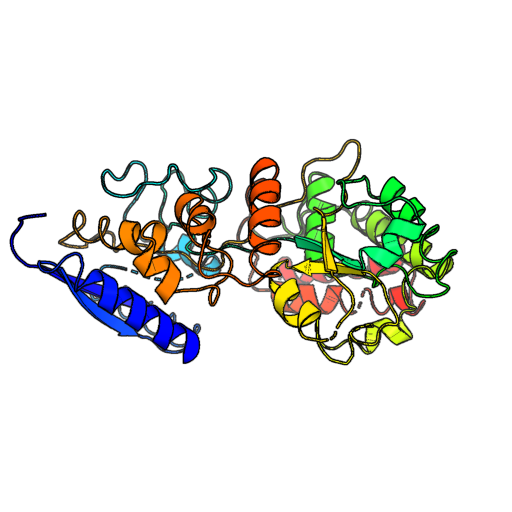N A 1 375 ? 48.079 6.161 1.986 0.50 27.02 398 GLN A CA 1
ATOM 2905 C CA B GLN A 1 375 ? 48.048 6.146 2.131 0.50 27.51 398 GLN A CA 1
ATOM 2906 C C A GLN A 1 375 ? 48.987 4.994 2.378 0.50 25.31 398 GLN A C 1
ATOM 2907 C C B GLN A 1 375 ? 48.984 4.954 2.357 0.50 25.76 398 GLN A C 1
ATOM 2908 O O A GLN A 1 375 ? 48.520 4.001 2.939 0.50 28.02 398 GLN A O 1
ATOM 2909 O O B GLN A 1 375 ? 48.529 3.890 2.785 0.50 29.55 398 GLN A O 1
ATOM 2920 N N . HIS A 1 376 ? 50.279 5.126 2.093 1.00 23.41 399 HIS A N 1
ATOM 2921 C CA . HIS A 1 376 ? 51.258 4.060 2.360 1.00 23.62 399 HIS A CA 1
ATOM 2922 C C . HIS A 1 376 ? 51.748 4.005 3.820 1.00 20.47 399 HIS A C 1
ATOM 2923 O O . HIS A 1 376 ? 52.646 3.226 4.131 1.00 18.71 399 HIS A O 1
ATOM 2930 N N . ASP A 1 377 ? 51.175 4.813 4.712 1.00 18.93 400 ASP A N 1
ATOM 2931 C CA . ASP A 1 377 ? 51.655 4.892 6.102 1.00 18.48 400 ASP A CA 1
ATOM 2932 C C . ASP A 1 377 ? 51.710 3.559 6.838 1.00 19.29 400 ASP A C 1
ATOM 2933 O O . ASP A 1 377 ? 52.672 3.296 7.558 1.00 16.95 400 ASP A O 1
ATOM 2938 N N . LYS A 1 378 ? 50.679 2.727 6.672 1.00 22.46 401 LYS A N 1
ATOM 2939 C CA . LYS A 1 378 ? 50.632 1.439 7.353 1.00 22.54 401 LYS A CA 1
ATOM 2940 C C . LYS A 1 378 ? 51.826 0.556 6.959 1.00 21.58 401 LYS A C 1
ATOM 2941 O O . LYS A 1 378 ? 52.488 -0.018 7.826 1.00 21.75 401 LYS A O 1
ATOM 2947 N N . GLU A 1 379 ? 52.114 0.480 5.662 1.00 19.14 402 GLU A N 1
ATOM 2948 C CA . GLU A 1 379 ? 53.252 -0.295 5.159 1.00 20.28 402 GLU A CA 1
ATOM 2949 C C . GLU A 1 379 ? 54.576 0.285 5.642 1.00 17.88 402 GLU A C 1
ATOM 2950 O O . GLU A 1 379 ? 55.454 -0.450 6.087 1.00 18.41 402 GLU A O 1
ATOM 2956 N N . ILE A 1 380 ? 54.709 1.605 5.549 1.00 17.33 403 ILE A N 1
ATOM 2957 C CA . ILE A 1 380 ? 55.927 2.304 5.981 1.00 14.88 403 ILE A CA 1
ATOM 2958 C C . ILE A 1 380 ? 56.178 2.091 7.476 1.00 13.98 403 ILE A C 1
ATOM 2959 O O . ILE A 1 380 ? 57.299 1.830 7.892 1.00 14.92 403 ILE A O 1
ATOM 2964 N N . ASP A 1 381 ? 55.123 2.192 8.268 1.00 14.96 404 ASP A N 1
ATOM 2965 C CA . ASP A 1 381 ? 55.185 1.922 9.711 1.00 15.08 404 ASP A CA 1
ATOM 2966 C C . ASP A 1 381 ? 55.725 0.505 9.964 1.00 16.73 404 ASP A C 1
ATOM 2967 O O . ASP A 1 381 ? 56.622 0.302 10.794 1.00 15.70 404 ASP A O 1
ATOM 2972 N N . GLN A 1 382 ? 55.192 -0.466 9.227 1.00 16.15 405 GLN A N 1
ATOM 2973 C CA . GLN A 1 382 ? 55.645 -1.846 9.362 1.00 17.79 405 GLN A CA 1
ATOM 2974 C C . GLN A 1 382 ? 57.104 -1.983 8.937 1.00 16.48 405 GLN A C 1
ATOM 2975 O O . GLN A 1 382 ? 57.873 -2.654 9.623 1.00 18.64 405 GLN A O 1
ATOM 2981 N N . ASP A 1 383 ? 57.484 -1.353 7.820 1.00 17.28 406 ASP A N 1
ATOM 2982 C CA . ASP A 1 383 ? 58.883 -1.362 7.369 1.00 18.27 406 ASP A CA 1
ATOM 2983 C C . ASP A 1 383 ? 59.805 -0.748 8.425 1.00 15.91 406 ASP A C 1
ATOM 2984 O O . ASP A 1 383 ? 60.915 -1.229 8.642 1.00 15.91 406 ASP A O 1
ATOM 2989 N N . PHE A 1 384 ? 59.348 0.319 9.080 1.00 14.05 407 PHE A N 1
ATOM 2990 C CA . PHE A 1 384 ? 60.147 0.944 10.125 1.00 12.06 407 PHE A CA 1
ATOM 2991 C C . PHE A 1 384 ? 60.372 -0.020 11.275 1.00 12.25 407 PHE A C 1
ATOM 2992 O O . PHE A 1 384 ? 61.506 -0.213 11.733 1.00 12.82 407 PHE A O 1
ATOM 3000 N N . ALA A 1 385 ? 59.294 -0.639 11.730 1.00 13.20 408 ALA A N 1
ATOM 3001 C CA . ALA A 1 385 ? 59.380 -1.617 12.817 1.00 14.17 408 ALA A CA 1
ATOM 3002 C C . ALA A 1 385 ? 60.350 -2.752 12.456 1.00 14.72 408 ALA A C 1
ATOM 3003 O O . ALA A 1 385 ? 61.153 -3.181 13.274 1.00 14.81 408 ALA A O 1
ATOM 3005 N N . ASN A 1 386 ? 60.303 -3.206 11.213 1.00 15.83 409 ASN A N 1
ATOM 3006 C CA . ASN A 1 386 ? 61.191 -4.285 10.779 1.00 16.34 409 ASN A CA 1
ATOM 3007 C C . ASN A 1 386 ? 62.655 -3.828 10.775 1.00 15.29 409 ASN A C 1
ATOM 3008 O O . ASN A 1 386 ? 63.557 -4.578 11.169 1.00 15.40 409 ASN A O 1
ATOM 3021 N N . VAL A 1 388 ? 63.853 -1.380 12.677 1.00 13.38 411 VAL A N 1
ATOM 3022 C CA . VAL A 1 388 ? 64.207 -1.212 14.084 1.00 14.06 411 VAL A CA 1
ATOM 3023 C C . VAL A 1 388 ? 64.589 -2.559 14.678 1.00 14.92 411 VAL A C 1
ATOM 3024 O O . VAL A 1 388 ? 65.590 -2.671 15.380 1.00 16.09 411 VAL A O 1
ATOM 3028 N N A GLN A 1 389 ? 63.791 -3.580 14.381 0.50 15.37 412 GLN A N 1
ATOM 3029 N N B GLN A 1 389 ? 63.791 -3.579 14.378 0.50 15.42 412 GLN A N 1
ATOM 3030 C CA A GLN A 1 389 ? 64.068 -4.933 14.852 0.50 17.05 412 GLN A CA 1
ATOM 3031 C CA B GLN A 1 389 ? 64.074 -4.931 14.842 0.50 17.16 412 GLN A CA 1
ATOM 3032 C C A GLN A 1 389 ? 65.431 -5.436 14.349 0.50 15.32 412 GLN A C 1
ATOM 3033 C C B GLN A 1 389 ? 65.445 -5.412 14.355 0.50 15.25 412 GLN A C 1
ATOM 3034 O O A GLN A 1 389 ? 66.191 -6.019 15.118 0.50 16.23 412 GLN A O 1
ATOM 3035 O O B GLN A 1 389 ? 66.221 -5.960 15.135 0.50 15.97 412 GLN A O 1
ATOM 3046 N N . ALA A 1 390 ? 65.746 -5.188 13.074 1.00 15.17 413 ALA A N 1
ATOM 3047 C CA . ALA A 1 390 ? 67.061 -5.561 12.504 1.00 16.11 413 ALA A CA 1
ATOM 3048 C C . ALA A 1 390 ? 68.225 -4.868 13.196 1.00 15.56 413 ALA A C 1
ATOM 3049 O O . ALA A 1 390 ? 69.259 -5.479 13.445 1.00 17.16 413 ALA A O 1
ATOM 3051 N N . VAL A 1 391 ? 68.043 -3.590 13.523 1.00 15.24 414 VAL A N 1
ATOM 3052 C CA . VAL A 1 391 ? 69.042 -2.843 14.260 1.00 13.90 414 VAL A CA 1
ATOM 3053 C C . VAL A 1 391 ? 69.177 -3.394 15.688 1.00 14.09 414 VAL A C 1
ATOM 3054 O O . VAL A 1 391 ? 70.285 -3.553 16.173 1.00 16.11 414 VAL A O 1
ATOM 3058 N N . GLN A 1 392 ? 68.053 -3.688 16.339 1.00 14.67 415 GLN A N 1
ATOM 3059 C CA . GLN A 1 392 ? 68.052 -4.218 17.719 1.00 15.14 415 GLN A CA 1
ATOM 3060 C C . GLN A 1 392 ? 68.715 -5.583 17.790 1.00 17.00 415 GLN A C 1
ATOM 3061 O O . GLN A 1 392 ? 69.357 -5.925 18.780 1.00 20.98 415 GLN A O 1
ATOM 3067 N N . TYR A 1 393 ? 68.543 -6.365 16.733 1.00 16.76 416 TYR A N 1
ATOM 3068 C CA . TYR A 1 393 ? 69.160 -7.686 16.632 1.00 18.58 416 TYR A CA 1
ATOM 3069 C C . TYR A 1 393 ? 70.646 -7.625 16.272 1.00 20.86 416 TYR A C 1
ATOM 3070 O O . TYR A 1 393 ? 71.344 -8.630 16.371 1.00 26.48 416 TYR A O 1
ATOM 3079 N N . GLY A 1 394 ? 71.123 -6.468 15.827 1.00 23.13 417 GLY A N 1
ATOM 3080 C CA . GLY A 1 394 ? 72.512 -6.309 15.428 1.00 23.61 417 GLY A CA 1
ATOM 3081 C C . GLY A 1 394 ? 72.768 -6.793 14.015 1.00 25.30 417 GLY A C 1
ATOM 3082 O O . GLY A 1 394 ? 73.917 -6.986 13.622 1.00 26.10 417 GLY A O 1
ATOM 3083 N N . LYS A 1 395 ? 71.703 -6.984 13.243 1.00 26.23 418 LYS A N 1
ATOM 3084 C CA . LYS A 1 395 ? 71.831 -7.423 11.858 1.00 27.66 418 LYS A CA 1
ATOM 3085 C C . LYS A 1 395 ? 72.288 -6.298 10.939 1.00 28.63 418 LYS A C 1
ATOM 3086 O O . LYS A 1 395 ? 72.912 -6.553 9.921 1.00 32.11 418 LYS A O 1
ATOM 3092 N N . GLU A 1 396 ? 71.970 -5.053 11.284 1.00 27.55 419 GLU A N 1
ATOM 3093 C CA . GLU A 1 396 ? 72.563 -3.916 10.581 1.00 27.15 419 GLU A CA 1
ATOM 3094 C C . GLU A 1 396 ? 72.806 -2.752 11.518 1.00 24.67 419 GLU A C 1
ATOM 3095 O O . GLU A 1 396 ? 72.207 -2.678 12.593 1.00 23.24 419 GLU A O 1
ATOM 3101 N N . THR A 1 397 ? 73.699 -1.857 11.102 1.00 20.98 420 THR A N 1
ATOM 3102 C CA . THR A 1 397 ? 74.032 -0.682 11.896 1.00 20.84 420 THR A CA 1
ATOM 3103 C C . THR A 1 397 ? 72.881 0.309 11.811 1.00 19.05 420 THR A C 1
ATOM 3104 O O . THR A 1 397 ? 72.074 0.260 10.878 1.00 19.16 420 THR A O 1
ATOM 3108 N N . PRO A 1 398 ? 72.806 1.217 12.786 1.00 16.89 421 PRO A N 1
ATOM 3109 C CA . PRO A 1 398 ? 71.844 2.308 12.719 1.00 16.49 421 PRO A CA 1
ATOM 3110 C C . PRO A 1 398 ? 71.897 3.065 11.406 1.00 16.80 421 PRO A C 1
ATOM 3111 O O . PRO A 1 398 ? 70.844 3.326 10.799 1.00 16.31 421 PRO A O 1
ATOM 3115 N N . GLN A 1 399 ? 73.099 3.416 10.961 1.00 16.95 422 GLN A N 1
ATOM 3116 C CA . GLN A 1 399 ? 73.230 4.184 9.723 1.00 18.17 422 GLN A CA 1
ATOM 3117 C C . GLN A 1 399 ? 72.752 3.362 8.536 1.00 17.42 422 GLN A C 1
ATOM 3118 O O . GLN A 1 399 ? 72.062 3.895 7.660 1.00 17.01 422 GLN A O 1
ATOM 3124 N N . GLN A 1 400 ? 73.099 2.070 8.520 1.00 19.58 423 GLN A N 1
ATOM 3125 C CA . GLN A 1 400 ? 72.680 1.174 7.439 1.00 22.13 423 GLN A CA 1
ATOM 3126 C C . GLN A 1 400 ? 71.164 1.018 7.399 1.00 20.05 423 GLN A C 1
ATOM 3127 O O . GLN A 1 400 ? 70.556 1.093 6.332 1.00 23.54 423 GLN A O 1
ATOM 3133 N N . GLY A 1 401 ? 70.564 0.800 8.566 1.00 18.36 424 GLY A N 1
ATOM 3134 C CA . GLY A 1 401 ? 69.120 0.653 8.685 1.00 18.22 424 GLY A CA 1
ATOM 3135 C C . GLY A 1 401 ? 68.379 1.916 8.288 1.00 17.49 424 GLY A C 1
ATOM 3136 O O . GLY A 1 401 ? 67.397 1.852 7.541 1.00 17.79 424 GLY A O 1
ATOM 3137 N N . ALA A 1 402 ? 68.857 3.064 8.777 1.00 14.67 425 ALA A N 1
ATOM 3138 C CA . ALA A 1 402 ? 68.266 4.350 8.419 1.00 14.38 425 ALA A CA 1
ATOM 3139 C C . ALA A 1 402 ? 68.297 4.551 6.903 1.00 16.96 425 ALA A C 1
ATOM 3140 O O . ALA A 1 402 ? 67.263 4.850 6.309 1.00 15.88 425 ALA A O 1
ATOM 3142 N N A GLU A 1 403 ? 69.463 4.355 6.283 0.50 18.51 426 GLU A N 1
ATOM 3143 N N B GLU A 1 403 ? 69.466 4.360 6.286 0.50 18.30 426 GLU A N 1
ATOM 3144 C CA A GLU A 1 403 ? 69.596 4.542 4.833 0.50 21.37 426 GLU A CA 1
ATOM 3145 C CA B GLU A 1 403 ? 69.614 4.561 4.838 0.50 21.22 426 GLU A CA 1
ATOM 3146 C C A GLU A 1 403 ? 68.677 3.642 4.037 0.50 20.32 426 GLU A C 1
ATOM 3147 C C B GLU A 1 403 ? 68.698 3.644 4.032 0.50 20.25 426 GLU A C 1
ATOM 3148 O O A GLU A 1 403 ? 68.002 4.090 3.112 0.50 21.93 426 GLU A O 1
ATOM 3149 O O B GLU A 1 403 ? 68.045 4.088 3.089 0.50 22.03 426 GLU A O 1
ATOM 3160 N N . GLN A 1 404 ? 68.652 2.372 4.418 1.00 20.29 427 GLN A N 1
ATOM 3161 C CA . GLN A 1 404 ? 67.849 1.367 3.739 1.00 23.20 427 GLN A CA 1
ATOM 3162 C C . GLN A 1 404 ? 66.360 1.669 3.878 1.00 21.70 427 GLN A C 1
ATOM 3163 O O . GLN A 1 404 ? 65.624 1.681 2.887 1.00 24.44 427 GLN A O 1
ATOM 3169 N N . PHE A 1 405 ? 65.926 1.941 5.104 1.00 19.69 428 PHE A N 1
ATOM 3170 C CA . PHE A 1 405 ? 64.522 2.248 5.358 1.00 17.64 428 PHE A CA 1
ATOM 3171 C C . PHE A 1 405 ? 64.046 3.477 4.582 1.00 16.37 428 PHE A C 1
ATOM 3172 O O . PHE A 1 405 ? 62.953 3.471 4.028 1.00 18.44 428 PHE A O 1
ATOM 3188 N N . GLN A 1 407 ? 65.365 4.986 1.861 1.00 20.78 430 GLN A N 1
ATOM 3189 C CA . GLN A 1 407 ? 65.347 4.788 0.410 1.00 20.56 430 GLN A CA 1
ATOM 3190 C C . GLN A 1 407 ? 64.069 4.043 0.019 1.00 20.80 430 GLN A C 1
ATOM 3191 O O . GLN A 1 407 ? 63.369 4.435 -0.915 1.00 24.57 430 GLN A O 1
ATOM 3197 N N . GLU A 1 408 ? 63.766 2.985 0.764 1.00 20.55 431 GLU A N 1
ATOM 3198 C CA . GLU A 1 408 ? 62.577 2.169 0.530 1.00 23.46 431 GLU A CA 1
ATOM 3199 C C . GLU A 1 408 ? 61.285 2.975 0.636 1.00 21.31 431 GLU A C 1
ATOM 3200 O O . GLU A 1 408 ? 60.445 2.930 -0.269 1.00 25.12 431 GLU A O 1
ATOM 3206 N N . ALA A 1 409 ? 61.136 3.704 1.743 1.00 19.29 432 ALA A N 1
ATOM 3207 C CA . ALA A 1 409 ? 59.947 4.498 2.002 1.00 18.84 432 ALA A CA 1
ATOM 3208 C C . ALA A 1 409 ? 59.788 5.619 0.971 1.00 17.98 432 ALA A C 1
ATOM 3209 O O . ALA A 1 409 ? 58.695 5.829 0.462 1.00 20.81 432 ALA A O 1
ATOM 3211 N N . ASN A 1 410 ? 60.873 6.334 0.664 1.00 19.02 433 ASN A N 1
ATOM 3212 C CA . ASN A 1 410 ? 60.811 7.419 -0.326 1.00 20.32 433 ASN A CA 1
ATOM 3213 C C . ASN A 1 410 ? 60.462 6.906 -1.716 1.00 21.18 433 ASN A C 1
ATOM 3214 O O . ASN A 1 410 ? 59.732 7.574 -2.451 1.00 26.20 433 ASN A O 1
ATOM 3219 N N . ASP A 1 411 ? 60.962 5.723 -2.066 1.00 24.86 434 ASP A N 1
ATOM 3220 C CA . ASP A 1 411 ? 60.625 5.083 -3.353 1.00 28.56 434 ASP A CA 1
ATOM 3221 C C . ASP A 1 411 ? 59.138 4.739 -3.426 1.00 28.80 434 ASP A C 1
ATOM 3222 O O . ASP A 1 411 ? 58.488 4.948 -4.453 1.00 28.37 434 ASP A O 1
ATOM 3227 N N . LEU A 1 412 ? 58.612 4.206 -2.329 1.00 25.69 435 LEU A N 1
ATOM 3228 C CA . LEU A 1 412 ? 57.195 3.891 -2.220 1.00 25.24 435 LEU A CA 1
ATOM 3229 C C . LEU A 1 412 ? 56.324 5.152 -2.296 1.00 25.87 435 LEU A C 1
ATOM 3230 O O . LEU A 1 412 ? 55.309 5.173 -2.994 1.00 28.22 435 LEU A O 1
ATOM 3235 N N . LEU A 1 413 ? 56.712 6.204 -1.581 1.00 23.35 436 LEU A N 1
ATOM 3236 C CA . LEU A 1 413 ? 55.959 7.451 -1.638 1.00 22.14 436 LEU A CA 1
ATOM 3237 C C . LEU A 1 413 ? 55.967 8.096 -3.028 1.00 26.12 436 LEU A C 1
ATOM 3238 O O . LEU A 1 413 ? 55.000 8.749 -3.398 1.00 28.45 436 LEU A O 1
ATOM 3243 N N . GLN A 1 414 ? 57.058 7.919 -3.776 1.00 30.12 437 GLN A N 1
ATOM 3244 C CA . GLN A 1 414 ? 57.202 8.518 -5.114 1.00 32.99 437 GLN A CA 1
ATOM 3245 C C . GLN A 1 414 ? 56.441 7.706 -6.172 1.00 38.65 437 GLN A C 1
ATOM 3246 O O . GLN A 1 414 ? 55.989 8.251 -7.190 1.00 44.23 437 GLN A O 1
ATOM 3252 N N . ASN A 1 415 ? 56.317 6.403 -5.933 1.00 39.04 438 ASN A N 1
ATOM 3253 C CA . ASN A 1 415 ? 55.456 5.540 -6.744 1.00 39.53 438 ASN A CA 1
ATOM 3254 C C . ASN A 1 415 ? 54.033 5.503 -6.160 1.00 47.69 438 ASN A C 1
ATOM 3255 O O . ASN A 1 415 ? 53.701 4.663 -5.314 1.00 55.30 438 ASN A O 1
#

Nearest PDB structures (foldseek):
  4ovj-assembly1_A  TM=1.002E+00  e=1.807E-76  Alicyclobacillus acidocaldarius subsp. acidocaldarius DSM 446
  5z6b-assembly1_A  TM=6.742E-01  e=1.677E-29  Bacillus subtilis subsp. subtilis str. 168
  3k02-assembly1_A  TM=6.621E-01  e=4.345E-23  Streptomyces glaucescens
  7c0x-assembly2_B  TM=7.283E-01  e=9.991E-20  Thermus thermophilus HB8
  3quf-assembly1_A  TM=7.414E-01  e=1.244E-19  Bifidobacterium longum subsp. infantis ATCC 15697 = JCM 1222 = DSM 20088

CATH classification: 3.40.190.10 (+1 more: 3.40.190.10)

Secondary structure (DSSP, 8-state):
--S--EEEEEEE---HHHHHHHHHHHHHHHHH-TTEEEEEEE--SHHHHHHHHHHHHHTT-------TTTHHHHHHHT-B---TT-TT---TTS-HHHHHTTEETTEE--EE-EEE-EEEEEEHHHHHTTT--S---BHHHHHHHHHHHHHHHSSBSS-----HHHHHHHHHHTT-EEE-TTSSSEES-HHHHHHHHHHHHHHHHTTSS--HHHHTT--STTSTT----SSBSEEEEETTHHHHHHH--PPEEEEPPPB-TTS-----PEE--EE--BTT-S-HHHHHHHHHHHHH-HHHHHHHTTTTSEES-HHHHHH---S--HHHHHHHHHHHHHHHH--PPPPPPPTTHHHHHHHHH--HHHHTTSS-HHHHHHH--HHHHHHH-

Foldseek 3Di:
DDDAADEFEEEDEDAPLQVQLVVLLQVVVCVVCVSYHYHYDYQYHDVSSVVVQVVCLVVVNHTQKKALVCLQVCVVVLFFAFCVPPVLADCVQFFPQQQVSQDDPHGRFWHFFAWKWKWKKFQQVLLVQLVDHFEAAALVVVLVSLLSSCVVPVFAAEALADFLVVLQLQQQQAVWGQADQVQLFGTGDLVSQLVSLVSSVVCVVSVNHDFLVLNVQDPDPLPVSPVLVVRYGIYTDMLVCLVSSVVSPRDIAIYHHYHHVVTAGSIAMDRLMTMTGTNPDPCVNVSSNSRNSCQAPLSNCLSSDQVSHHRRGNNNLVVVCDVDDPSNVRSSVNVVVSSVRHHHDRRDHDPCVVVLRVLSVCSSCCSNVVDPSSVSSVVSVVSSVVSND

Solvent-accessible surface area: 17338 Å² total

Sequence (389 aa):
DSKPVVTLTFGFWGDAKEEAVTLAAVKAFEKKAYPNIHIQTEFGGPFNNQQYFTKKLSTTEVAGGNAPDIIQDYEYIDAYAKEGQLLNLKGAKGINISTISSPSSVLKKSGYIDGGLYGIPNALNNYAVIYDEAAFAKAGYHGQRVSWQQWADILEKKVHKKATGKWAENDDESWQTFGYWARQHGQHLYNASGTKLGFTESSTLVSYLNYWANLRKEGVVPPGTVTSLIKQTADPTDPVQGKKSDAELTWVNYVVSLQSETRSLALALPPTQPGGEEGLYIKPSQFWSIYSKTKYPQQQAELLFVNFLLNNVQAGKALGLVRGIIPVSSSVRTQLASGTSAPEKKAEFQLVNEALKVATPIDPPPPQQHDKEIDQDFANVQQAVQYGKETPQQGAEEQFQEANDLLQN

InterPro domains:
  IPR006059 Bacterial-type extracellular solute-binding protein [PF01547] (65-344)
  IPR050490 Bacterial solute-binding protein 1 [PTHR43649] (1-366)

B-factor: mean 16.73, std 9.05, range [6.16, 62.46]